Protein AF-A0A0V0XS69-F1 (afdb_monomer_lite)

Organism: Trichinella pseudospiralis (NCBI:txid6337)

Foldseek 3Di:
DDDDDDDDDDDDDDDDDDDDPDDPPPDQDKDFQLPADQQAAVQVVVCVVPVDGPADPVLVVVVVVVCCQQADDPVCPPDDDDPPSNNDNHLVSLLVVLVVVLVVLVVQLVVLVVVCPDDPDDPRSVRSNRNSLSSNLVSLQSNLVSCVVVVVLVSSLVSLVVSCVVPVPPPNQSSVLSNLLSCLVVVVDDQDDDPDALSNLVSVLLSLCLVPQVPDDPVCCVVPNDDPSLVVSLVSLVVSCVQAVQQLCLLVVVDDQDRQRSMDRTSDNSSSSSNCVSCSVSQVVRHRSNVSSVVSSVVVVVCPPDDPPPVCPVVNVVVVVVVVVVVVLVVCCVVPVPVNVVVVCVVVCVVVVVVVVVVVVVVVVVVVVVVVVCVDPVVVVVD

Structure (mmCIF, N/CA/C/O backbone):
data_AF-A0A0V0XS69-F1
#
_entry.id   AF-A0A0V0XS69-F1
#
loop_
_atom_site.group_PDB
_atom_site.id
_atom_site.type_symbol
_atom_site.label_atom_id
_atom_site.label_alt_id
_atom_site.label_comp_id
_atom_site.label_asym_id
_atom_site.label_entity_id
_atom_site.label_seq_id
_atom_site.pdbx_PDB_ins_code
_atom_site.Cartn_x
_atom_site.Cartn_y
_atom_site.Cartn_z
_atom_site.occupancy
_atom_site.B_iso_or_equiv
_atom_site.auth_seq_id
_atom_site.auth_comp_id
_atom_site.auth_asym_id
_atom_site.auth_atom_id
_atom_site.pdbx_PDB_model_num
ATOM 1 N N . LEU A 1 1 ? -1.047 13.853 -40.092 1.00 32.06 1 LEU A N 1
ATOM 2 C CA . LEU A 1 1 ? -1.719 14.727 -39.101 1.00 32.06 1 LEU A CA 1
ATOM 3 C C . LEU A 1 1 ? -0.670 15.357 -38.188 1.00 32.06 1 LEU A C 1
ATOM 5 O O . LEU A 1 1 ? -0.587 15.074 -37.004 1.00 32.06 1 LEU A O 1
ATOM 9 N N . SER A 1 2 ? 0.173 16.184 -38.798 1.00 31.75 2 SER A N 1
ATOM 10 C CA . SER A 1 2 ? 1.084 17.133 -38.167 1.00 31.75 2 SER A CA 1
ATOM 11 C C . SER A 1 2 ? 0.312 18.423 -37.881 1.00 31.75 2 SER A C 1
ATOM 13 O O . SER A 1 2 ? -0.208 18.959 -38.855 1.00 31.75 2 SER A O 1
ATOM 15 N N . SER A 1 3 ? 0.245 18.899 -36.624 1.00 29.45 3 SER A N 1
ATOM 16 C CA . SER A 1 3 ? 0.084 20.333 -36.254 1.00 29.45 3 SER A CA 1
ATOM 17 C C . SER A 1 3 ? -0.417 20.578 -34.810 1.00 29.45 3 SER A C 1
ATOM 19 O O . SER A 1 3 ? -1.447 21.217 -34.671 1.00 29.45 3 SER A O 1
ATOM 21 N N . TRP A 1 4 ? 0.241 20.139 -33.725 1.00 26.08 4 TRP A N 1
ATOM 22 C CA . TRP A 1 4 ? -0.142 20.605 -32.362 1.00 26.08 4 TRP A CA 1
ATOM 23 C C . TRP A 1 4 ? 1.038 20.785 -31.383 1.00 26.08 4 TRP A C 1
ATOM 25 O O . TRP A 1 4 ? 0.892 20.602 -30.181 1.00 26.08 4 TRP A O 1
ATOM 35 N N . PHE A 1 5 ? 2.205 21.208 -31.877 1.00 29.33 5 PHE A N 1
ATOM 36 C CA . PHE A 1 5 ? 3.264 21.747 -31.016 1.00 29.33 5 PHE A CA 1
ATOM 37 C C . PHE A 1 5 ? 3.497 23.222 -31.354 1.00 29.33 5 PHE A C 1
ATOM 39 O O . PHE A 1 5 ? 4.036 23.513 -32.423 1.00 29.33 5 PHE A O 1
ATOM 46 N N . PRO A 1 6 ? 3.142 24.171 -30.473 1.00 30.77 6 PRO A N 1
ATOM 47 C CA . PRO A 1 6 ? 3.843 25.437 -30.413 1.00 30.77 6 PRO A CA 1
ATOM 48 C C . PRO A 1 6 ? 5.150 25.225 -29.642 1.00 30.77 6 PRO A C 1
ATOM 50 O O . PRO A 1 6 ? 5.152 24.728 -28.517 1.00 30.77 6 PRO A O 1
ATOM 53 N N . ASN A 1 7 ? 6.256 25.616 -30.275 1.00 31.38 7 ASN A N 1
ATOM 54 C CA . ASN A 1 7 ? 7.565 25.810 -29.659 1.00 31.38 7 ASN A CA 1
ATOM 55 C C . ASN A 1 7 ? 7.443 26.490 -28.285 1.00 31.38 7 ASN A C 1
ATOM 57 O O . ASN A 1 7 ? 7.072 27.661 -28.215 1.00 31.38 7 ASN A O 1
ATOM 61 N N . GLN A 1 8 ? 7.858 25.807 -27.219 1.00 26.59 8 GLN A N 1
ATOM 62 C CA . GLN A 1 8 ? 8.393 26.483 -26.041 1.00 26.59 8 GLN A CA 1
ATOM 63 C C . GLN A 1 8 ? 9.905 26.307 -26.047 1.00 26.59 8 GLN A C 1
ATOM 65 O O . GLN A 1 8 ? 10.458 25.247 -25.766 1.00 26.59 8 GLN A O 1
ATOM 70 N N . THR A 1 9 ? 10.562 27.388 -26.450 1.00 26.69 9 THR A N 1
ATOM 71 C CA . THR A 1 9 ? 11.970 27.661 -26.203 1.00 26.69 9 THR A CA 1
ATOM 72 C C . THR A 1 9 ? 12.297 27.422 -24.734 1.00 26.69 9 THR A C 1
ATOM 74 O O . THR A 1 9 ? 11.685 28.008 -23.845 1.00 26.69 9 THR A O 1
ATOM 77 N N . ARG A 1 10 ? 13.289 26.559 -24.523 1.00 27.31 10 ARG A N 1
ATOM 78 C CA . ARG A 1 10 ? 13.986 26.304 -23.265 1.00 27.31 10 ARG A CA 1
ATOM 79 C C . ARG A 1 10 ? 14.460 27.638 -22.672 1.00 27.31 10 ARG A C 1
ATOM 81 O O . ARG A 1 10 ? 15.305 28.300 -23.269 1.00 27.31 10 ARG A O 1
ATOM 88 N N . THR A 1 11 ? 13.919 28.035 -21.527 1.00 24.53 11 THR A N 1
ATOM 89 C CA . THR A 1 11 ? 14.566 29.008 -20.641 1.00 24.53 11 THR A CA 1
ATOM 90 C C . THR A 1 11 ? 15.222 28.227 -19.520 1.00 24.53 11 THR A C 1
ATOM 92 O O . THR A 1 11 ? 14.541 27.696 -18.644 1.00 24.53 11 THR A O 1
ATOM 95 N N . ASP A 1 12 ? 16.545 28.131 -19.586 1.00 27.58 12 ASP A N 1
ATOM 96 C CA . ASP A 1 12 ? 17.371 27.659 -18.488 1.00 27.58 12 ASP A CA 1
ATOM 97 C C . ASP A 1 12 ? 17.290 28.690 -17.354 1.00 27.58 12 ASP A C 1
ATOM 99 O O . ASP A 1 12 ? 17.839 29.786 -17.457 1.00 27.58 12 ASP A O 1
ATOM 103 N N . SER A 1 13 ? 16.584 28.361 -16.273 1.00 25.39 13 SER A N 1
ATOM 104 C CA . SER A 1 13 ? 16.724 29.060 -14.997 1.00 25.39 13 SER A CA 1
ATOM 105 C C . SER A 1 13 ? 17.516 28.168 -14.050 1.00 25.39 13 SER A C 1
ATOM 107 O O . SER A 1 13 ? 16.984 27.247 -13.428 1.00 25.39 13 SER A O 1
ATOM 109 N N . SER A 1 14 ? 18.813 28.444 -13.978 1.00 30.62 14 SER A N 1
ATOM 110 C CA . SER A 1 14 ? 19.694 28.059 -12.884 1.00 30.62 14 SER A CA 1
ATOM 111 C C . SER A 1 14 ? 19.105 28.550 -11.561 1.00 30.62 14 SER A C 1
ATOM 113 O O . SER A 1 14 ? 19.014 29.759 -11.361 1.00 30.62 14 SER A O 1
ATOM 115 N N . ASN A 1 15 ? 18.732 27.636 -10.664 1.00 27.30 15 ASN A N 1
ATOM 116 C CA . ASN A 1 15 ? 18.480 27.988 -9.271 1.00 27.30 15 ASN A CA 1
ATOM 117 C C . ASN A 1 15 ? 19.480 27.244 -8.387 1.00 27.30 15 ASN A C 1
ATOM 119 O O . ASN A 1 15 ? 19.410 26.028 -8.198 1.00 27.30 15 ASN A O 1
ATOM 123 N N . GLU A 1 16 ? 20.455 28.016 -7.915 1.00 29.09 16 GLU A N 1
ATOM 124 C CA . GLU A 1 16 ? 21.373 27.663 -6.845 1.00 29.09 16 GLU A CA 1
ATOM 125 C C . GLU A 1 16 ? 20.566 27.388 -5.575 1.00 29.09 16 GLU A C 1
ATOM 127 O O . GLU A 1 16 ? 19.725 28.183 -5.160 1.00 29.09 16 GLU A O 1
ATOM 132 N N . ASN A 1 17 ? 20.808 26.232 -4.967 1.00 28.09 17 ASN A N 1
ATOM 133 C CA . ASN A 1 17 ? 20.100 25.793 -3.778 1.00 28.09 17 ASN A CA 1
ATOM 134 C C . ASN A 1 17 ? 20.860 26.286 -2.535 1.00 28.09 17 ASN A C 1
ATOM 136 O O . ASN A 1 17 ? 21.782 25.623 -2.059 1.00 28.09 17 ASN A O 1
ATOM 140 N N . THR A 1 18 ? 20.488 27.456 -2.017 1.00 28.08 18 THR A N 1
ATOM 141 C CA . THR A 1 18 ? 20.753 27.851 -0.627 1.00 28.08 18 THR A CA 1
ATOM 142 C C . THR A 1 18 ? 19.458 27.715 0.166 1.00 28.08 18 THR A C 1
ATOM 144 O O . THR A 1 18 ? 18.386 28.129 -0.266 1.00 28.08 18 THR A O 1
ATOM 147 N N . GLY A 1 19 ? 19.546 27.024 1.302 1.00 28.97 19 GLY A N 1
ATOM 148 C CA . GLY A 1 19 ? 18.380 26.578 2.050 1.00 28.97 19 GLY A CA 1
ATOM 149 C C . GLY A 1 19 ? 17.507 27.712 2.578 1.00 28.97 19 GLY A C 1
ATOM 150 O O . GLY A 1 19 ? 17.996 28.722 3.072 1.00 28.97 19 GLY A O 1
ATOM 151 N N . SER A 1 20 ? 16.201 27.479 2.554 1.00 26.52 20 SER A N 1
ATOM 152 C CA . SER A 1 20 ? 15.280 27.875 3.617 1.00 26.52 20 SER A CA 1
ATOM 153 C C . SER A 1 20 ? 13.972 27.102 3.452 1.00 26.52 20 SER A C 1
ATOM 155 O O . SER A 1 20 ? 13.393 27.016 2.372 1.00 26.52 20 SER A O 1
ATOM 157 N N . GLU A 1 21 ? 13.550 26.469 4.543 1.00 37.94 21 GLU A N 1
ATOM 158 C CA . GLU A 1 21 ? 12.182 26.008 4.731 1.00 37.94 21 GLU A CA 1
ATOM 159 C C . GLU A 1 21 ? 11.256 27.228 4.666 1.00 37.94 21 GLU A C 1
ATOM 161 O O . GLU A 1 21 ? 11.421 28.138 5.474 1.00 37.94 21 GLU A O 1
ATOM 166 N N . ALA A 1 22 ? 10.320 27.215 3.713 1.00 38.59 22 ALA A N 1
ATOM 167 C CA . ALA A 1 22 ? 9.050 27.954 3.649 1.00 38.59 22 ALA A CA 1
ATOM 168 C C . ALA A 1 22 ? 8.817 28.526 2.245 1.00 38.59 22 ALA A C 1
ATOM 170 O O . ALA A 1 22 ? 9.037 29.703 2.007 1.00 38.59 22 ALA A O 1
ATOM 171 N N . GLU A 1 23 ? 8.302 27.692 1.342 1.00 30.95 23 GLU A N 1
ATOM 172 C CA . GLU A 1 23 ? 7.366 28.134 0.302 1.00 30.95 23 GLU A CA 1
ATOM 173 C C . GLU A 1 23 ? 6.548 26.913 -0.140 1.00 30.95 23 GLU A C 1
ATOM 175 O O . GLU A 1 23 ? 6.816 26.215 -1.115 1.00 30.95 23 GLU A O 1
ATOM 180 N N . GLU A 1 24 ? 5.570 26.590 0.706 1.00 38.22 24 GLU A N 1
ATOM 181 C CA . GLU A 1 24 ? 4.532 25.598 0.462 1.00 38.22 24 GLU A CA 1
ATOM 182 C C . GLU A 1 24 ? 3.529 26.211 -0.529 1.00 38.22 24 GLU A C 1
ATOM 184 O O . GLU A 1 24 ? 2.520 26.808 -0.150 1.00 38.22 24 GLU A O 1
ATOM 189 N N . SER A 1 25 ? 3.833 26.116 -1.828 1.00 30.78 25 SER A N 1
ATOM 190 C CA . SER A 1 25 ? 2.818 26.295 -2.859 1.00 30.78 25 SER A CA 1
ATOM 191 C C . SER A 1 25 ? 1.858 25.104 -2.779 1.00 30.78 25 SER A C 1
ATOM 193 O O . SER A 1 25 ? 2.229 23.939 -2.915 1.00 30.78 25 SER A O 1
ATOM 195 N N . ASN A 1 26 ? 0.604 25.421 -2.470 1.00 34.97 26 ASN A N 1
ATOM 196 C CA . ASN A 1 26 ? -0.504 24.506 -2.200 1.00 34.97 26 ASN A CA 1
ATOM 197 C C . ASN A 1 26 ? -1.017 23.802 -3.477 1.00 34.97 26 ASN A C 1
ATOM 199 O O . ASN A 1 26 ? -2.212 23.785 -3.768 1.00 34.97 26 ASN A O 1
ATOM 203 N N . GLU A 1 27 ? -0.119 23.223 -4.269 1.00 40.78 27 GLU A N 1
ATOM 204 C CA . GLU A 1 27 ? -0.489 22.295 -5.330 1.00 40.78 27 GLU A CA 1
ATOM 205 C C . GLU A 1 27 ? -0.634 20.909 -4.687 1.00 40.78 27 GLU A C 1
ATOM 207 O O . GLU A 1 27 ? 0.298 20.400 -4.063 1.00 40.78 27 GLU A O 1
ATOM 212 N N . CYS A 1 28 ? -1.836 20.323 -4.742 1.00 55.09 28 CYS A N 1
ATOM 213 C CA . CYS A 1 28 ? -2.126 19.015 -4.151 1.00 55.09 28 CYS A CA 1
ATOM 214 C C . CYS A 1 28 ? -1.113 17.978 -4.652 1.00 55.09 28 CYS A C 1
ATOM 216 O O . CYS A 1 28 ? -1.242 17.460 -5.756 1.00 55.09 28 CYS A O 1
ATOM 218 N N . LYS A 1 29 ? -0.094 17.672 -3.842 1.00 76.81 29 LYS A N 1
ATOM 219 C CA . LYS A 1 29 ? 0.977 16.757 -4.234 1.00 76.81 29 LYS A CA 1
ATOM 220 C C . LYS A 1 29 ? 0.418 15.345 -4.377 1.00 76.81 29 LYS A C 1
ATOM 222 O O . LYS A 1 29 ? 0.104 14.685 -3.381 1.00 76.81 29 LYS A O 1
ATOM 227 N N . VAL A 1 30 ? 0.305 14.898 -5.621 1.00 84.81 30 VAL A N 1
ATOM 228 C CA . VAL A 1 30 ? -0.154 13.562 -5.995 1.00 84.81 30 VAL A CA 1
ATOM 229 C C . VAL A 1 30 ? 1.016 12.573 -5.936 1.00 84.81 30 VAL A C 1
ATOM 231 O O . VAL A 1 30 ? 2.154 12.913 -6.254 1.00 84.81 30 VAL A O 1
ATOM 234 N N . TRP A 1 31 ? 0.754 11.345 -5.488 1.00 85.94 31 TRP A N 1
ATOM 235 C CA . TRP A 1 31 ? 1.757 10.289 -5.329 1.00 85.94 31 TRP A CA 1
ATOM 236 C C . TRP A 1 31 ? 1.335 9.043 -6.091 1.00 85.94 31 TRP A C 1
ATOM 238 O O . TRP A 1 31 ? 0.160 8.686 -6.082 1.00 85.94 31 TRP A O 1
ATOM 248 N N . ARG A 1 32 ? 2.287 8.324 -6.689 1.00 86.88 32 ARG A N 1
ATOM 249 C CA . ARG A 1 32 ? 1.987 7.025 -7.298 1.00 86.88 32 ARG A CA 1
ATOM 250 C C . ARG A 1 32 ? 1.523 6.033 -6.233 1.00 86.88 32 ARG A C 1
ATOM 252 O O . ARG A 1 32 ? 2.198 5.848 -5.219 1.00 86.88 32 ARG A O 1
ATOM 259 N N . ASN A 1 33 ? 0.398 5.376 -6.484 1.00 89.56 33 ASN A N 1
ATOM 260 C CA . ASN A 1 33 ? -0.133 4.318 -5.641 1.00 89.56 33 ASN A CA 1
ATOM 261 C C . ASN A 1 33 ? 0.868 3.156 -5.591 1.00 89.56 33 ASN A C 1
ATOM 263 O O . ASN A 1 33 ? 1.214 2.553 -6.613 1.00 89.56 33 ASN A O 1
ATOM 267 N N . SER A 1 34 ? 1.347 2.834 -4.390 1.00 87.56 34 SER A N 1
ATOM 268 C CA . SER A 1 34 ? 2.296 1.742 -4.163 1.00 87.56 34 SER A CA 1
ATOM 269 C C . SER A 1 34 ? 1.728 0.389 -4.595 1.00 87.56 34 SER A C 1
ATOM 271 O O . SER A 1 34 ? 2.478 -0.473 -5.051 1.00 87.56 34 SER A O 1
ATOM 273 N N . MET A 1 35 ? 0.408 0.238 -4.512 1.00 86.75 35 MET A N 1
ATOM 274 C CA . MET A 1 35 ? -0.360 -0.956 -4.840 1.00 86.75 35 MET A CA 1
ATOM 275 C C . MET A 1 35 ? -1.144 -0.781 -6.151 1.00 86.75 35 MET A C 1
ATOM 277 O O . MET A 1 35 ? -2.223 -1.352 -6.308 1.00 86.75 35 MET A O 1
ATOM 281 N N . CYS A 1 36 ? -0.649 0.041 -7.084 1.00 87.25 36 CYS A N 1
ATOM 282 C CA . CYS A 1 36 ? -1.266 0.179 -8.403 1.00 87.25 36 CYS A CA 1
ATOM 283 C C . CYS A 1 36 ? -1.382 -1.179 -9.115 1.00 87.25 36 CYS A C 1
ATOM 285 O O . CYS A 1 36 ? -0.570 -2.093 -8.936 1.00 87.25 36 CYS A O 1
ATOM 287 N N . LEU A 1 37 ? -2.435 -1.310 -9.917 1.00 85.94 37 LEU A N 1
ATOM 288 C CA . LEU A 1 37 ? -2.702 -2.515 -10.690 1.00 85.94 37 LEU A CA 1
ATOM 289 C C . LEU A 1 37 ? -1.696 -2.688 -11.844 1.00 85.94 37 LEU A C 1
ATOM 291 O O . LEU A 1 37 ? -0.902 -1.801 -12.163 1.00 85.94 37 LEU A O 1
ATOM 295 N N . PHE A 1 38 ? -1.706 -3.867 -12.470 1.00 87.56 38 PHE A N 1
ATOM 296 C CA . PHE A 1 38 ? -0.940 -4.107 -13.695 1.00 87.56 38 PHE A CA 1
ATOM 297 C C . PHE A 1 38 ? -1.625 -3.431 -14.875 1.00 87.56 38 PHE A C 1
ATOM 299 O O . PHE A 1 38 ? -2.754 -3.794 -15.209 1.00 87.56 38 PHE A O 1
ATOM 306 N N . ARG A 1 39 ? -0.936 -2.448 -15.473 1.00 82.75 39 ARG A N 1
ATOM 307 C CA . ARG A 1 39 ? -1.530 -1.498 -16.418 1.00 82.75 39 ARG A CA 1
ATOM 308 C C . ARG A 1 39 ? -2.124 -2.174 -17.650 1.00 82.75 39 ARG A C 1
ATOM 310 O O . ARG A 1 39 ? -3.212 -1.805 -18.048 1.00 82.75 39 ARG A O 1
ATOM 317 N N . GLY A 1 40 ? -1.479 -3.190 -18.217 1.00 85.31 40 GLY A N 1
ATOM 318 C CA . GLY A 1 40 ? -2.118 -4.011 -19.248 1.00 85.31 40 GLY A CA 1
ATOM 319 C C . GLY A 1 40 ? -3.153 -4.958 -18.638 1.00 85.31 40 GLY A C 1
ATOM 320 O O . GLY A 1 40 ? -4.359 -4.784 -18.788 1.00 85.31 40 GLY A O 1
ATOM 321 N N . ALA A 1 41 ? -2.680 -5.932 -17.861 1.00 87.44 41 ALA A N 1
ATOM 322 C CA . ALA A 1 41 ? -3.467 -7.117 -17.533 1.00 87.44 41 ALA A CA 1
ATOM 323 C C . ALA A 1 41 ? -4.741 -6.848 -16.718 1.00 87.44 41 ALA A C 1
ATOM 325 O O . ALA A 1 41 ? -5.768 -7.499 -16.908 1.00 87.44 41 ALA A O 1
ATOM 326 N N . GLU A 1 42 ? -4.685 -5.924 -15.761 1.00 88.38 42 GLU A N 1
ATOM 327 C CA . GLU A 1 42 ? -5.815 -5.657 -14.871 1.00 88.38 42 GLU A CA 1
ATOM 328 C C . GLU A 1 42 ? -6.730 -4.565 -15.438 1.00 88.38 42 GLU A C 1
ATOM 330 O O . GLU A 1 42 ? -7.945 -4.652 -15.248 1.00 88.38 42 GLU A O 1
ATOM 335 N N . TYR A 1 43 ? -6.186 -3.576 -16.160 1.00 88.06 43 TYR A N 1
ATOM 336 C CA . TYR A 1 43 ? -7.012 -2.556 -16.811 1.00 88.06 43 TYR A CA 1
ATOM 337 C C . TYR A 1 43 ? -7.716 -3.100 -18.049 1.00 88.06 43 TYR A C 1
ATOM 339 O O . TYR A 1 43 ? -8.904 -2.842 -18.197 1.00 88.06 43 TYR A O 1
ATOM 347 N N . GLU A 1 44 ? -7.067 -3.925 -18.878 1.00 85.81 44 GLU A N 1
ATOM 348 C CA . GLU A 1 44 ? -7.740 -4.605 -19.994 1.00 85.81 44 GLU A CA 1
ATOM 349 C C . GLU A 1 44 ? -8.886 -5.477 -19.467 1.00 85.81 44 GLU A C 1
ATOM 351 O O . GLU A 1 44 ? -9.995 -5.434 -19.997 1.00 85.81 44 GLU A O 1
ATOM 356 N N . ARG A 1 45 ? -8.673 -6.202 -18.358 1.00 88.12 45 ARG A N 1
ATOM 357 C CA . ARG A 1 45 ? -9.746 -6.971 -17.711 1.00 88.12 45 ARG A CA 1
ATOM 358 C C . AR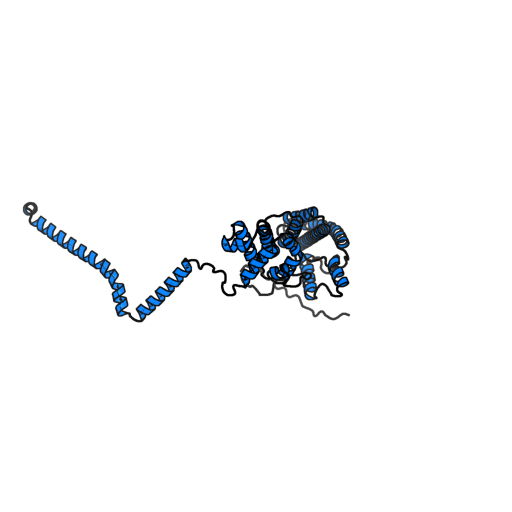G A 1 45 ? -10.911 -6.077 -17.281 1.00 88.12 45 ARG A C 1
ATOM 360 O O . ARG A 1 45 ? -12.062 -6.452 -17.495 1.00 88.12 45 ARG A O 1
ATOM 367 N N . TYR A 1 46 ? -10.632 -4.918 -16.687 1.00 88.94 46 TYR A N 1
ATOM 368 C CA . TYR A 1 46 ? -11.666 -3.959 -16.296 1.00 88.94 46 TYR A CA 1
ATOM 369 C C . TYR A 1 46 ? -12.437 -3.416 -17.505 1.00 88.94 46 TYR A C 1
ATOM 371 O O . TYR A 1 46 ? -13.671 -3.437 -17.504 1.00 88.94 46 TYR A O 1
ATOM 379 N N . THR A 1 47 ? -11.727 -2.988 -18.548 1.00 89.56 47 THR A N 1
ATOM 380 C CA . THR A 1 47 ? -12.323 -2.468 -19.782 1.00 89.56 47 THR A CA 1
ATOM 381 C C . THR A 1 47 ? -13.186 -3.528 -20.458 1.00 89.56 47 THR A C 1
ATOM 383 O O . THR A 1 47 ? -14.325 -3.246 -20.820 1.00 89.56 47 THR A O 1
ATOM 386 N N . ASN A 1 48 ? -12.713 -4.774 -20.534 1.00 90.69 48 ASN A N 1
ATOM 387 C CA . ASN A 1 48 ? -13.466 -5.887 -21.113 1.00 90.69 48 ASN A CA 1
ATOM 388 C C . ASN A 1 48 ? -14.751 -6.210 -20.333 1.00 90.69 48 ASN A C 1
ATOM 390 O O . ASN A 1 48 ? -15.739 -6.625 -20.931 1.00 90.69 48 ASN A O 1
ATOM 394 N N . MET A 1 49 ? -14.754 -6.030 -19.008 1.00 91.19 49 MET A N 1
ATOM 395 C CA . MET A 1 49 ? -15.929 -6.297 -18.167 1.00 91.19 49 MET A CA 1
ATOM 396 C C . MET A 1 49 ? -16.942 -5.149 -18.157 1.00 91.19 49 MET A C 1
ATOM 398 O O . MET A 1 49 ? -18.139 -5.395 -18.031 1.00 91.19 49 MET A O 1
ATOM 402 N N . THR A 1 50 ? -16.480 -3.900 -18.233 1.00 90.88 50 THR A N 1
ATOM 403 C CA . THR A 1 50 ? -17.325 -2.718 -17.982 1.00 90.88 50 THR A CA 1
ATOM 404 C C . THR A 1 50 ? -17.601 -1.876 -19.223 1.00 90.88 50 THR A C 1
ATOM 406 O O . THR A 1 50 ? -18.509 -1.045 -19.200 1.00 90.88 50 THR A O 1
ATOM 409 N N . GLY A 1 51 ? -16.816 -2.051 -20.289 1.00 91.38 51 GLY A N 1
ATOM 410 C CA . GLY A 1 51 ? -16.820 -1.182 -21.465 1.00 91.38 51 GLY A CA 1
ATOM 411 C C . GLY A 1 51 ? -16.304 0.235 -21.189 1.00 91.38 51 GLY A C 1
ATOM 412 O O . GLY A 1 51 ? -16.532 1.125 -22.003 1.00 91.38 51 GLY A O 1
ATOM 413 N N . ARG A 1 52 ? -15.662 0.472 -20.037 1.00 87.75 52 ARG A N 1
ATOM 414 C CA . ARG A 1 52 ? -15.141 1.781 -19.621 1.00 87.75 52 ARG A CA 1
ATOM 415 C C . ARG A 1 52 ? -13.627 1.740 -19.506 1.00 87.75 52 ARG A C 1
ATOM 417 O O . ARG A 1 52 ? -13.066 0.726 -19.103 1.00 87.75 52 ARG A O 1
ATOM 424 N N . GLU A 1 53 ? -12.979 2.857 -19.807 1.00 84.69 53 GLU A N 1
ATOM 425 C CA . GLU A 1 53 ? -11.543 3.006 -19.580 1.00 84.69 53 GLU A CA 1
ATOM 426 C C . GLU A 1 53 ? -11.227 2.970 -18.079 1.00 84.69 53 GLU A C 1
ATOM 428 O O . GLU A 1 53 ? -11.955 3.535 -17.260 1.00 84.69 53 GLU A O 1
ATOM 433 N N . ALA A 1 54 ? -10.146 2.276 -17.716 1.00 83.56 54 ALA A N 1
ATOM 434 C CA . ALA A 1 54 ? -9.737 2.110 -16.321 1.00 83.56 54 ALA A CA 1
ATOM 435 C C . ALA A 1 54 ? -9.019 3.340 -15.741 1.00 83.56 54 ALA A C 1
ATOM 437 O O . ALA A 1 54 ? -8.965 3.490 -14.521 1.00 83.56 54 ALA A O 1
ATOM 438 N N . LEU A 1 55 ? -8.450 4.189 -16.602 1.00 83.25 55 LEU A N 1
ATOM 439 C CA . LEU A 1 55 ? -7.695 5.383 -16.232 1.00 83.25 55 LEU A CA 1
ATOM 440 C C . LEU A 1 55 ? -8.323 6.620 -16.860 1.00 83.25 55 LEU A C 1
ATOM 442 O O . LEU A 1 55 ? -8.805 6.572 -17.989 1.00 83.25 55 LEU A O 1
ATOM 446 N N . SER A 1 56 ? -8.275 7.742 -16.145 1.00 85.00 56 SER A N 1
ATOM 447 C CA . SER A 1 56 ? -8.612 9.034 -16.733 1.00 85.00 56 SER A CA 1
ATOM 448 C C . SER A 1 56 ? -7.443 9.589 -17.556 1.00 85.00 56 SER A C 1
ATOM 450 O O . SER A 1 56 ? -6.285 9.220 -17.351 1.00 85.00 56 SER A O 1
ATOM 452 N N . TYR A 1 57 ? -7.722 10.562 -18.431 1.00 82.12 57 TYR A N 1
ATOM 453 C CA . TYR A 1 57 ? -6.675 11.322 -19.132 1.00 82.12 57 TYR A CA 1
ATOM 454 C C . TYR A 1 57 ? -5.675 11.971 -18.160 1.00 82.12 57 TYR A C 1
ATOM 456 O O . TYR A 1 57 ? -4.484 12.069 -18.447 1.00 82.12 57 TYR A O 1
ATOM 464 N N . TYR A 1 58 ? -6.153 12.399 -16.989 1.00 85.06 58 TYR A N 1
ATOM 465 C CA . TYR A 1 58 ? -5.303 12.964 -15.948 1.00 85.06 58 TYR A CA 1
ATOM 466 C C . TYR A 1 58 ? -4.326 11.923 -15.381 1.00 85.06 58 TYR A C 1
ATOM 468 O O . TYR A 1 58 ? -3.130 12.201 -15.314 1.00 85.06 58 TYR A O 1
ATOM 476 N N . ASP A 1 59 ? -4.803 10.713 -15.066 1.00 83.81 59 ASP A N 1
ATOM 477 C CA . ASP A 1 59 ? -3.945 9.616 -14.592 1.00 83.81 59 ASP A CA 1
ATOM 478 C C . ASP A 1 59 ? -2.914 9.218 -15.655 1.00 83.81 59 ASP A C 1
ATOM 480 O O . ASP A 1 59 ? -1.734 9.078 -15.350 1.00 83.81 59 ASP A O 1
ATOM 484 N N . MET A 1 60 ? -3.325 9.121 -16.926 1.00 83.19 60 MET A N 1
ATOM 485 C CA . MET A 1 60 ? -2.407 8.817 -18.030 1.00 83.19 60 MET A CA 1
ATOM 486 C C . MET A 1 60 ? -1.269 9.838 -18.144 1.00 83.19 60 MET A C 1
ATOM 488 O O . MET A 1 60 ? -0.117 9.455 -18.352 1.00 83.19 60 MET A O 1
ATOM 492 N N . ASN A 1 61 ? -1.572 11.130 -17.986 1.00 85.50 61 ASN A N 1
ATOM 493 C CA . ASN A 1 61 ? -0.554 12.179 -18.025 1.00 85.50 61 ASN A CA 1
ATOM 494 C C . ASN A 1 61 ? 0.410 12.089 -16.840 1.00 85.50 61 ASN A C 1
ATOM 496 O O . ASN A 1 61 ? 1.613 12.262 -17.026 1.00 85.50 61 ASN A O 1
ATOM 500 N N . LEU A 1 62 ? -0.094 11.799 -15.637 1.00 86.75 62 LEU A N 1
ATOM 501 C CA . LEU A 1 62 ? 0.755 11.584 -14.465 1.00 86.75 62 LEU A CA 1
ATOM 502 C C . LEU A 1 62 ? 1.653 10.355 -14.640 1.00 86.75 62 LEU A C 1
ATOM 504 O O . LEU A 1 62 ? 2.841 10.425 -14.332 1.00 86.75 62 LEU A O 1
ATOM 508 N N . SER A 1 63 ? 1.128 9.259 -15.193 1.00 82.81 63 SER A N 1
ATOM 509 C CA . SER A 1 63 ? 1.915 8.063 -15.510 1.00 82.81 63 SER A CA 1
ATOM 510 C C . SER A 1 63 ? 3.009 8.360 -16.535 1.00 82.81 63 SER A C 1
ATOM 512 O O . SER A 1 63 ? 4.149 7.941 -16.341 1.00 82.81 63 SER A O 1
ATOM 514 N N . ALA A 1 64 ? 2.713 9.152 -17.569 1.00 82.12 64 ALA A N 1
ATOM 515 C CA . ALA A 1 64 ? 3.709 9.583 -18.549 1.00 82.12 64 ALA A CA 1
ATOM 516 C C . ALA A 1 64 ? 4.811 10.459 -17.920 1.00 82.12 64 ALA A C 1
ATOM 518 O O . ALA A 1 64 ? 5.989 10.292 -18.235 1.00 82.12 64 ALA A O 1
ATOM 519 N N . GLN A 1 65 ? 4.457 11.356 -16.995 1.00 83.44 65 GLN A N 1
ATOM 520 C CA . GLN A 1 65 ? 5.435 12.159 -16.250 1.00 83.44 65 GLN A CA 1
ATOM 521 C C . GLN A 1 65 ? 6.300 11.291 -15.329 1.00 83.44 65 GLN A C 1
ATOM 523 O O . GLN A 1 65 ? 7.522 11.431 -15.312 1.00 83.44 65 GLN A O 1
ATOM 528 N N . ASP A 1 66 ? 5.692 10.360 -14.591 1.00 82.31 66 ASP A N 1
ATOM 529 C CA . ASP A 1 66 ? 6.411 9.380 -13.773 1.00 82.31 66 ASP A CA 1
ATOM 530 C C . ASP A 1 66 ? 7.380 8.554 -14.625 1.00 82.31 66 ASP A C 1
ATOM 532 O O . ASP A 1 66 ? 8.526 8.346 -14.231 1.00 82.31 66 ASP A O 1
ATOM 536 N N . HIS A 1 67 ? 6.951 8.114 -15.809 1.00 80.12 67 HIS A N 1
ATOM 537 C CA . HIS A 1 67 ? 7.798 7.383 -16.743 1.00 80.12 67 HIS A CA 1
ATOM 538 C C . HIS A 1 67 ? 9.036 8.205 -17.108 1.00 80.12 67 HIS A C 1
ATOM 540 O O . HIS A 1 67 ? 10.161 7.726 -16.952 1.00 80.12 67 HIS A O 1
ATOM 546 N N . GLN A 1 68 ? 8.841 9.456 -17.531 1.00 82.44 68 GLN A N 1
ATOM 547 C CA . GLN A 1 68 ? 9.940 10.359 -17.874 1.00 82.44 68 GLN A CA 1
ATOM 548 C C . GLN A 1 68 ? 10.893 10.568 -16.693 1.00 82.44 68 GLN A C 1
ATOM 550 O O . GLN A 1 68 ? 12.108 10.528 -16.864 1.00 82.44 68 GLN A O 1
ATOM 555 N N . ASN A 1 69 ? 10.351 10.721 -15.486 1.00 81.81 69 ASN A N 1
ATOM 556 C CA . ASN A 1 69 ? 11.139 10.962 -14.281 1.00 81.81 69 ASN A CA 1
ATOM 557 C C . ASN A 1 69 ? 11.910 9.726 -13.793 1.00 81.81 69 ASN A C 1
ATOM 559 O O . ASN A 1 69 ? 12.971 9.864 -13.178 1.00 81.81 69 ASN A O 1
ATOM 563 N N . TYR A 1 70 ? 11.371 8.522 -13.999 1.00 77.81 70 TYR A N 1
ATOM 564 C CA . TYR A 1 70 ? 11.949 7.290 -13.465 1.00 77.81 70 TYR A CA 1
ATOM 565 C C . TYR A 1 70 ? 12.859 6.578 -14.452 1.00 77.81 70 TYR A C 1
ATOM 567 O O . TYR A 1 70 ? 13.897 6.064 -14.035 1.00 77.81 70 TYR A O 1
ATOM 575 N N . PHE A 1 71 ? 12.486 6.542 -15.728 1.00 81.62 71 PHE A N 1
ATOM 576 C CA . PHE A 1 71 ? 13.105 5.652 -16.707 1.00 81.62 71 PHE A CA 1
ATOM 577 C C . PHE A 1 71 ? 13.937 6.371 -17.761 1.00 81.62 71 PHE A C 1
ATOM 579 O O . PHE A 1 71 ? 14.679 5.705 -18.477 1.00 81.62 71 PHE A O 1
ATOM 586 N N . LEU A 1 72 ? 13.881 7.703 -17.826 1.00 84.75 72 LEU A N 1
ATOM 587 C CA . LEU A 1 72 ? 14.634 8.476 -18.809 1.00 84.75 72 LEU A CA 1
ATOM 588 C C . LEU A 1 72 ? 15.693 9.361 -18.146 1.00 84.75 72 LEU A C 1
ATOM 590 O O . LEU A 1 72 ? 15.551 9.833 -17.018 1.00 84.75 72 LEU A O 1
ATOM 594 N N . CYS A 1 73 ? 16.771 9.608 -18.882 1.00 84.38 73 CYS A N 1
ATOM 595 C CA . CYS A 1 73 ? 17.718 10.682 -18.605 1.00 84.38 73 CYS A CA 1
ATOM 596 C C . CYS A 1 73 ? 18.153 11.351 -19.920 1.00 84.38 73 CYS A C 1
ATOM 598 O O . CYS A 1 73 ? 17.688 10.985 -21.000 1.00 84.38 73 CYS A O 1
ATOM 600 N N . SER A 1 74 ? 19.056 12.334 -19.855 1.00 80.81 74 SER A N 1
ATOM 601 C CA . SER A 1 74 ? 19.533 13.072 -21.039 1.00 80.81 74 SER A CA 1
ATOM 602 C C . SER A 1 74 ? 20.090 12.166 -22.145 1.00 80.81 74 SER A C 1
ATOM 604 O O . SER A 1 74 ? 19.979 12.498 -23.323 1.00 80.81 74 SER A O 1
ATOM 606 N N . THR A 1 75 ? 20.634 11.000 -21.783 1.00 79.44 75 THR A N 1
ATOM 607 C CA . THR A 1 75 ? 21.200 10.024 -22.731 1.00 79.44 75 THR A CA 1
ATOM 608 C C . THR A 1 75 ? 20.156 9.199 -23.495 1.00 79.44 75 THR A C 1
ATOM 610 O O . THR A 1 75 ? 20.504 8.488 -24.438 1.00 79.44 75 THR A O 1
ATOM 613 N N . ASP A 1 76 ? 18.879 9.295 -23.118 1.00 81.00 76 ASP A N 1
ATOM 614 C CA . ASP A 1 76 ? 17.773 8.561 -23.744 1.00 81.00 76 ASP A CA 1
ATOM 615 C C . ASP A 1 76 ? 16.977 9.420 -24.745 1.00 81.00 76 ASP A C 1
ATOM 617 O O . ASP A 1 76 ? 15.971 8.977 -25.299 1.00 81.00 76 ASP A O 1
ATOM 621 N N . ALA A 1 77 ? 17.452 10.638 -25.035 1.00 70.69 77 ALA A N 1
ATOM 622 C CA . ALA A 1 77 ? 16.839 11.536 -26.006 1.00 70.69 77 ALA A CA 1
ATOM 623 C C . ALA A 1 77 ? 16.668 10.868 -27.386 1.00 70.69 77 ALA A C 1
ATOM 625 O O . ALA A 1 77 ? 17.614 10.330 -27.962 1.00 70.69 77 ALA A O 1
ATOM 626 N N . GLY A 1 78 ? 15.449 10.928 -27.929 1.00 63.72 78 GLY A N 1
ATOM 627 C CA . GLY A 1 78 ? 15.120 10.375 -29.247 1.00 63.72 78 GLY A CA 1
ATOM 628 C C . GLY A 1 78 ? 14.839 8.869 -29.272 1.00 63.72 78 GLY A C 1
ATOM 629 O O . GLY A 1 78 ? 14.499 8.347 -30.332 1.00 63.72 78 GLY A O 1
ATOM 630 N N . LYS A 1 79 ? 14.925 8.168 -28.134 1.00 61.06 79 LYS A N 1
ATOM 631 C CA . LYS A 1 79 ? 14.380 6.813 -28.005 1.00 61.06 79 LYS A CA 1
ATOM 632 C C . LYS A 1 79 ? 12.898 6.914 -27.651 1.00 61.06 79 LYS A C 1
ATOM 634 O O . LYS A 1 79 ? 12.536 7.528 -26.652 1.00 61.06 79 LYS A O 1
ATOM 639 N N . PHE A 1 80 ? 12.042 6.332 -28.484 1.00 51.31 80 PHE A N 1
ATOM 640 C CA . PHE A 1 80 ? 10.640 6.120 -28.138 1.00 51.31 80 PHE A CA 1
ATOM 641 C C . PHE A 1 80 ? 10.537 4.790 -27.408 1.00 51.31 80 PHE A C 1
ATOM 643 O O . PHE A 1 80 ? 10.933 3.770 -27.969 1.00 51.31 80 PHE A O 1
ATOM 650 N N . GLU A 1 81 ? 9.981 4.778 -26.202 1.00 56.06 81 GLU A N 1
ATOM 651 C CA . GLU A 1 81 ? 9.634 3.524 -25.541 1.00 56.06 81 GLU A CA 1
ATOM 652 C C . GLU A 1 81 ? 8.169 3.550 -25.120 1.00 56.06 81 GLU A C 1
ATOM 654 O O . GLU A 1 81 ? 7.724 4.373 -24.322 1.00 56.06 81 GLU A O 1
ATOM 659 N N . TYR A 1 82 ? 7.418 2.636 -25.732 1.00 49.94 82 TYR A N 1
ATOM 660 C CA . TYR A 1 82 ? 6.090 2.251 -25.294 1.00 49.94 82 TYR A CA 1
ATOM 661 C C . TYR A 1 82 ? 6.221 1.458 -23.998 1.00 49.94 82 TYR A C 1
ATOM 663 O O . TYR A 1 82 ? 7.132 0.642 -23.836 1.00 49.94 82 TYR A O 1
ATOM 671 N N . GLU A 1 83 ? 5.299 1.678 -23.068 1.00 63.75 83 GLU A N 1
ATOM 672 C CA . GLU A 1 83 ? 5.226 0.908 -21.836 1.00 63.75 83 GLU A CA 1
ATOM 673 C C . GLU A 1 83 ? 4.886 -0.547 -22.170 1.00 63.75 83 GLU A C 1
ATOM 675 O O . GLU A 1 83 ? 3.727 -0.929 -22.241 1.00 63.75 83 GLU A O 1
ATOM 680 N N . THR A 1 84 ? 5.900 -1.395 -22.358 1.00 69.31 84 THR A N 1
ATOM 681 C CA . THR A 1 84 ? 5.736 -2.833 -22.666 1.00 69.31 84 THR A CA 1
ATOM 682 C C . THR A 1 84 ? 4.785 -3.572 -21.707 1.00 69.31 84 THR A C 1
ATOM 684 O O . THR A 1 84 ? 4.262 -4.641 -22.037 1.00 69.31 84 THR A O 1
ATOM 687 N N . GLU A 1 85 ? 4.581 -3.022 -20.506 1.00 76.75 85 GLU A N 1
ATOM 688 C CA . GLU A 1 85 ? 3.609 -3.479 -19.516 1.00 76.75 85 GLU A CA 1
ATOM 689 C C . GLU A 1 85 ? 2.143 -3.277 -19.958 1.00 76.75 85 GLU A C 1
ATOM 691 O O . GLU A 1 85 ? 1.312 -4.130 -19.652 1.00 76.75 85 GLU A O 1
ATOM 696 N N . GLU A 1 86 ? 1.823 -2.205 -20.691 1.00 76.94 86 GLU A N 1
ATOM 697 C CA . GLU A 1 86 ? 0.479 -1.904 -21.219 1.00 76.94 86 GLU A CA 1
ATOM 698 C C . GLU A 1 86 ? -0.020 -2.975 -22.189 1.00 76.94 86 GLU A C 1
ATOM 700 O O . GLU A 1 86 ? -1.205 -3.281 -22.232 1.00 76.94 86 GLU A O 1
ATOM 705 N N . GLU A 1 87 ? 0.892 -3.586 -22.940 1.00 82.50 87 GLU A N 1
ATOM 706 C CA . GLU A 1 87 ? 0.562 -4.626 -23.917 1.00 82.50 87 GLU A CA 1
ATOM 707 C C . GLU A 1 87 ? 0.338 -6.009 -23.284 1.00 82.50 87 GLU A C 1
ATOM 709 O O . GLU A 1 87 ? -0.030 -6.953 -23.982 1.00 82.50 87 GLU A O 1
ATOM 714 N N . CYS A 1 88 ? 0.650 -6.184 -21.996 1.00 88.06 88 CYS A N 1
ATOM 715 C CA . CYS A 1 88 ? 0.509 -7.479 -21.331 1.00 88.06 88 CYS A CA 1
ATOM 716 C C . CYS A 1 88 ? -0.954 -7.729 -20.976 1.00 88.06 88 CYS A C 1
ATOM 718 O O . CYS A 1 88 ? -1.512 -6.991 -20.172 1.00 88.06 88 CYS A O 1
ATOM 720 N N . LYS A 1 89 ? -1.544 -8.822 -21.456 1.00 89.00 89 LYS A N 1
ATOM 721 C CA . LYS A 1 89 ? -2.949 -9.162 -21.174 1.00 89.00 89 LYS A CA 1
ATOM 722 C C . LYS A 1 89 ? -3.140 -9.906 -19.865 1.00 89.00 89 LYS A C 1
ATOM 724 O O . LYS A 1 89 ? -4.225 -9.948 -19.289 1.00 89.00 89 LYS A O 1
ATOM 729 N N . THR A 1 90 ? -2.074 -10.537 -19.382 1.00 91.50 90 THR A N 1
ATOM 730 C CA . THR A 1 90 ? -2.094 -11.335 -18.156 1.00 91.50 90 THR A CA 1
ATOM 731 C C . THR A 1 90 ? -0.938 -10.970 -17.234 1.00 91.50 90 THR A C 1
ATOM 733 O O . THR A 1 90 ? 0.130 -10.540 -17.671 1.00 91.50 90 THR A O 1
ATOM 736 N N . VAL A 1 91 ? -1.125 -11.190 -15.927 1.00 92.62 91 VAL A N 1
ATOM 737 C CA . VAL A 1 91 ? -0.047 -11.031 -14.931 1.00 92.62 91 VAL A CA 1
ATOM 738 C C . VAL A 1 91 ? 1.127 -11.972 -15.241 1.00 92.62 91 VAL A C 1
ATOM 740 O O . VAL A 1 91 ? 2.275 -11.649 -14.945 1.00 92.62 91 VAL A O 1
ATOM 743 N N . PHE A 1 92 ? 0.855 -13.113 -15.885 1.00 93.69 92 PHE A N 1
ATOM 744 C CA . PHE A 1 92 ? 1.880 -14.052 -16.338 1.00 93.69 92 PHE A CA 1
ATOM 745 C C . PHE A 1 92 ? 2.747 -13.456 -17.451 1.00 93.69 92 PHE A C 1
ATOM 747 O O . PHE A 1 92 ? 3.970 -13.474 -17.339 1.00 93.69 92 PHE A O 1
ATOM 754 N N . GLU A 1 93 ? 2.136 -12.886 -18.492 1.00 93.00 93 GLU A N 1
ATOM 755 C CA . GLU A 1 93 ? 2.866 -12.200 -19.567 1.00 93.00 93 GLU A CA 1
ATOM 756 C C . GLU A 1 93 ? 3.706 -11.044 -19.024 1.00 93.00 93 GLU A C 1
ATOM 758 O O . GLU A 1 93 ? 4.886 -10.934 -19.360 1.00 93.00 93 GLU A O 1
ATOM 763 N N . ALA A 1 94 ? 3.130 -10.241 -18.121 1.00 92.12 94 ALA A N 1
ATOM 764 C CA . ALA A 1 94 ? 3.852 -9.169 -17.446 1.00 92.12 94 ALA A CA 1
ATOM 765 C C . ALA A 1 94 ? 5.078 -9.709 -16.694 1.00 92.12 94 ALA A C 1
ATOM 767 O O . ALA A 1 94 ? 6.180 -9.186 -16.850 1.00 92.12 94 ALA A O 1
ATOM 768 N N . GLU A 1 95 ? 4.928 -10.802 -15.939 1.00 94.56 95 GLU A N 1
ATOM 769 C CA . GLU A 1 95 ? 6.048 -11.441 -15.246 1.00 94.56 95 GLU A CA 1
ATOM 770 C C . GLU A 1 95 ? 7.158 -11.893 -16.211 1.00 94.56 95 GLU A C 1
ATOM 772 O O . GLU A 1 95 ? 8.336 -11.667 -15.928 1.00 94.56 95 GLU A O 1
ATOM 777 N N . GLN A 1 96 ? 6.815 -12.503 -17.352 1.00 93.88 96 GLN A N 1
ATOM 778 C CA . GLN A 1 96 ? 7.810 -12.934 -18.342 1.00 93.88 96 GLN A CA 1
ATOM 779 C C . GLN A 1 96 ? 8.566 -11.744 -18.940 1.00 93.88 96 GLN A C 1
ATOM 781 O O . GLN A 1 96 ? 9.798 -11.782 -19.019 1.00 93.88 96 GLN A O 1
ATOM 786 N N . LYS A 1 97 ? 7.859 -10.661 -19.294 1.00 91.69 97 LYS A N 1
ATOM 787 C CA . LYS A 1 97 ? 8.499 -9.433 -19.787 1.00 91.69 97 LYS A CA 1
ATOM 788 C C . LYS A 1 97 ? 9.418 -8.821 -18.727 1.00 91.69 97 LYS A C 1
ATOM 790 O O . LYS A 1 97 ? 10.556 -8.478 -19.040 1.00 91.69 97 LYS A O 1
ATOM 795 N N . PHE A 1 98 ? 8.986 -8.758 -17.465 1.00 93.19 98 PHE A N 1
ATOM 796 C CA . PHE A 1 98 ? 9.829 -8.256 -16.378 1.00 93.19 98 PHE A CA 1
ATOM 797 C C . PHE A 1 98 ? 11.065 -9.125 -16.132 1.00 93.19 98 PHE A C 1
ATOM 799 O O . PHE A 1 98 ? 12.141 -8.580 -15.906 1.00 93.19 98 PHE A O 1
ATOM 806 N N . LYS A 1 99 ? 10.961 -10.458 -16.215 1.00 94.56 99 LYS A N 1
ATOM 807 C CA . LYS A 1 99 ? 12.124 -11.356 -16.101 1.00 94.56 99 LYS A CA 1
ATOM 808 C C . LYS A 1 99 ? 13.132 -11.137 -17.225 1.00 94.56 99 LYS A C 1
ATOM 810 O O . LYS A 1 99 ? 14.333 -11.112 -16.965 1.00 94.56 99 LYS A O 1
ATOM 815 N N . LEU A 1 100 ? 12.652 -10.958 -18.456 1.00 92.06 100 LEU A N 1
ATOM 816 C CA . LEU A 1 100 ? 13.507 -10.656 -19.603 1.00 92.06 100 LEU A CA 1
ATOM 817 C C . LEU A 1 100 ? 14.214 -9.304 -19.427 1.00 92.06 100 LEU A C 1
ATOM 819 O O . LEU A 1 100 ? 15.428 -9.212 -19.612 1.00 92.06 100 LEU A O 1
ATOM 823 N N . ALA A 1 101 ? 13.465 -8.277 -19.019 1.00 91.56 101 ALA A N 1
ATOM 824 C CA . ALA A 1 101 ? 13.981 -6.929 -18.805 1.00 91.56 101 ALA A CA 1
ATOM 825 C C . ALA A 1 101 ? 14.959 -6.845 -17.621 1.00 91.56 101 ALA A C 1
ATOM 827 O O . ALA A 1 101 ? 15.929 -6.090 -17.685 1.00 91.56 101 ALA A O 1
ATOM 828 N N . LEU A 1 102 ? 14.749 -7.642 -16.564 1.00 94.31 102 LEU A N 1
ATOM 829 C CA . LEU A 1 102 ? 15.572 -7.616 -15.353 1.00 94.31 102 LEU A CA 1
ATOM 830 C C . LEU A 1 102 ? 17.051 -7.852 -15.660 1.00 94.31 102 LEU A C 1
ATOM 832 O O . LEU A 1 102 ? 17.894 -7.125 -15.149 1.00 94.31 102 LEU A O 1
ATOM 836 N N . LYS A 1 103 ? 17.367 -8.809 -16.541 1.00 92.06 103 LYS A N 1
ATOM 837 C CA . LYS A 1 103 ? 18.758 -9.109 -16.905 1.00 92.06 103 LYS A CA 1
ATOM 838 C C . LYS A 1 103 ? 19.464 -7.888 -17.504 1.00 92.06 103 LYS A C 1
ATOM 840 O O . LYS A 1 103 ? 20.572 -7.553 -17.096 1.00 92.06 103 LYS A O 1
ATOM 845 N N . ALA A 1 104 ? 18.808 -7.204 -18.442 1.00 91.44 104 ALA A N 1
ATOM 846 C CA . ALA A 1 104 ? 19.351 -5.996 -19.059 1.00 91.44 104 ALA A CA 1
ATOM 847 C C . ALA A 1 104 ? 19.460 -4.839 -18.050 1.00 91.44 104 ALA A C 1
ATOM 849 O O . ALA A 1 104 ? 20.458 -4.119 -18.044 1.00 91.44 104 ALA A O 1
ATOM 850 N N . ALA A 1 105 ? 18.466 -4.685 -17.170 1.00 92.62 105 ALA A N 1
ATOM 851 C CA . ALA A 1 105 ? 18.468 -3.662 -16.128 1.00 92.62 105 ALA A CA 1
ATOM 852 C C . ALA A 1 105 ? 19.600 -3.866 -15.108 1.00 92.62 105 ALA A C 1
ATOM 854 O O . ALA A 1 105 ? 20.296 -2.912 -14.773 1.00 92.62 105 ALA A O 1
ATOM 855 N N . GLU A 1 106 ? 19.835 -5.100 -14.656 1.00 94.31 106 GLU A N 1
ATOM 856 C CA . GLU A 1 106 ? 20.935 -5.441 -13.746 1.00 94.31 106 GLU A CA 1
ATOM 857 C C . GLU A 1 106 ? 22.307 -5.246 -14.404 1.00 94.31 106 GLU A C 1
ATOM 859 O O . GLU A 1 106 ? 23.238 -4.750 -13.767 1.00 94.31 106 GLU A O 1
ATOM 864 N N . ASP A 1 107 ? 22.452 -5.593 -15.687 1.00 94.00 107 ASP A N 1
ATOM 865 C CA . ASP A 1 107 ? 23.682 -5.340 -16.444 1.00 94.00 107 ASP A CA 1
ATOM 866 C C . ASP A 1 107 ? 23.981 -3.841 -16.559 1.00 94.00 107 ASP A C 1
ATOM 868 O O . ASP A 1 107 ? 25.127 -3.426 -16.369 1.00 94.00 107 ASP A O 1
ATOM 872 N N . ASN A 1 108 ? 22.964 -3.024 -16.841 1.00 92.06 108 ASN A N 1
ATOM 873 C CA . ASN A 1 108 ? 23.106 -1.572 -16.929 1.00 92.06 108 ASN A CA 1
ATOM 874 C C . ASN A 1 108 ? 23.408 -0.952 -15.563 1.00 92.06 108 ASN A C 1
ATOM 876 O O . ASN A 1 108 ? 24.386 -0.218 -15.444 1.00 92.06 108 ASN A O 1
ATOM 880 N N . PHE A 1 109 ? 22.669 -1.339 -14.519 1.00 92.19 109 PHE A N 1
ATOM 881 C CA . PHE A 1 109 ? 22.918 -0.904 -13.146 1.00 92.19 109 PHE A CA 1
ATOM 882 C C . PHE A 1 109 ? 24.345 -1.224 -12.691 1.00 92.19 109 PHE A C 1
ATOM 884 O O . PHE A 1 109 ? 25.031 -0.346 -12.177 1.00 92.19 109 PHE A O 1
ATOM 891 N N . ARG A 1 110 ? 24.849 -2.443 -12.930 1.00 92.69 110 ARG A N 1
ATOM 892 C CA . ARG A 1 110 ? 26.233 -2.802 -12.571 1.00 92.69 110 ARG A CA 1
ATOM 893 C C . ARG A 1 110 ? 27.260 -1.932 -13.294 1.00 92.69 110 ARG A C 1
ATOM 895 O O . ARG A 1 110 ? 28.225 -1.483 -12.674 1.00 92.69 110 ARG A O 1
ATOM 902 N N . LYS A 1 111 ? 27.048 -1.668 -14.587 1.00 91.12 111 LYS A N 1
ATOM 903 C CA . LYS A 1 111 ? 27.924 -0.795 -15.379 1.00 91.12 111 LYS A CA 1
ATOM 904 C C . LYS A 1 111 ? 27.896 0.637 -14.846 1.00 91.12 111 LYS A C 1
ATOM 906 O O . LYS A 1 111 ? 28.958 1.168 -14.527 1.00 91.12 111 LYS A O 1
ATOM 911 N N . SER A 1 112 ? 26.721 1.247 -14.694 1.00 89.44 112 SER A N 1
ATOM 912 C CA . SER A 1 112 ? 26.604 2.632 -14.220 1.00 89.44 112 SER A CA 1
ATOM 913 C C . SER A 1 112 ? 27.065 2.806 -12.775 1.00 89.44 112 SER A C 1
ATOM 915 O O . SER A 1 112 ? 27.736 3.789 -12.474 1.00 89.44 112 SER A O 1
ATOM 917 N N . HIS A 1 113 ? 26.821 1.822 -11.907 1.00 87.12 113 HIS A N 1
ATOM 918 C CA . HIS A 1 113 ? 27.322 1.820 -10.534 1.00 87.12 113 HIS A CA 1
ATOM 919 C C . HIS A 1 113 ? 28.854 1.808 -10.491 1.00 87.12 113 HIS A C 1
ATOM 921 O O . HIS A 1 113 ? 29.454 2.623 -9.796 1.00 87.12 113 HIS A O 1
ATOM 927 N N . SER A 1 114 ? 29.510 0.964 -11.298 1.00 84.50 114 SER A N 1
ATOM 928 C CA . SER A 1 114 ? 30.980 0.947 -11.380 1.00 84.50 114 SER A CA 1
ATOM 929 C C . SER A 1 114 ? 31.570 2.272 -11.887 1.00 84.50 114 SER A C 1
ATOM 931 O O . SER A 1 114 ? 32.622 2.706 -11.423 1.00 84.50 114 SER A O 1
ATOM 933 N N . LEU A 1 115 ? 30.861 2.949 -12.796 1.00 79.00 115 LEU A N 1
ATOM 934 C CA . LEU A 1 115 ? 31.249 4.242 -13.364 1.00 79.00 115 LEU A CA 1
ATOM 935 C C . LEU A 1 115 ? 31.016 5.418 -12.397 1.00 79.00 115 LEU A C 1
ATOM 937 O O . LEU A 1 115 ? 31.588 6.490 -12.605 1.00 79.00 115 LEU A O 1
ATOM 941 N N . SER A 1 116 ? 30.202 5.226 -11.351 1.00 72.31 116 SER A N 1
ATOM 942 C CA . SER A 1 116 ? 29.828 6.261 -10.378 1.00 72.31 116 SER A CA 1
ATOM 943 C C . SER A 1 116 ? 30.893 6.526 -9.304 1.00 72.31 116 SER A C 1
ATOM 945 O O . SER A 1 116 ? 30.823 7.561 -8.651 1.00 72.31 116 SER A O 1
ATOM 947 N N . TYR A 1 117 ? 31.877 5.639 -9.105 1.00 63.72 117 TYR A N 1
ATOM 948 C CA . TYR A 1 117 ? 32.901 5.767 -8.047 1.00 63.72 117 TYR A CA 1
ATOM 949 C C . TYR A 1 117 ? 34.211 6.451 -8.492 1.00 63.72 117 TYR A C 1
ATOM 951 O O . TYR A 1 117 ? 35.179 6.493 -7.733 1.00 63.72 117 TYR A O 1
ATOM 959 N N . GLY A 1 118 ? 34.279 6.980 -9.718 1.00 60.47 118 GLY A N 1
ATOM 960 C CA . GLY A 1 118 ? 35.463 7.684 -10.227 1.00 60.47 118 GLY A CA 1
ATOM 961 C C . GLY A 1 118 ? 35.546 9.149 -9.774 1.00 60.47 118 GLY A C 1
ATOM 962 O O . GLY A 1 118 ? 34.533 9.841 -9.709 1.00 60.47 118 GLY A O 1
ATOM 963 N N . LEU A 1 119 ? 36.762 9.648 -9.514 1.00 50.91 119 LEU A N 1
ATOM 964 C CA . LEU A 1 119 ? 37.034 11.078 -9.300 1.00 50.91 119 LEU A CA 1
ATOM 965 C C . LEU A 1 119 ? 36.571 11.894 -10.524 1.00 50.91 119 LEU A C 1
ATOM 967 O O . LEU A 1 119 ? 37.100 11.717 -11.619 1.00 50.91 119 LEU A O 1
ATOM 971 N N . GLY A 1 120 ? 35.591 12.784 -10.323 1.00 60.19 120 GLY A N 1
ATOM 972 C CA . GLY A 1 120 ? 35.019 13.652 -11.362 1.00 60.19 120 GLY A CA 1
ATOM 973 C C . GLY A 1 120 ? 33.706 13.132 -11.956 1.00 60.19 120 GLY A C 1
ATOM 974 O O . GLY A 1 120 ? 33.636 12.829 -13.147 1.00 60.19 120 GLY A O 1
ATOM 975 N N . ILE A 1 121 ? 32.652 13.028 -11.137 1.00 62.53 121 ILE A N 1
ATOM 976 C CA . ILE A 1 121 ? 31.306 12.679 -11.614 1.00 62.53 121 ILE A CA 1
ATOM 977 C C . ILE A 1 121 ? 30.775 13.825 -12.483 1.00 62.53 121 ILE A C 1
ATOM 979 O O . ILE A 1 121 ? 30.514 14.924 -12.001 1.00 62.53 121 ILE A O 1
ATOM 983 N N . SER A 1 122 ? 30.595 13.566 -13.776 1.00 75.38 122 SER A N 1
ATOM 984 C CA . SER A 1 122 ? 29.793 14.428 -14.642 1.00 75.38 122 SER A CA 1
ATOM 985 C C . SER A 1 122 ? 28.310 14.263 -14.292 1.00 75.38 122 SER A C 1
ATOM 987 O O . SER A 1 122 ? 27.860 13.136 -14.078 1.00 75.38 122 SER A O 1
ATOM 989 N N . SER A 1 123 ? 27.532 15.350 -14.317 1.00 80.88 123 SER A N 1
ATOM 990 C CA . SER A 1 123 ? 26.075 15.339 -14.060 1.00 80.88 123 SER A CA 1
ATOM 991 C C . SER A 1 123 ? 25.315 14.273 -14.879 1.00 80.88 123 SER A C 1
ATOM 993 O O . SER A 1 123 ? 24.373 13.650 -14.393 1.00 80.88 123 SER A O 1
ATOM 995 N N . GLU A 1 124 ? 25.782 13.966 -16.094 1.00 82.25 124 GLU A N 1
ATOM 996 C CA . GLU A 1 124 ? 25.228 12.895 -16.937 1.00 82.25 124 GLU A CA 1
ATOM 997 C C . GLU A 1 124 ? 25.400 11.478 -16.371 1.00 82.25 124 GLU A C 1
ATOM 999 O O . GLU A 1 124 ? 24.543 10.623 -16.574 1.00 82.25 124 GLU A O 1
ATOM 1004 N N . ARG A 1 125 ? 26.496 11.193 -15.657 1.00 83.50 125 ARG A N 1
ATOM 1005 C CA . ARG A 1 125 ? 26.736 9.854 -15.091 1.00 83.50 125 ARG A CA 1
ATOM 1006 C C . ARG A 1 125 ? 25.876 9.615 -13.860 1.00 83.50 125 ARG A C 1
ATOM 1008 O O . ARG A 1 125 ? 25.388 8.506 -13.667 1.00 83.50 125 ARG A O 1
ATOM 1015 N N . GLU A 1 126 ? 25.664 10.656 -13.062 1.00 85.56 126 GLU A N 1
ATOM 1016 C CA . GLU A 1 126 ? 24.763 10.605 -11.912 1.00 85.56 126 GLU A CA 1
ATOM 1017 C C . GLU A 1 126 ? 23.312 10.396 -12.358 1.00 85.56 126 GLU A C 1
ATOM 1019 O O . GLU A 1 126 ? 22.621 9.522 -11.831 1.00 85.56 126 GLU A O 1
ATOM 1024 N N . SER A 1 127 ? 22.861 11.133 -13.380 1.00 86.06 127 SER A N 1
ATOM 1025 C CA . SER A 1 127 ? 21.507 10.970 -13.917 1.00 86.06 127 SER A CA 1
ATOM 1026 C C . SER A 1 127 ? 21.297 9.590 -14.550 1.00 86.06 127 SER A C 1
ATOM 1028 O O . SER A 1 127 ? 20.251 8.977 -14.333 1.00 86.06 127 SER A O 1
ATOM 1030 N N . LEU A 1 128 ? 22.305 9.052 -15.247 1.00 88.31 128 LEU A N 1
ATOM 1031 C CA . LEU A 1 128 ? 22.285 7.686 -15.773 1.00 88.31 128 LEU A CA 1
ATOM 1032 C C . LEU A 1 128 ? 22.211 6.637 -14.654 1.00 88.31 128 LEU A C 1
ATOM 1034 O O . LEU A 1 128 ? 21.365 5.747 -14.708 1.00 88.31 128 LEU A O 1
ATO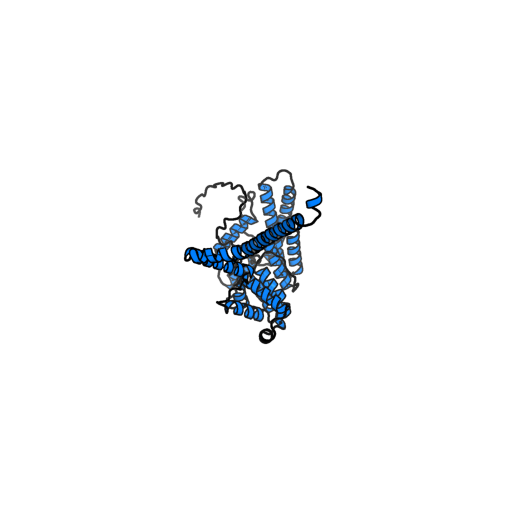M 1038 N N . HIS A 1 129 ? 23.048 6.750 -13.618 1.00 89.25 129 HIS A N 1
ATOM 1039 C CA . HIS A 1 129 ? 23.033 5.805 -12.501 1.00 89.25 129 HIS A CA 1
ATOM 1040 C C . HIS A 1 129 ? 21.706 5.844 -11.731 1.00 89.25 129 HIS A C 1
ATOM 1042 O O . HIS A 1 129 ? 21.157 4.794 -11.384 1.00 89.25 129 HIS A O 1
ATOM 1048 N N . LYS A 1 130 ? 21.145 7.040 -11.515 1.00 88.25 130 LYS A N 1
ATOM 1049 C CA . LYS A 1 130 ? 19.818 7.215 -10.913 1.00 88.25 130 LYS A CA 1
ATOM 1050 C C . LYS A 1 130 ? 18.732 6.546 -11.756 1.00 88.25 130 LYS A C 1
ATOM 1052 O O . LYS A 1 130 ? 17.916 5.809 -11.206 1.00 88.25 130 LYS A O 1
ATOM 1057 N N . ARG A 1 131 ? 18.747 6.753 -13.077 1.00 89.12 131 ARG A N 1
ATOM 1058 C CA . ARG A 1 131 ? 17.813 6.106 -14.008 1.00 89.12 131 ARG A CA 1
ATOM 1059 C C . ARG A 1 131 ? 17.922 4.583 -13.945 1.00 89.12 131 ARG A C 1
ATOM 1061 O O . ARG A 1 131 ? 16.913 3.914 -13.754 1.00 89.12 131 ARG A O 1
ATOM 1068 N N . ASP A 1 132 ? 19.127 4.023 -14.033 1.00 90.75 132 ASP A N 1
ATOM 1069 C CA . ASP A 1 132 ? 19.334 2.568 -13.966 1.00 90.75 132 ASP A CA 1
ATOM 1070 C C . ASP A 1 132 ? 18.881 1.971 -12.630 1.00 90.75 132 ASP A C 1
ATOM 1072 O O . ASP A 1 132 ? 18.257 0.908 -12.594 1.00 90.75 132 ASP A O 1
ATOM 1076 N N . THR A 1 133 ? 19.145 2.684 -11.533 1.00 90.94 133 THR A N 1
ATOM 1077 C CA . THR A 1 133 ? 18.685 2.312 -10.190 1.00 90.94 133 THR A CA 1
ATOM 1078 C C . THR A 1 133 ? 17.155 2.291 -10.119 1.00 90.94 133 THR A C 1
ATOM 1080 O O . THR A 1 133 ? 16.565 1.331 -9.623 1.00 90.94 133 THR A O 1
ATOM 1083 N N . ASN A 1 134 ? 16.484 3.309 -10.661 1.00 89.19 134 ASN A N 1
ATOM 1084 C CA . ASN A 1 134 ? 15.023 3.363 -10.705 1.00 89.19 134 ASN A CA 1
ATOM 1085 C C . ASN A 1 134 ? 14.429 2.208 -11.523 1.00 89.19 134 ASN A C 1
ATOM 1087 O O . ASN A 1 134 ? 13.477 1.569 -11.071 1.00 89.19 134 ASN A O 1
ATOM 1091 N N . VAL A 1 135 ? 15.004 1.913 -12.695 1.00 89.62 135 VAL A N 1
ATOM 1092 C CA . VAL A 1 135 ? 14.567 0.815 -13.572 1.00 89.62 135 VAL A CA 1
ATOM 1093 C C . VAL A 1 135 ? 14.660 -0.527 -12.842 1.00 89.62 135 VAL A C 1
ATOM 1095 O O . VAL A 1 135 ? 13.672 -1.265 -12.785 1.00 89.62 135 VAL A O 1
ATOM 1098 N N . VAL A 1 136 ? 15.812 -0.850 -12.239 1.00 91.69 136 VAL A N 1
ATOM 1099 C CA . VAL A 1 136 ? 16.002 -2.150 -11.572 1.00 91.69 136 VAL A CA 1
ATOM 1100 C C . VAL A 1 136 ? 15.100 -2.300 -10.342 1.00 91.69 136 VAL A C 1
ATOM 1102 O O . VAL A 1 136 ? 14.486 -3.355 -10.155 1.00 91.69 136 VAL A O 1
ATOM 1105 N N . VAL A 1 137 ? 14.937 -1.238 -9.541 1.00 91.50 137 VAL A N 1
ATOM 1106 C CA . VAL A 1 137 ? 14.031 -1.231 -8.380 1.00 91.50 137 VAL A CA 1
ATOM 1107 C C . VAL A 1 137 ? 12.582 -1.410 -8.825 1.00 91.50 137 VAL A C 1
ATOM 1109 O O . VAL A 1 137 ? 11.857 -2.217 -8.236 1.00 91.50 137 VAL A O 1
ATOM 1112 N N . TYR A 1 138 ? 12.157 -0.711 -9.884 1.00 89.88 138 TYR A N 1
ATOM 1113 C CA . TYR A 1 138 ? 10.810 -0.843 -10.433 1.00 89.88 138 TYR A CA 1
ATOM 1114 C C . TYR A 1 138 ? 10.531 -2.279 -10.879 1.00 89.88 138 TYR A C 1
ATOM 1116 O O . TYR A 1 138 ? 9.572 -2.882 -10.396 1.00 89.88 138 TYR A O 1
ATOM 1124 N N . ILE A 1 139 ? 11.387 -2.856 -11.731 1.00 91.81 139 ILE A N 1
ATOM 1125 C CA . ILE A 1 139 ? 11.202 -4.210 -12.275 1.00 91.81 139 ILE A CA 1
ATOM 1126 C C . ILE A 1 139 ? 11.147 -5.247 -11.148 1.00 91.81 139 ILE A C 1
ATOM 1128 O O . ILE A 1 139 ? 10.219 -6.057 -11.101 1.00 91.81 139 ILE A O 1
ATOM 1132 N N . ARG A 1 140 ? 12.086 -5.203 -10.192 1.00 94.88 140 ARG A N 1
ATOM 1133 C CA . ARG A 1 140 ? 12.096 -6.130 -9.046 1.00 94.88 140 ARG A CA 1
ATOM 1134 C C . ARG A 1 140 ? 10.844 -5.980 -8.182 1.00 94.88 140 ARG A C 1
ATOM 1136 O O . ARG A 1 140 ? 10.264 -6.986 -7.778 1.00 94.88 140 ARG A O 1
ATOM 1143 N N . ARG A 1 141 ? 10.371 -4.751 -7.942 1.00 93.44 141 ARG A N 1
ATOM 1144 C CA . ARG A 1 141 ? 9.120 -4.509 -7.207 1.00 93.44 141 ARG A CA 1
ATOM 1145 C C . ARG A 1 141 ? 7.913 -5.087 -7.953 1.00 93.44 141 ARG A C 1
ATOM 1147 O O . ARG A 1 141 ? 7.093 -5.757 -7.330 1.00 93.44 141 ARG A O 1
ATOM 1154 N N . ARG A 1 142 ? 7.812 -4.893 -9.276 1.00 92.94 142 ARG A N 1
ATOM 1155 C CA . ARG A 1 142 ? 6.730 -5.480 -10.091 1.00 92.94 142 ARG A CA 1
ATOM 1156 C C . ARG A 1 142 ? 6.780 -7.010 -10.089 1.00 92.94 142 ARG A C 1
ATOM 1158 O O . ARG A 1 142 ? 5.735 -7.633 -9.929 1.00 92.94 142 ARG A O 1
ATOM 1165 N N . LEU A 1 143 ? 7.968 -7.617 -10.161 1.00 95.38 143 LEU A N 1
ATOM 1166 C CA . LEU A 1 143 ? 8.141 -9.070 -10.018 1.00 95.38 143 LEU A CA 1
ATOM 1167 C C . LEU A 1 143 ? 7.674 -9.580 -8.651 1.00 95.38 143 LEU A C 1
ATOM 1169 O O . LEU A 1 143 ? 7.010 -10.612 -8.587 1.00 95.38 143 LEU A O 1
ATOM 1173 N N . ALA A 1 144 ? 7.953 -8.847 -7.569 1.00 96.19 144 ALA A N 1
ATOM 1174 C CA . ALA A 1 144 ? 7.445 -9.190 -6.242 1.00 96.19 144 ALA A CA 1
ATOM 1175 C C . ALA A 1 144 ? 5.908 -9.148 -6.189 1.00 96.19 144 ALA A C 1
ATOM 1177 O O . ALA A 1 144 ? 5.285 -10.041 -5.614 1.00 96.19 144 ALA A O 1
ATOM 1178 N N . LEU A 1 145 ? 5.284 -8.155 -6.834 1.00 94.50 145 LEU A N 1
ATOM 1179 C CA . LEU A 1 145 ? 3.827 -8.084 -6.963 1.00 94.50 145 LEU A CA 1
ATOM 1180 C C . LEU A 1 145 ? 3.270 -9.242 -7.806 1.00 94.50 145 LEU A C 1
ATOM 1182 O O . LEU A 1 145 ? 2.272 -9.837 -7.400 1.00 94.50 145 LEU A O 1
ATOM 1186 N N . CYS A 1 146 ? 3.917 -9.626 -8.914 1.00 95.25 146 CYS A N 1
ATOM 1187 C CA . CYS A 1 146 ? 3.534 -10.815 -9.687 1.00 95.25 146 CYS A CA 1
ATOM 1188 C C . CYS A 1 146 ? 3.620 -12.082 -8.824 1.00 95.25 146 CYS A C 1
ATOM 1190 O O . CYS A 1 146 ? 2.663 -12.850 -8.757 1.00 95.25 146 CYS A O 1
ATOM 1192 N N . ALA A 1 147 ? 4.735 -12.282 -8.113 1.00 97.00 147 ALA A N 1
ATOM 1193 C CA . ALA A 1 147 ? 4.923 -13.422 -7.218 1.00 97.00 147 ALA A CA 1
ATOM 1194 C C . ALA A 1 147 ? 3.822 -13.487 -6.148 1.00 97.00 147 ALA A C 1
ATOM 1196 O O . ALA A 1 147 ? 3.242 -14.554 -5.938 1.00 97.00 147 ALA A O 1
ATOM 1197 N N . ARG A 1 148 ? 3.466 -12.345 -5.541 1.00 95.50 148 ARG A N 1
ATOM 1198 C CA . ARG A 1 148 ? 2.344 -12.243 -4.596 1.00 95.50 148 ARG A CA 1
ATOM 1199 C C . ARG A 1 148 ? 1.021 -12.651 -5.240 1.00 95.50 148 ARG A C 1
ATOM 1201 O O . ARG A 1 148 ? 0.325 -13.495 -4.690 1.00 95.50 148 ARG A O 1
ATOM 1208 N N . ARG A 1 149 ? 0.701 -12.127 -6.431 1.00 92.31 149 ARG A N 1
ATOM 1209 C CA . ARG A 1 149 ? -0.535 -12.469 -7.166 1.00 92.31 149 ARG A CA 1
ATOM 1210 C C . ARG A 1 149 ? -0.639 -13.956 -7.518 1.00 92.31 149 ARG A C 1
ATOM 1212 O O . ARG A 1 149 ? -1.750 -14.460 -7.628 1.00 92.31 149 ARG A O 1
ATOM 1219 N N . PHE A 1 150 ? 0.487 -14.653 -7.655 1.00 95.38 150 PHE A N 1
ATOM 1220 C CA . PHE A 1 150 ? 0.541 -16.106 -7.848 1.00 95.38 150 PHE A CA 1
ATOM 1221 C C . PHE A 1 150 ? 0.613 -16.915 -6.539 1.00 95.38 150 PHE A C 1
ATOM 1223 O O . PHE A 1 150 ? 0.847 -18.120 -6.583 1.00 95.38 150 PHE A O 1
ATOM 1230 N N . GLY A 1 151 ? 0.470 -16.285 -5.369 1.00 95.56 151 GLY A N 1
ATOM 1231 C CA . GLY A 1 151 ? 0.548 -16.958 -4.068 1.00 95.56 151 GLY A CA 1
ATOM 1232 C C . GLY A 1 151 ? 1.965 -17.361 -3.640 1.00 95.56 151 GLY A C 1
ATOM 1233 O O . GLY A 1 151 ? 2.145 -18.019 -2.614 1.00 95.56 151 GLY A O 1
ATOM 1234 N N . ARG A 1 152 ? 3.011 -16.942 -4.367 1.00 97.56 152 ARG A N 1
ATOM 1235 C CA . ARG A 1 152 ? 4.425 -17.166 -4.009 1.00 97.56 152 ARG A CA 1
ATOM 1236 C C . ARG A 1 152 ? 4.886 -16.135 -2.973 1.00 97.56 152 ARG A C 1
ATOM 1238 O O . ARG A 1 152 ? 5.843 -15.391 -3.177 1.00 97.56 152 ARG A O 1
ATOM 1245 N N . LEU A 1 153 ? 4.200 -16.096 -1.829 1.00 97.06 153 LEU A N 1
ATOM 1246 C CA . LEU A 1 153 ? 4.348 -15.037 -0.821 1.00 97.06 153 LEU A CA 1
ATOM 1247 C C . LEU A 1 153 ? 5.772 -14.953 -0.243 1.00 97.06 153 LEU A C 1
ATOM 1249 O O . LEU A 1 153 ? 6.320 -13.864 -0.094 1.00 97.06 153 LEU A O 1
ATOM 1253 N N . LYS A 1 154 ? 6.422 -16.097 0.014 1.00 97.00 154 LYS A N 1
ATOM 1254 C CA . LYS A 1 154 ? 7.809 -16.136 0.521 1.00 97.00 154 LYS A CA 1
ATOM 1255 C C . LYS A 1 154 ? 8.810 -15.513 -0.457 1.00 97.00 154 LYS A C 1
ATOM 1257 O O . LYS A 1 154 ? 9.748 -14.845 -0.028 1.00 97.00 154 LYS A O 1
ATOM 1262 N N . GLU A 1 155 ? 8.610 -15.732 -1.755 1.00 97.56 155 GLU A N 1
ATOM 1263 C CA . GLU A 1 155 ? 9.434 -15.138 -2.810 1.00 97.56 155 GLU A CA 1
ATOM 1264 C C . GLU A 1 155 ? 9.217 -13.624 -2.867 1.00 97.56 155 GLU A C 1
ATOM 1266 O O . GLU A 1 155 ? 10.188 -12.872 -2.831 1.00 97.56 155 GLU A O 1
ATOM 1271 N N . ALA A 1 156 ? 7.959 -13.174 -2.847 1.00 97.56 156 ALA A N 1
ATOM 1272 C CA . ALA A 1 156 ? 7.616 -11.754 -2.817 1.00 97.56 156 ALA A CA 1
ATOM 1273 C C . ALA A 1 156 ? 8.256 -11.026 -1.618 1.00 97.56 156 ALA A C 1
ATOM 1275 O O . ALA A 1 156 ? 8.921 -10.005 -1.800 1.00 97.56 156 ALA A O 1
ATOM 1276 N N . VAL A 1 157 ? 8.144 -11.590 -0.406 1.00 96.19 157 VAL A N 1
ATOM 1277 C CA . VAL A 1 157 ? 8.777 -11.041 0.808 1.00 96.19 157 VAL A CA 1
ATOM 1278 C C . VAL A 1 157 ? 10.293 -10.968 0.665 1.00 96.19 157 VAL A C 1
ATOM 1280 O O . VAL A 1 157 ? 10.889 -9.962 1.053 1.00 96.19 157 VAL A O 1
ATOM 1283 N N . LYS A 1 158 ? 10.926 -12.015 0.120 1.00 96.75 158 LYS A N 1
ATOM 1284 C CA . LYS A 1 158 ? 12.375 -12.031 -0.098 1.00 96.75 158 LYS A CA 1
ATOM 1285 C C . LYS A 1 158 ? 12.794 -10.884 -1.017 1.00 96.75 158 LYS A C 1
ATOM 1287 O O . LYS A 1 158 ? 13.641 -10.091 -0.625 1.00 96.75 158 LYS A O 1
ATOM 1292 N N . ILE A 1 159 ? 12.146 -10.746 -2.176 1.00 96.31 159 ILE A N 1
ATOM 1293 C CA . ILE A 1 159 ? 12.466 -9.691 -3.148 1.00 96.31 159 ILE A CA 1
ATOM 1294 C C . ILE A 1 159 ? 12.314 -8.299 -2.517 1.00 96.31 159 ILE A C 1
ATOM 1296 O O . ILE A 1 159 ? 13.198 -7.460 -2.672 1.00 96.31 159 ILE A O 1
ATOM 1300 N N . MET A 1 160 ? 11.230 -8.051 -1.774 1.00 94.56 160 MET A N 1
ATOM 1301 C CA . MET A 1 160 ? 10.994 -6.752 -1.128 1.00 94.56 160 MET A CA 1
ATOM 1302 C C . MET A 1 160 ? 12.016 -6.447 -0.025 1.00 94.56 160 MET A C 1
ATOM 1304 O O . MET A 1 160 ? 12.509 -5.324 0.052 1.00 94.56 160 MET A O 1
ATOM 1308 N N . LYS A 1 161 ? 12.377 -7.432 0.809 1.00 92.94 161 LYS A N 1
ATOM 1309 C CA . LYS A 1 161 ? 13.420 -7.264 1.837 1.00 92.94 161 LYS A CA 1
ATOM 1310 C C . LYS A 1 161 ? 14.797 -7.018 1.223 1.00 92.94 161 LYS A C 1
ATOM 1312 O O . LYS A 1 161 ? 15.530 -6.170 1.728 1.00 92.94 161 LYS A O 1
ATOM 1317 N N . ASP A 1 162 ? 15.125 -7.719 0.139 1.00 94.25 162 ASP A N 1
ATOM 1318 C CA . ASP A 1 162 ? 16.374 -7.511 -0.594 1.00 94.25 162 ASP A CA 1
ATOM 1319 C C . ASP A 1 162 ? 16.423 -6.087 -1.171 1.00 94.25 162 ASP A C 1
ATOM 1321 O O . ASP A 1 162 ? 17.423 -5.399 -0.996 1.00 94.25 162 ASP A O 1
ATOM 1325 N N . LEU A 1 163 ? 15.318 -5.595 -1.750 1.00 93.38 163 LEU A N 1
ATOM 1326 C CA . LEU A 1 163 ? 15.210 -4.210 -2.226 1.00 93.38 163 LEU A CA 1
ATOM 1327 C C . LEU A 1 163 ? 15.411 -3.177 -1.112 1.00 93.38 163 LEU A C 1
ATOM 1329 O O . LEU A 1 163 ? 16.153 -2.221 -1.301 1.00 93.38 163 LEU A O 1
ATOM 1333 N N . ILE A 1 164 ? 14.782 -3.370 0.050 1.00 90.69 164 ILE A N 1
ATOM 1334 C CA . ILE A 1 164 ? 14.928 -2.466 1.203 1.00 90.69 164 ILE A CA 1
ATOM 1335 C C . ILE A 1 164 ? 16.382 -2.423 1.690 1.00 90.69 164 ILE A C 1
ATOM 1337 O O . ILE A 1 164 ? 16.882 -1.360 2.054 1.00 90.69 164 ILE A O 1
ATOM 1341 N N . LYS A 1 165 ? 17.058 -3.577 1.708 1.00 91.19 165 LYS A N 1
ATOM 1342 C CA . LYS A 1 165 ? 18.451 -3.693 2.148 1.00 91.19 165 LYS A CA 1
ATOM 1343 C C . LYS A 1 165 ? 19.424 -3.054 1.155 1.00 91.19 165 LYS A C 1
ATOM 1345 O O . LYS A 1 165 ? 20.392 -2.431 1.574 1.00 91.19 165 LYS A O 1
ATOM 1350 N N . GLU A 1 166 ? 19.190 -3.256 -0.136 1.00 90.75 166 GLU A N 1
ATOM 1351 C CA . GLU A 1 166 ? 20.086 -2.830 -1.213 1.00 90.75 166 GLU A CA 1
ATOM 1352 C C . GLU A 1 166 ? 19.881 -1.355 -1.598 1.00 90.75 166 GLU A C 1
ATOM 1354 O O . GLU A 1 166 ? 20.847 -0.670 -1.922 1.00 90.75 166 GLU A O 1
ATOM 1359 N N . PHE A 1 167 ? 18.652 -0.836 -1.483 1.00 88.69 167 PHE A N 1
ATOM 1360 C CA . PHE A 1 167 ? 18.275 0.522 -1.895 1.00 88.69 167 PHE A CA 1
ATOM 1361 C C . PHE A 1 167 ? 17.543 1.300 -0.778 1.00 88.69 167 PHE A C 1
ATOM 1363 O O . PHE A 1 167 ? 16.384 1.691 -0.943 1.00 88.69 167 PHE A O 1
ATOM 1370 N N . PRO A 1 168 ? 18.196 1.582 0.366 1.00 80.19 168 PRO A N 1
ATOM 1371 C CA . PRO A 1 168 ? 17.547 2.150 1.554 1.00 80.19 168 PRO A CA 1
ATOM 1372 C C . PRO A 1 168 ? 17.095 3.614 1.415 1.00 80.19 168 PRO A C 1
ATOM 1374 O O . PRO A 1 168 ? 16.490 4.147 2.342 1.00 80.19 168 PRO A O 1
ATOM 1377 N N . THR A 1 169 ? 17.387 4.287 0.299 1.00 74.62 169 THR A N 1
ATOM 1378 C CA . THR A 1 169 ? 17.035 5.697 0.046 1.00 74.62 169 THR A CA 1
ATOM 1379 C C . THR A 1 169 ? 15.962 5.882 -1.035 1.00 74.62 169 THR A C 1
ATOM 1381 O O . THR A 1 169 ? 15.366 6.955 -1.111 1.00 74.62 169 THR A O 1
ATOM 1384 N N . MET A 1 170 ? 15.656 4.857 -1.842 1.00 66.12 170 MET A N 1
ATOM 1385 C CA . MET A 1 170 ? 14.795 4.970 -3.032 1.00 66.12 170 MET A CA 1
ATOM 1386 C C . MET A 1 170 ? 13.470 4.209 -2.887 1.00 66.12 170 MET A C 1
ATOM 1388 O O . MET A 1 170 ? 13.465 3.005 -2.659 1.00 66.12 170 MET A O 1
ATOM 1392 N N . TYR A 1 171 ? 12.326 4.896 -3.046 1.00 64.38 171 TYR A N 1
ATOM 1393 C CA . TYR A 1 171 ? 10.954 4.321 -3.027 1.00 64.38 171 TYR A CA 1
ATOM 1394 C C . TYR A 1 171 ? 10.615 3.414 -1.842 1.00 64.38 171 TYR A C 1
ATOM 1396 O O . TYR A 1 171 ? 9.667 2.629 -1.888 1.00 64.38 171 TYR A O 1
ATOM 1404 N N . VAL A 1 172 ? 11.367 3.568 -0.764 1.00 65.44 172 VAL A N 1
ATOM 1405 C CA . VAL A 1 172 ? 11.334 2.736 0.429 1.00 65.44 172 VAL A CA 1
ATOM 1406 C C . VAL A 1 172 ? 9.915 2.619 0.977 1.00 65.44 172 VAL A C 1
ATOM 1408 O O . VAL A 1 172 ? 9.446 1.515 1.231 1.00 65.44 172 VAL A O 1
ATOM 1411 N N . ALA A 1 173 ? 9.183 3.736 1.043 1.00 73.94 173 ALA A N 1
ATOM 1412 C CA . ALA A 1 173 ? 7.792 3.751 1.489 1.00 73.94 173 ALA A CA 1
ATOM 1413 C C . ALA A 1 173 ? 6.892 2.813 0.662 1.00 73.94 173 ALA A C 1
ATOM 1415 O O . ALA A 1 173 ? 6.157 2.017 1.235 1.00 73.94 173 ALA A O 1
ATOM 1416 N N . ASN A 1 174 ? 7.002 2.833 -0.669 1.00 86.38 174 ASN A N 1
ATOM 1417 C CA . ASN A 1 174 ? 6.159 2.004 -1.530 1.00 86.38 174 ASN A CA 1
ATOM 1418 C C . ASN A 1 174 ? 6.505 0.514 -1.405 1.00 86.38 174 ASN A C 1
ATOM 1420 O O . ASN A 1 174 ? 5.608 -0.324 -1.384 1.00 86.38 174 ASN A O 1
ATOM 1424 N N . VAL A 1 175 ? 7.799 0.182 -1.319 1.00 89.69 175 VAL A N 1
ATOM 1425 C CA . VAL A 1 175 ? 8.246 -1.209 -1.132 1.00 89.69 175 VAL A CA 1
ATOM 1426 C C . VAL A 1 175 ? 7.787 -1.736 0.225 1.00 89.69 175 VAL A C 1
ATOM 1428 O O . VAL A 1 175 ? 7.328 -2.873 0.320 1.00 89.69 175 VAL A O 1
ATOM 1431 N N . TYR A 1 176 ? 7.846 -0.905 1.266 1.00 89.19 176 TYR A N 1
ATOM 1432 C CA . TYR A 1 176 ? 7.334 -1.272 2.576 1.00 89.19 176 TYR A CA 1
ATOM 1433 C C . TYR A 1 176 ? 5.820 -1.478 2.593 1.00 89.19 176 TYR A C 1
ATOM 1435 O O . TYR A 1 176 ? 5.365 -2.436 3.206 1.00 89.19 176 TYR A O 1
ATOM 1443 N N . GLU A 1 177 ? 5.035 -0.642 1.913 1.00 90.75 177 GLU A N 1
ATOM 1444 C CA . GLU A 1 177 ? 3.585 -0.850 1.812 1.00 90.75 177 GLU A CA 1
ATOM 1445 C C . GLU A 1 177 ? 3.245 -2.162 1.089 1.00 90.75 177 GLU A C 1
ATOM 1447 O O . GLU A 1 177 ? 2.401 -2.922 1.564 1.00 90.75 177 GLU A O 1
ATOM 1452 N N . ASN A 1 178 ? 3.965 -2.499 0.010 1.00 93.00 178 ASN A N 1
ATOM 1453 C CA . ASN A 1 178 ? 3.826 -3.804 -0.646 1.00 93.00 178 ASN A CA 1
ATOM 1454 C C . ASN A 1 178 ? 4.198 -4.968 0.293 1.00 93.00 178 ASN A C 1
ATOM 1456 O O . ASN A 1 178 ? 3.557 -6.026 0.272 1.00 93.00 178 ASN A O 1
ATOM 1460 N N . LEU A 1 179 ? 5.234 -4.780 1.116 1.00 93.06 179 LEU A N 1
ATOM 1461 C CA . LEU A 1 179 ? 5.696 -5.781 2.075 1.00 93.06 179 LEU A CA 1
ATOM 1462 C C . LEU A 1 179 ? 4.675 -5.995 3.189 1.00 93.06 179 LEU A C 1
ATOM 1464 O O . LEU A 1 179 ? 4.399 -7.143 3.526 1.00 93.06 179 LEU A O 1
ATOM 1468 N N . ILE A 1 180 ? 4.099 -4.920 3.729 1.00 92.31 180 ILE A N 1
ATOM 1469 C CA . ILE A 1 180 ? 3.049 -4.984 4.751 1.00 92.31 180 ILE A CA 1
ATOM 1470 C C . ILE A 1 180 ? 1.886 -5.824 4.249 1.00 92.31 180 ILE A C 1
ATOM 1472 O O . ILE A 1 180 ? 1.514 -6.786 4.915 1.00 92.31 180 ILE A O 1
ATOM 1476 N N . GLU A 1 181 ? 1.376 -5.519 3.057 1.00 92.25 181 GLU A N 1
ATOM 1477 C CA . GLU A 1 181 ? 0.258 -6.267 2.489 1.00 92.25 181 GLU A CA 1
ATOM 1478 C C . GLU A 1 181 ? 0.592 -7.760 2.348 1.00 92.25 181 GLU A C 1
ATOM 1480 O O . GLU A 1 181 ? -0.174 -8.625 2.770 1.00 92.25 181 GLU A O 1
ATOM 1485 N N . THR A 1 182 ? 1.784 -8.076 1.830 1.00 94.19 182 THR A N 1
ATOM 1486 C CA . THR A 1 182 ? 2.236 -9.468 1.673 1.00 94.19 182 THR A CA 1
ATOM 1487 C C . THR A 1 182 ? 2.350 -10.187 3.024 1.00 94.19 182 THR A C 1
ATOM 1489 O O . THR A 1 182 ? 2.006 -11.362 3.143 1.00 94.19 182 THR A O 1
ATOM 1492 N N . LEU A 1 183 ? 2.820 -9.496 4.066 1.00 93.50 183 LEU A N 1
ATOM 1493 C CA . LEU A 1 183 ? 2.945 -10.048 5.417 1.00 93.50 183 LEU A CA 1
ATOM 1494 C C . LEU A 1 183 ? 1.584 -10.262 6.090 1.00 93.50 183 LEU A C 1
ATOM 1496 O O . LEU A 1 183 ? 1.407 -11.270 6.777 1.00 93.50 183 LEU A O 1
ATOM 1500 N N . LEU A 1 184 ? 0.621 -9.361 5.874 1.00 92.69 184 LEU A N 1
ATOM 1501 C CA . LEU A 1 184 ? -0.760 -9.526 6.336 1.00 92.69 184 LEU A CA 1
ATOM 1502 C C . LEU A 1 184 ? -1.440 -10.721 5.658 1.00 92.69 184 LEU A C 1
ATOM 1504 O O . LEU A 1 184 ? -2.125 -11.505 6.318 1.00 92.69 184 LEU A O 1
ATOM 1508 N N . GLU A 1 185 ? -1.199 -10.912 4.361 1.00 92.50 185 GLU A N 1
ATOM 1509 C CA . GLU A 1 185 ? -1.668 -12.076 3.605 1.00 92.50 185 GLU A CA 1
ATOM 1510 C C . GLU A 1 185 ? -1.074 -13.386 4.158 1.00 92.50 185 GLU A C 1
ATOM 1512 O O . GLU A 1 185 ? -1.787 -14.374 4.322 1.00 92.50 185 GLU A O 1
ATOM 1517 N N . MET A 1 186 ? 0.200 -13.368 4.566 1.00 92.19 186 MET A N 1
ATOM 1518 C CA . MET A 1 186 ? 0.868 -14.489 5.246 1.00 92.19 186 MET A CA 1
ATOM 1519 C C . MET A 1 186 ? 0.470 -14.682 6.719 1.00 92.19 186 MET A C 1
ATOM 1521 O O . MET A 1 186 ? 0.934 -15.638 7.337 1.00 92.19 186 MET A O 1
ATOM 1525 N N . GLN A 1 187 ? -0.314 -13.773 7.308 1.00 88.25 187 GLN A N 1
ATOM 1526 C CA . GLN A 1 187 ? -0.565 -13.702 8.757 1.00 88.25 187 GLN A CA 1
ATOM 1527 C C . GLN A 1 187 ? 0.720 -13.591 9.605 1.00 88.25 187 GLN A C 1
ATOM 1529 O O . GLN A 1 187 ? 0.754 -13.944 10.784 1.00 88.25 187 GLN A O 1
ATOM 1534 N N . SER A 1 188 ? 1.797 -13.084 9.004 1.00 85.94 188 SER A N 1
ATOM 1535 C CA . SER A 1 188 ? 3.085 -12.860 9.656 1.00 85.94 188 SER A CA 1
ATOM 1536 C C . SER A 1 188 ? 3.132 -11.438 10.192 1.00 85.94 188 SER A C 1
ATOM 1538 O O . SER A 1 188 ? 3.650 -10.518 9.560 1.00 85.94 188 SER A O 1
ATOM 1540 N N . TYR A 1 189 ? 2.564 -11.257 11.370 1.00 79.44 189 TYR A N 1
ATOM 1541 C CA . TYR A 1 189 ? 2.295 -9.948 11.933 1.00 79.44 189 TYR A CA 1
ATOM 1542 C C . TYR A 1 189 ? 3.490 -9.363 12.695 1.00 79.44 189 TYR A C 1
ATOM 1544 O O . TYR A 1 189 ? 4.032 -10.014 13.584 1.00 79.44 189 TYR A O 1
ATOM 1552 N N . GLY A 1 190 ? 3.868 -8.121 12.387 1.00 72.75 190 GLY A N 1
ATOM 1553 C CA . GLY A 1 190 ? 4.932 -7.388 13.079 1.00 72.75 190 GLY A CA 1
ATOM 1554 C C . GLY A 1 190 ? 4.636 -5.892 13.151 1.00 72.75 190 GLY A C 1
ATOM 1555 O O . GLY A 1 190 ? 3.784 -5.398 12.417 1.00 72.75 190 GLY A O 1
ATOM 1556 N N . GLU A 1 191 ? 5.312 -5.180 14.052 1.00 69.12 191 GLU A N 1
ATOM 1557 C CA . GLU A 1 191 ? 5.233 -3.718 14.121 1.00 69.12 191 GLU A CA 1
ATOM 1558 C C . GLU A 1 191 ? 6.119 -3.073 13.050 1.00 69.12 191 GLU A C 1
ATOM 1560 O O . GLU A 1 191 ? 7.186 -3.588 12.707 1.00 69.12 191 GLU A O 1
ATOM 1565 N N . PHE A 1 192 ? 5.677 -1.930 12.523 1.00 72.25 192 PHE A N 1
ATOM 1566 C CA . PHE A 1 192 ? 6.343 -1.246 11.422 1.00 72.25 192 PHE A CA 1
ATOM 1567 C C . PHE A 1 192 ? 6.681 0.201 11.805 1.00 72.25 192 PHE A C 1
ATOM 1569 O O . PHE A 1 192 ? 5.786 1.012 12.026 1.00 72.25 192 PHE A O 1
ATOM 1576 N N . ASN A 1 193 ? 7.972 0.545 11.835 1.00 68.31 193 ASN A N 1
ATOM 1577 C CA . ASN A 1 193 ? 8.447 1.917 12.053 1.00 68.31 193 ASN A CA 1
ATOM 1578 C C . ASN A 1 193 ? 8.761 2.573 10.707 1.00 68.31 193 ASN A C 1
ATOM 1580 O O . ASN A 1 193 ? 9.877 2.471 10.202 1.00 68.31 193 ASN A O 1
ATOM 1584 N N . LEU A 1 194 ? 7.747 3.187 10.096 1.00 74.69 194 LEU A N 1
ATOM 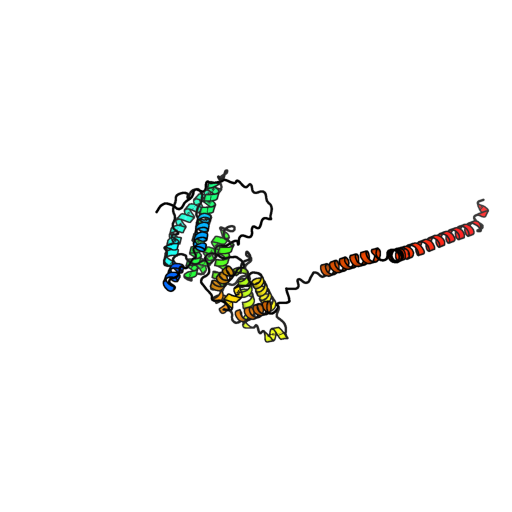1585 C CA . LEU A 1 194 ? 7.770 3.615 8.698 1.00 74.69 194 LEU A CA 1
ATOM 1586 C C . LEU A 1 194 ? 7.214 5.028 8.491 1.00 74.69 194 LEU A C 1
ATOM 1588 O O . LEU A 1 194 ? 6.551 5.564 9.383 1.00 74.69 194 LEU A O 1
ATOM 1592 N N . PRO A 1 195 ? 7.462 5.646 7.316 1.00 73.81 195 PRO A N 1
ATOM 1593 C CA . PRO A 1 195 ? 6.854 6.920 6.958 1.00 73.81 195 PRO A CA 1
ATOM 1594 C C . PRO A 1 195 ? 5.329 6.885 7.091 1.00 73.81 195 PRO A C 1
ATOM 1596 O O . PRO A 1 195 ? 4.682 5.886 6.792 1.00 73.81 195 PRO A O 1
ATOM 1599 N N . LYS A 1 196 ? 4.750 8.006 7.518 1.00 83.25 196 LYS A N 1
ATOM 1600 C CA . LYS A 1 196 ? 3.315 8.147 7.786 1.00 83.25 196 LYS A CA 1
ATOM 1601 C C . LYS A 1 196 ? 2.470 7.947 6.512 1.00 83.25 196 LYS A C 1
ATOM 1603 O O . LYS A 1 196 ? 2.527 8.793 5.618 1.00 83.25 196 LYS A O 1
ATOM 1608 N N . SER A 1 197 ? 1.657 6.890 6.470 1.00 88.62 197 SER A N 1
ATOM 1609 C CA . SER A 1 197 ? 0.625 6.634 5.447 1.00 88.62 197 SER A CA 1
ATOM 1610 C C . SER A 1 197 ? -0.591 5.923 6.042 1.00 88.62 197 SER A C 1
ATOM 1612 O O . SER A 1 197 ? -0.508 5.371 7.146 1.00 88.62 197 SER A O 1
ATOM 1614 N N . ALA A 1 198 ? -1.716 5.908 5.317 1.00 91.75 198 ALA A N 1
ATOM 1615 C CA . ALA A 1 198 ? -2.922 5.217 5.778 1.00 91.75 198 ALA A CA 1
ATOM 1616 C C . ALA A 1 198 ? -2.636 3.727 6.016 1.00 91.75 198 ALA A C 1
ATOM 1618 O O . ALA A 1 198 ? -3.048 3.180 7.039 1.00 91.75 198 ALA A O 1
ATOM 1619 N N . THR A 1 199 ? -1.836 3.111 5.140 1.00 92.19 199 THR A N 1
ATOM 1620 C CA . THR A 1 199 ? -1.373 1.727 5.274 1.00 92.19 199 THR A CA 1
ATOM 1621 C C . THR A 1 199 ? -0.695 1.478 6.614 1.00 92.19 199 THR A C 1
ATOM 1623 O O . THR A 1 199 ? -1.038 0.507 7.282 1.00 92.19 199 THR A O 1
ATOM 1626 N N . ILE A 1 200 ? 0.203 2.360 7.064 1.00 90.81 200 ILE A N 1
ATOM 1627 C CA . ILE A 1 200 ? 0.892 2.184 8.351 1.00 90.81 200 ILE A CA 1
ATOM 1628 C C . ILE A 1 200 ? -0.071 2.327 9.526 1.00 90.81 200 ILE A C 1
ATOM 1630 O O . ILE A 1 200 ? -0.124 1.450 10.392 1.00 90.81 200 ILE A O 1
ATOM 1634 N N . TYR A 1 201 ? -0.834 3.420 9.571 1.00 93.44 201 TYR A N 1
ATOM 1635 C CA . TYR A 1 201 ? -1.686 3.723 10.719 1.00 93.44 201 TYR A CA 1
ATOM 1636 C C . TYR A 1 201 ? -2.820 2.711 10.882 1.00 93.44 201 TYR A C 1
ATOM 1638 O O . TYR A 1 201 ? -2.997 2.162 11.970 1.00 93.44 201 TYR A O 1
ATOM 1646 N N . TYR A 1 202 ? -3.549 2.411 9.806 1.00 96.00 202 TYR A N 1
ATOM 1647 C CA . TYR A 1 202 ? -4.663 1.470 9.875 1.00 96.00 202 TYR A CA 1
ATOM 1648 C C . TYR A 1 202 ? -4.199 0.024 10.028 1.00 96.00 202 TYR A C 1
ATOM 1650 O O . TYR A 1 202 ? -4.849 -0.737 10.739 1.00 96.00 202 TYR A O 1
ATOM 1658 N N . THR A 1 203 ? -3.053 -0.364 9.457 1.00 94.75 203 THR A N 1
ATOM 1659 C CA . THR A 1 203 ? -2.487 -1.689 9.754 1.00 94.75 203 THR A CA 1
ATOM 1660 C C . THR A 1 203 ? -2.089 -1.785 11.220 1.00 94.75 203 THR A C 1
ATOM 1662 O O . THR A 1 203 ? -2.459 -2.746 11.881 1.00 94.75 203 THR A O 1
ATOM 1665 N N . THR A 1 204 ? -1.413 -0.777 11.775 1.00 93.81 204 THR A N 1
ATOM 1666 C CA . THR A 1 204 ? -1.055 -0.760 13.204 1.00 93.81 204 THR A CA 1
ATOM 1667 C C . THR A 1 204 ? -2.296 -0.874 14.093 1.00 93.81 204 THR A C 1
ATOM 1669 O O . THR A 1 204 ? -2.294 -1.650 15.051 1.00 93.81 204 THR A O 1
ATOM 1672 N N . ALA A 1 205 ? -3.371 -0.158 13.749 1.00 95.62 205 ALA A N 1
ATOM 1673 C CA . ALA A 1 205 ? -4.659 -0.284 14.421 1.00 95.62 205 ALA A CA 1
ATOM 1674 C C . ALA A 1 205 ? -5.202 -1.717 14.326 1.00 95.62 205 ALA A C 1
ATOM 1676 O O . ALA A 1 205 ? -5.461 -2.328 15.359 1.00 95.62 205 ALA A O 1
ATOM 1677 N N . LEU A 1 206 ? -5.274 -2.300 13.125 1.00 96.19 206 LEU A N 1
ATOM 1678 C CA . LEU A 1 206 ? -5.737 -3.674 12.909 1.00 96.19 206 LEU A CA 1
ATOM 1679 C C . LEU A 1 206 ? -4.940 -4.701 13.731 1.00 96.19 206 LEU A C 1
ATOM 1681 O O . LEU A 1 206 ? -5.523 -5.592 14.349 1.00 96.19 206 LEU A O 1
ATOM 1685 N N . LEU A 1 207 ? -3.610 -4.569 13.782 1.00 94.88 207 LEU A N 1
ATOM 1686 C CA . LEU A 1 207 ? -2.743 -5.484 14.530 1.00 94.88 207 LEU A CA 1
ATOM 1687 C C . LEU A 1 207 ? -3.013 -5.452 16.042 1.00 94.88 207 LEU A C 1
ATOM 1689 O O . LEU A 1 207 ? -2.878 -6.492 16.690 1.00 94.88 207 LEU A O 1
ATOM 1693 N N . LYS A 1 208 ? -3.390 -4.289 16.591 1.00 95.00 208 LYS A N 1
ATOM 1694 C CA . LYS A 1 208 ? -3.782 -4.120 18.000 1.00 95.00 208 LYS A CA 1
ATOM 1695 C C . LYS A 1 208 ? -5.218 -4.574 18.247 1.00 95.00 208 LYS A C 1
ATOM 1697 O O . LYS A 1 208 ? -5.454 -5.326 19.186 1.00 95.00 208 LYS A O 1
ATOM 1702 N N . VAL A 1 209 ? -6.148 -4.183 17.375 1.00 95.94 209 VAL A N 1
ATOM 1703 C CA . VAL A 1 209 ? -7.565 -4.580 17.412 1.00 95.94 209 VAL A CA 1
ATOM 1704 C C . VAL A 1 209 ? -7.695 -6.098 17.430 1.00 95.94 209 VAL A C 1
ATOM 1706 O O . VAL A 1 209 ? -8.400 -6.635 18.274 1.00 95.94 209 VAL A O 1
ATOM 1709 N N . ARG A 1 210 ? -6.927 -6.812 16.600 1.00 94.81 210 ARG A N 1
ATOM 1710 C CA . ARG A 1 210 ? -6.848 -8.281 16.613 1.00 94.81 210 ARG A CA 1
ATOM 1711 C C . ARG A 1 210 ? -6.682 -8.895 18.000 1.00 94.81 210 ARG A C 1
ATOM 1713 O O . ARG A 1 210 ? -7.208 -9.973 18.239 1.00 94.81 210 ARG A O 1
ATOM 1720 N N . LEU A 1 211 ? -5.896 -8.273 18.877 1.00 94.12 211 LEU A N 1
ATOM 1721 C CA . LEU A 1 211 ? -5.566 -8.858 20.178 1.00 94.12 211 LEU A CA 1
ATOM 1722 C C . LEU A 1 211 ? -6.747 -8.819 21.156 1.00 94.12 211 LEU A C 1
ATOM 1724 O O . LEU A 1 211 ? -6.714 -9.516 22.168 1.00 94.12 211 LEU A O 1
ATOM 1728 N N . VAL A 1 212 ? -7.764 -8.001 20.871 1.00 95.31 212 VAL A N 1
ATOM 1729 C CA . VAL A 1 212 ? -8.864 -7.706 21.798 1.00 95.31 212 VAL A CA 1
ATOM 1730 C C . VAL A 1 212 ? -10.255 -7.896 21.189 1.00 95.31 212 VAL A C 1
ATOM 1732 O O . VAL A 1 212 ? -11.186 -8.210 21.924 1.00 95.31 212 VAL A O 1
ATOM 1735 N N . ALA A 1 213 ? -10.405 -7.764 19.868 1.00 93.38 213 ALA A N 1
ATOM 1736 C CA . ALA A 1 213 ? -11.693 -7.654 19.180 1.00 93.38 213 ALA A CA 1
ATOM 1737 C C . ALA A 1 213 ? -12.638 -8.839 19.417 1.00 93.38 213 ALA A C 1
ATOM 1739 O O . ALA A 1 213 ? -13.823 -8.629 19.646 1.00 93.38 213 ALA A O 1
ATOM 1740 N N . GLU A 1 214 ? -12.120 -10.069 19.443 1.00 91.00 214 GLU A N 1
ATOM 1741 C CA . GLU A 1 214 ? -12.938 -11.276 19.635 1.00 91.00 214 GLU A CA 1
ATOM 1742 C C . GLU A 1 214 ? -13.641 -11.303 21.005 1.00 91.00 214 GLU A C 1
ATOM 1744 O O . GLU A 1 214 ? -14.716 -11.878 21.158 1.00 91.00 214 GLU A O 1
ATOM 1749 N N . ARG A 1 215 ? -13.040 -10.665 22.016 1.00 88.50 215 ARG A N 1
ATOM 1750 C CA . ARG A 1 215 ? -13.553 -10.618 23.396 1.00 88.50 215 ARG A CA 1
ATOM 1751 C C . ARG A 1 215 ? -14.179 -9.273 23.746 1.00 88.50 215 ARG A C 1
ATOM 1753 O O . ARG A 1 215 ? -14.716 -9.123 24.844 1.00 88.50 215 ARG A O 1
ATOM 1760 N N . PHE A 1 216 ? -14.081 -8.303 22.844 1.00 87.88 216 PHE A N 1
ATOM 1761 C CA . PHE A 1 216 ? -14.538 -6.950 23.087 1.00 87.88 216 PHE A CA 1
ATOM 1762 C C . PHE A 1 216 ? -16.064 -6.920 23.180 1.00 87.88 216 PHE A C 1
ATOM 1764 O O . PHE A 1 216 ? -16.776 -7.429 22.316 1.00 87.88 216 PHE A O 1
ATOM 1771 N N . SER A 1 217 ? -16.577 -6.295 24.238 1.00 84.25 217 SER A N 1
ATOM 1772 C CA . SER A 1 217 ? -18.010 -6.094 24.426 1.00 84.25 217 SER A CA 1
ATOM 1773 C C . SER A 1 217 ? -18.284 -4.642 24.814 1.00 84.25 217 SER A C 1
ATOM 1775 O O . SER A 1 217 ? -17.903 -4.229 25.915 1.00 84.25 217 SER A O 1
ATOM 1777 N N . PRO A 1 218 ? -18.993 -3.866 23.969 1.00 80.94 218 PRO A N 1
ATOM 1778 C CA . PRO A 1 218 ? -19.297 -2.464 24.257 1.00 80.94 218 PRO A CA 1
ATOM 1779 C C . PRO A 1 218 ? -20.034 -2.263 25.589 1.00 80.94 218 PRO A C 1
ATOM 1781 O O . PRO A 1 218 ? -19.764 -1.317 26.325 1.00 80.94 218 PRO A O 1
ATOM 1784 N N . SER A 1 219 ? -20.939 -3.182 25.942 1.00 81.06 219 SER A N 1
ATOM 1785 C CA . SER A 1 219 ? -21.727 -3.100 27.179 1.00 81.06 219 SER A CA 1
ATOM 1786 C C . SER A 1 219 ? -20.889 -3.343 28.438 1.00 81.06 219 SER A C 1
ATOM 1788 O O . SER A 1 219 ? -21.175 -2.773 29.494 1.00 81.06 219 SER A O 1
ATOM 1790 N N . VAL A 1 220 ? -19.843 -4.168 28.336 1.00 81.50 220 VAL A N 1
ATOM 1791 C CA . VAL A 1 220 ? -18.887 -4.408 29.423 1.00 81.50 220 VAL A CA 1
ATOM 1792 C C . VAL A 1 220 ? -17.936 -3.224 29.554 1.00 81.50 220 VAL A C 1
ATOM 1794 O O . VAL A 1 220 ? -17.742 -2.741 30.670 1.00 81.50 220 VAL A O 1
ATOM 1797 N N . ALA A 1 221 ? -17.422 -2.714 28.432 1.00 82.69 221 ALA A N 1
ATOM 1798 C CA . ALA A 1 221 ? -16.548 -1.545 28.394 1.00 82.69 221 ALA A CA 1
ATOM 1799 C C . ALA A 1 221 ? -17.220 -0.300 28.999 1.00 82.69 221 ALA A C 1
ATOM 1801 O O . ALA A 1 221 ? -16.595 0.419 29.772 1.00 82.69 221 ALA A O 1
ATOM 1802 N N . LEU A 1 222 ? -18.517 -0.086 28.746 1.00 81.75 222 LEU A N 1
ATOM 1803 C CA . LEU A 1 222 ? -19.267 1.030 29.333 1.00 81.75 222 LEU A CA 1
ATOM 1804 C C . LEU A 1 222 ? -19.388 0.934 30.865 1.00 81.75 222 LEU A C 1
ATOM 1806 O O . LEU A 1 222 ? -19.400 1.950 31.553 1.00 81.75 222 LEU A O 1
ATOM 1810 N N . LYS A 1 223 ? -19.489 -0.284 31.415 1.00 84.31 223 LYS A N 1
ATOM 1811 C CA . LYS A 1 223 ? -19.668 -0.508 32.861 1.00 84.31 223 LYS A CA 1
ATOM 1812 C C . LYS A 1 223 ? -18.355 -0.547 33.635 1.00 84.31 223 LYS A C 1
ATOM 1814 O O . LYS A 1 223 ? -18.319 -0.117 34.783 1.00 84.31 223 LYS A O 1
ATOM 1819 N N . LYS A 1 224 ? -17.314 -1.145 33.052 1.00 86.50 224 LYS A N 1
ATOM 1820 C CA . LYS A 1 224 ? -16.037 -1.433 33.728 1.00 86.50 224 LYS A CA 1
ATOM 1821 C C . LYS A 1 224 ? -14.866 -0.592 33.215 1.00 86.50 224 LYS A C 1
ATOM 1823 O O . LYS A 1 224 ? -13.789 -0.669 33.799 1.00 86.50 224 LYS A O 1
ATOM 1828 N N . GLY A 1 225 ? -15.070 0.202 32.167 1.00 85.94 225 GLY A N 1
ATOM 1829 C CA . GLY A 1 225 ? -13.992 0.848 31.427 1.00 85.94 225 GLY A CA 1
ATOM 1830 C C . GLY A 1 225 ? -13.276 -0.118 30.479 1.00 85.94 225 GLY A C 1
ATOM 1831 O O . GLY A 1 225 ? -13.522 -1.326 30.484 1.00 85.94 225 GLY A O 1
ATOM 1832 N N . LEU A 1 226 ? -12.388 0.436 29.652 1.00 89.12 226 LEU A N 1
ATOM 1833 C CA . LEU A 1 226 ? -11.536 -0.321 28.734 1.00 89.12 226 LEU A CA 1
ATOM 1834 C C . LEU A 1 226 ? -10.320 -0.885 29.478 1.00 89.12 226 LEU A C 1
ATOM 1836 O O . LEU A 1 226 ? -9.695 -0.202 30.290 1.00 89.12 226 LEU A O 1
ATOM 1840 N N . THR A 1 227 ? -9.940 -2.119 29.161 1.00 92.75 227 THR A N 1
ATOM 1841 C CA . THR A 1 227 ? -8.652 -2.687 29.576 1.00 92.75 227 THR A CA 1
ATOM 1842 C C . THR A 1 227 ? -7.489 -1.924 28.920 1.00 92.75 227 THR A C 1
ATOM 1844 O O . THR A 1 227 ? -7.676 -1.299 27.875 1.00 92.75 227 THR A O 1
ATOM 1847 N N . PRO A 1 228 ? -6.251 -2.007 29.448 1.00 93.69 228 PRO A N 1
ATOM 1848 C CA . PRO A 1 228 ? -5.097 -1.352 28.822 1.00 93.69 228 PRO A CA 1
ATOM 1849 C C . PRO A 1 228 ? -4.863 -1.769 27.359 1.00 93.69 228 PRO A C 1
ATOM 1851 O O . PRO A 1 228 ? -4.461 -0.953 26.531 1.00 93.69 228 PRO A O 1
ATOM 1854 N N . ALA A 1 229 ? -5.143 -3.032 27.022 1.00 93.50 229 ALA A N 1
ATOM 1855 C CA . ALA A 1 229 ? -5.022 -3.534 25.656 1.00 93.50 229 ALA A CA 1
ATOM 1856 C C . ALA A 1 229 ? -6.122 -2.973 24.738 1.00 93.50 229 ALA A C 1
ATOM 1858 O O . ALA A 1 229 ? -5.824 -2.547 23.622 1.00 93.50 229 ALA A O 1
ATOM 1859 N N . GLU A 1 230 ? -7.371 -2.925 25.215 1.00 93.88 230 GLU A N 1
ATOM 1860 C CA . GLU A 1 230 ? -8.486 -2.320 24.475 1.00 93.88 230 GLU A CA 1
ATOM 1861 C C . GLU A 1 230 ? -8.268 -0.817 24.285 1.00 93.88 230 GLU A C 1
ATOM 1863 O O . GLU A 1 230 ? -8.443 -0.321 23.176 1.00 93.88 230 GLU A O 1
ATOM 1868 N N . MET A 1 231 ? -7.799 -0.112 25.319 1.00 92.69 231 MET A N 1
ATOM 1869 C CA . MET A 1 231 ? -7.433 1.303 25.234 1.00 92.69 231 MET A CA 1
ATOM 1870 C C . MET A 1 231 ? -6.357 1.527 24.167 1.00 92.69 231 MET A C 1
ATOM 1872 O O . MET A 1 231 ? -6.518 2.381 23.303 1.00 92.69 231 MET A O 1
ATOM 1876 N N . SER A 1 232 ? -5.301 0.702 24.146 1.00 94.44 232 SER A N 1
ATOM 1877 C CA . SER A 1 232 ? -4.248 0.807 23.127 1.00 94.44 232 SER A CA 1
ATOM 1878 C C . SER A 1 232 ? -4.769 0.577 21.702 1.00 94.44 232 SER A C 1
ATOM 1880 O O . SER A 1 232 ? -4.295 1.221 20.764 1.00 94.44 232 SER A O 1
ATOM 1882 N N . ALA A 1 233 ? -5.735 -0.329 21.517 1.00 95.19 233 ALA A N 1
ATOM 1883 C CA . ALA A 1 233 ? -6.379 -0.555 20.226 1.00 95.19 233 ALA A CA 1
ATOM 1884 C C . ALA A 1 233 ? -7.262 0.634 19.807 1.00 95.19 233 ALA A C 1
ATOM 1886 O O . ALA A 1 233 ? -7.148 1.096 18.671 1.00 95.19 233 ALA A O 1
ATOM 1887 N N . VAL A 1 234 ? -8.071 1.174 20.725 1.00 93.56 234 VAL A N 1
ATOM 1888 C CA . VAL A 1 234 ? -8.906 2.366 20.492 1.00 93.56 234 VAL A CA 1
ATOM 1889 C C . VAL A 1 234 ? -8.044 3.584 20.147 1.00 93.56 234 VAL A C 1
ATOM 1891 O O . VAL A 1 234 ? -8.293 4.245 19.141 1.00 93.56 234 VAL A O 1
ATOM 1894 N N . GLU A 1 235 ? -6.969 3.844 20.895 1.00 93.69 235 GLU A N 1
ATOM 1895 C CA . GLU A 1 235 ? -6.017 4.925 20.599 1.00 93.69 235 GLU A CA 1
ATOM 1896 C C . GLU A 1 235 ? -5.366 4.776 19.218 1.00 93.69 235 GLU A C 1
ATOM 1898 O O . GLU A 1 235 ? -5.139 5.764 18.516 1.00 93.69 235 GLU A O 1
ATOM 1903 N N . ALA A 1 236 ? -5.041 3.546 18.814 1.00 94.88 236 ALA A N 1
ATOM 1904 C CA . ALA A 1 236 ? -4.467 3.290 17.499 1.00 94.88 236 ALA A CA 1
ATOM 1905 C C . ALA A 1 236 ? -5.477 3.544 16.373 1.00 94.88 236 ALA A C 1
ATOM 1907 O O . ALA A 1 236 ? -5.095 4.113 15.349 1.00 94.88 236 ALA A O 1
ATOM 1908 N N . ILE A 1 237 ? -6.754 3.193 16.576 1.00 96.19 237 ILE A N 1
ATOM 1909 C CA . ILE A 1 237 ? -7.834 3.565 15.655 1.00 96.19 237 ILE A CA 1
ATOM 1910 C C . ILE A 1 237 ? -7.938 5.092 15.573 1.00 96.19 237 ILE A C 1
ATOM 1912 O O . ILE A 1 237 ? -7.880 5.621 14.468 1.00 96.19 237 ILE A O 1
ATOM 1916 N N . HIS A 1 238 ? -8.003 5.817 16.695 1.00 94.56 238 HIS A N 1
ATOM 1917 C CA . HIS A 1 238 ? -8.085 7.286 16.676 1.00 94.56 238 HIS A CA 1
ATOM 1918 C C . HIS A 1 238 ? -6.923 7.935 15.918 1.00 94.56 238 HIS A C 1
ATOM 1920 O O . HIS A 1 238 ? -7.159 8.778 15.057 1.00 94.56 238 HIS A O 1
ATOM 1926 N N . LYS A 1 239 ? -5.679 7.489 16.137 1.00 93.50 239 LYS A N 1
ATOM 1927 C CA . LYS A 1 239 ? -4.515 7.977 15.372 1.00 93.50 239 LYS A CA 1
ATOM 1928 C C . LYS A 1 239 ? -4.653 7.725 13.866 1.00 93.50 239 LYS A C 1
ATOM 1930 O O . LYS A 1 239 ? -4.195 8.534 13.063 1.00 93.50 239 LYS A O 1
ATOM 1935 N N . ALA A 1 240 ? -5.273 6.613 13.472 1.00 95.44 240 ALA A N 1
ATOM 1936 C CA . ALA A 1 240 ? -5.549 6.312 12.070 1.00 95.44 240 ALA A CA 1
ATOM 1937 C C . ALA A 1 240 ? -6.665 7.196 11.488 1.00 95.44 240 ALA A C 1
ATOM 1939 O O . ALA A 1 240 ? -6.526 7.683 10.363 1.00 95.44 240 ALA A O 1
ATOM 1940 N N . LEU A 1 241 ? -7.715 7.466 12.270 1.00 94.81 241 LEU A N 1
ATOM 1941 C CA . LEU A 1 241 ? -8.793 8.394 11.915 1.00 94.81 241 LEU A CA 1
ATOM 1942 C C . LEU A 1 241 ? -8.271 9.822 11.727 1.00 94.81 241 LEU A C 1
ATOM 1944 O O . LEU A 1 241 ? -8.594 10.458 10.727 1.00 94.81 241 LEU A O 1
ATOM 1948 N N . GLU A 1 242 ? -7.434 10.300 12.651 1.00 91.88 242 GLU A N 1
ATOM 1949 C CA . GLU A 1 242 ? -6.775 11.609 12.565 1.00 91.88 242 GLU A CA 1
ATOM 1950 C C . GLU A 1 242 ? -5.896 11.723 11.317 1.00 91.88 242 GLU A C 1
ATOM 1952 O O . GLU A 1 242 ? -5.819 12.786 10.701 1.00 91.88 242 GLU A O 1
ATOM 1957 N N . PHE A 1 243 ? -5.225 10.633 10.931 1.00 92.50 243 PHE A N 1
ATOM 1958 C CA . PHE A 1 243 ? -4.394 10.626 9.735 1.00 92.50 243 PHE A CA 1
ATOM 1959 C C . PHE A 1 243 ? -5.229 10.675 8.451 1.00 92.50 243 PHE A C 1
ATOM 1961 O O . PHE A 1 243 ? -4.934 11.480 7.567 1.00 92.50 243 PHE A O 1
ATOM 1968 N N . ASN A 1 244 ? -6.234 9.803 8.323 1.00 94.25 244 ASN A N 1
ATOM 1969 C CA . ASN A 1 244 ? -7.129 9.782 7.170 1.00 94.25 244 ASN A CA 1
ATOM 1970 C C . ASN A 1 244 ? -8.547 9.327 7.582 1.00 94.25 244 ASN A C 1
ATOM 1972 O O . ASN A 1 244 ? -8.784 8.121 7.710 1.00 94.25 244 ASN A O 1
ATOM 1976 N N . PRO A 1 245 ? -9.514 10.251 7.728 1.00 94.56 245 PRO A N 1
ATOM 1977 C CA . PRO A 1 245 ? -10.866 9.945 8.206 1.00 94.56 245 PRO A CA 1
ATOM 1978 C C . PRO A 1 245 ? -11.776 9.283 7.159 1.00 94.56 245 PRO A C 1
ATOM 1980 O O . PRO A 1 245 ? -12.920 8.936 7.460 1.00 94.56 245 PRO A O 1
ATOM 1983 N N . HIS A 1 246 ? -11.319 9.141 5.913 1.00 95.69 246 HIS A N 1
ATOM 1984 C CA . HIS A 1 246 ? -12.127 8.595 4.822 1.00 95.69 246 HIS A CA 1
ATOM 1985 C C . HIS A 1 246 ? -12.111 7.064 4.778 1.00 95.69 246 HIS A C 1
ATOM 1987 O O . HIS A 1 246 ? -13.084 6.464 4.327 1.00 95.69 246 HIS A O 1
ATOM 1993 N N . VAL A 1 247 ? -11.045 6.426 5.274 1.00 97.25 247 VAL A N 1
ATOM 1994 C CA . VAL A 1 247 ? -10.862 4.962 5.247 1.00 97.25 247 VAL A CA 1
ATOM 1995 C C . VAL A 1 247 ? -12.041 4.187 5.856 1.00 97.25 247 VAL A C 1
ATOM 1997 O O . VAL A 1 247 ? -12.539 3.276 5.192 1.00 97.25 247 VAL A O 1
ATOM 2000 N N . PRO A 1 248 ? -12.570 4.531 7.049 1.00 96.94 248 PRO A N 1
ATOM 2001 C CA . PRO A 1 248 ? -13.647 3.759 7.661 1.00 96.94 248 PRO A CA 1
ATOM 2002 C C . PRO A 1 248 ? -14.920 3.770 6.822 1.00 96.94 248 PRO A C 1
ATOM 2004 O O . PRO A 1 248 ? -15.653 2.791 6.831 1.00 96.94 248 PRO A O 1
ATOM 2007 N N . LYS A 1 249 ? -15.168 4.829 6.039 1.00 95.69 249 LYS A N 1
ATOM 2008 C CA . LYS A 1 249 ? -16.342 4.895 5.156 1.00 95.69 249 LYS A CA 1
ATOM 2009 C C . LYS A 1 249 ? -16.328 3.775 4.113 1.00 95.69 249 LYS A C 1
ATOM 2011 O O . LYS A 1 249 ? -17.388 3.295 3.734 1.00 95.69 249 LYS A O 1
ATOM 2016 N N . TYR A 1 250 ? -15.146 3.351 3.672 1.00 97.56 250 TYR A N 1
ATOM 2017 C CA . TYR A 1 250 ? -14.987 2.237 2.740 1.00 97.56 250 TYR A CA 1
ATOM 2018 C C . TYR A 1 250 ? -14.935 0.886 3.464 1.00 97.56 250 TYR A C 1
ATOM 2020 O O . TYR A 1 250 ? -15.617 -0.042 3.045 1.00 97.56 250 TYR A O 1
ATOM 2028 N N . LEU A 1 251 ? -14.193 0.775 4.574 1.00 97.38 251 LEU A N 1
ATOM 2029 C CA . LEU A 1 251 ? -14.120 -0.472 5.356 1.00 97.38 251 LEU A CA 1
ATOM 2030 C C . LEU A 1 251 ? -15.468 -0.895 5.961 1.00 97.38 251 LEU A C 1
ATOM 2032 O O . LEU A 1 251 ? -15.730 -2.084 6.094 1.00 97.38 251 LEU A O 1
ATOM 2036 N N . LEU A 1 252 ? -16.302 0.075 6.345 1.00 95.88 252 LEU A N 1
ATOM 2037 C CA . LEU A 1 252 ? -17.634 -0.136 6.925 1.00 95.88 252 LEU A CA 1
ATOM 2038 C C . LEU A 1 252 ? -18.748 -0.134 5.869 1.00 95.88 252 LEU A C 1
ATOM 2040 O O . LEU A 1 252 ? -19.920 -0.042 6.237 1.00 95.88 252 LEU A O 1
ATOM 2044 N N . GLU A 1 253 ? -18.380 -0.182 4.583 1.00 94.25 253 GLU A N 1
ATOM 2045 C CA . GLU A 1 253 ? -19.296 -0.269 3.437 1.00 94.25 253 GLU A CA 1
ATOM 2046 C C . GLU A 1 253 ? -20.309 0.892 3.348 1.00 94.25 253 GLU A C 1
ATOM 2048 O O . GLU A 1 253 ? -21.368 0.784 2.738 1.00 94.25 253 GLU A O 1
ATOM 2053 N N . MET A 1 254 ? -19.970 2.053 3.919 1.00 94.06 254 MET A N 1
ATOM 2054 C CA . MET A 1 254 ? -20.767 3.283 3.803 1.00 94.06 254 MET A CA 1
ATOM 2055 C C . MET A 1 254 ? -20.595 3.960 2.434 1.00 94.06 254 MET A C 1
ATOM 2057 O O . MET A 1 254 ? -21.402 4.801 2.041 1.00 94.06 254 MET A O 1
ATOM 2061 N N . LYS A 1 255 ? -19.518 3.626 1.718 1.00 94.69 255 LYS A N 1
ATOM 2062 C CA . LYS A 1 255 ? -19.230 4.048 0.347 1.00 94.69 255 LYS A CA 1
ATOM 2063 C C . LYS A 1 255 ? -18.905 2.832 -0.525 1.00 94.69 255 LYS A C 1
ATOM 2065 O O . LYS A 1 255 ? -18.300 1.882 -0.026 1.00 94.69 255 LYS A O 1
ATOM 2070 N N . PRO A 1 256 ? -19.233 2.875 -1.829 1.00 92.44 256 PRO A N 1
ATOM 2071 C CA . PRO A 1 256 ? -18.888 1.799 -2.746 1.00 92.44 256 PRO A CA 1
ATOM 2072 C C . PRO A 1 256 ? -17.371 1.697 -2.909 1.00 92.44 256 PRO A C 1
ATOM 2074 O O . PRO A 1 256 ? -16.680 2.698 -3.107 1.00 92.44 256 PRO A O 1
ATOM 2077 N N . LEU A 1 257 ? -16.863 0.471 -2.859 1.00 91.44 257 LEU A N 1
ATOM 2078 C CA . LEU A 1 257 ? -15.460 0.177 -3.102 1.00 91.44 257 LEU A CA 1
ATOM 2079 C C . LEU A 1 257 ? -15.230 0.008 -4.610 1.00 91.44 257 LEU A C 1
ATOM 2081 O O . LEU A 1 257 ? -15.770 -0.908 -5.228 1.00 91.44 257 LEU A O 1
ATOM 2085 N N . ILE A 1 258 ? -14.449 0.908 -5.203 1.00 87.94 258 ILE A N 1
ATOM 2086 C CA . ILE A 1 258 ? -14.090 0.892 -6.630 1.00 87.94 258 ILE A CA 1
ATOM 2087 C C . ILE A 1 258 ? -12.609 0.554 -6.815 1.00 87.94 258 ILE A C 1
ATOM 2089 O O . ILE A 1 258 ? -11.859 0.492 -5.839 1.00 87.94 258 ILE A O 1
ATOM 2093 N N . LEU A 1 259 ? -12.177 0.354 -8.067 1.00 87.38 259 LEU A N 1
ATOM 2094 C CA . LEU A 1 259 ? -10.754 0.206 -8.363 1.00 87.38 259 LEU A CA 1
ATOM 2095 C C . LEU A 1 259 ? -9.976 1.434 -7.868 1.00 87.38 259 LEU A C 1
ATOM 2097 O O . LEU A 1 259 ? -10.412 2.566 -8.096 1.00 87.38 259 LEU A O 1
ATOM 2101 N N . PRO A 1 260 ? -8.831 1.229 -7.202 1.00 90.38 260 PRO A N 1
ATOM 2102 C CA . PRO A 1 260 ? -8.032 2.338 -6.732 1.00 90.38 260 PRO A CA 1
ATOM 2103 C C . PRO A 1 260 ? -7.314 3.005 -7.912 1.00 90.38 260 PRO A C 1
ATOM 2105 O O . PRO A 1 260 ? -6.855 2.302 -8.820 1.00 90.38 260 PRO A O 1
ATOM 2108 N N . PRO A 1 261 ? -7.175 4.340 -7.899 1.00 87.50 261 PRO A N 1
ATOM 2109 C CA . PRO A 1 261 ? -6.473 5.054 -8.958 1.00 87.50 261 PRO A CA 1
ATOM 2110 C C . PRO A 1 261 ? -4.979 4.699 -8.975 1.00 87.50 261 PRO A C 1
ATOM 2112 O O . PRO A 1 261 ? -4.413 4.231 -7.975 1.00 87.50 261 PRO A O 1
ATOM 2115 N N . GLU A 1 262 ? -4.326 4.931 -10.117 1.00 86.81 262 GLU A N 1
ATOM 2116 C CA . GLU A 1 262 ? -2.871 4.760 -10.247 1.00 86.81 262 GLU A CA 1
ATOM 2117 C C . GLU A 1 262 ? -2.108 5.775 -9.387 1.00 86.81 262 GLU A C 1
ATOM 2119 O O . GLU A 1 262 ? -1.020 5.480 -8.882 1.00 86.81 262 GLU A O 1
ATOM 2124 N N . HIS A 1 263 ? -2.736 6.919 -9.120 1.00 89.94 263 HIS A N 1
ATOM 2125 C CA . HIS A 1 263 ? -2.196 7.990 -8.306 1.00 89.94 263 HIS A CA 1
ATOM 2126 C C . HIS A 1 263 ? -3.163 8.411 -7.202 1.00 89.94 263 HIS A C 1
ATOM 2128 O O . HIS A 1 263 ? -4.376 8.459 -7.379 1.00 89.94 263 HIS A O 1
ATOM 2134 N N . ILE A 1 264 ? -2.621 8.719 -6.027 1.00 91.00 264 ILE A N 1
ATOM 2135 C CA . ILE A 1 264 ? -3.387 9.032 -4.822 1.00 91.00 264 ILE A CA 1
ATOM 2136 C C . ILE A 1 264 ? -2.953 10.361 -4.211 1.00 91.00 264 ILE A C 1
ATOM 2138 O O . ILE A 1 264 ? -1.784 10.752 -4.238 1.00 91.00 264 ILE A O 1
ATOM 2142 N N . LEU A 1 265 ? -3.915 11.029 -3.583 1.00 90.06 265 LEU A N 1
ATOM 2143 C CA . LEU A 1 265 ? -3.681 12.153 -2.695 1.00 90.06 265 LEU A CA 1
ATOM 2144 C C . LEU A 1 265 ? -3.530 11.607 -1.274 1.00 90.06 265 LEU A C 1
ATOM 2146 O O . LEU A 1 265 ? -4.441 10.955 -0.754 1.00 90.06 265 LEU A O 1
ATOM 2150 N N . LYS A 1 266 ? -2.386 11.875 -0.638 1.00 84.88 266 LYS A N 1
ATOM 2151 C CA . LYS A 1 266 ? -2.150 11.461 0.752 1.00 84.88 266 LYS A CA 1
ATOM 2152 C C . LYS A 1 266 ? -3.152 12.134 1.684 1.00 84.88 266 LYS A C 1
ATOM 2154 O O . LYS A 1 266 ? -3.434 13.318 1.538 1.00 84.88 266 LYS A O 1
ATOM 2159 N N . ARG A 1 267 ? -3.645 11.376 2.664 1.00 87.06 267 ARG A N 1
ATOM 2160 C CA . ARG A 1 267 ? -4.688 11.757 3.630 1.00 87.06 267 ARG A CA 1
ATOM 2161 C C . ARG A 1 267 ? -6.040 12.105 3.002 1.00 87.06 267 ARG A C 1
ATOM 2163 O O . ARG A 1 267 ? -6.910 12.641 3.680 1.00 87.06 267 ARG A O 1
ATOM 2170 N N . GLY A 1 268 ? -6.219 11.799 1.718 1.00 89.94 268 GLY A N 1
ATOM 2171 C CA . GLY A 1 268 ? -7.443 12.053 0.974 1.00 89.94 268 GLY A CA 1
ATOM 2172 C C . GLY A 1 268 ? -8.295 10.804 0.769 1.00 89.94 268 GLY A C 1
ATOM 2173 O O . GLY A 1 268 ? -7.948 9.688 1.168 1.00 89.94 268 GLY A O 1
ATOM 2174 N N . ASP A 1 269 ? -9.411 11.002 0.074 1.00 93.50 269 ASP A N 1
ATOM 2175 C CA . ASP A 1 269 ? -10.362 9.943 -0.267 1.00 93.50 269 ASP A CA 1
ATOM 2176 C C . ASP A 1 269 ? -9.739 8.885 -1.205 1.00 93.50 269 ASP A C 1
ATOM 2178 O O . ASP A 1 269 ? -10.032 7.703 -1.068 1.00 93.50 269 ASP A O 1
ATOM 2182 N N . SER A 1 270 ? -8.811 9.270 -2.093 1.00 92.88 270 SER A N 1
ATOM 2183 C CA . SER A 1 270 ? -8.129 8.334 -3.003 1.00 92.88 270 SER A CA 1
ATOM 2184 C C . SER A 1 270 ? -7.135 7.406 -2.296 1.00 92.88 270 SER A C 1
ATOM 2186 O O . SER A 1 270 ? -7.115 6.212 -2.596 1.00 92.88 270 SER A O 1
ATOM 2188 N N . GLU A 1 271 ? -6.370 7.893 -1.309 1.00 93.69 271 GLU A N 1
ATOM 2189 C CA . GLU A 1 271 ? -5.575 7.015 -0.430 1.00 93.69 271 GLU A CA 1
ATOM 2190 C C . GLU A 1 271 ? -6.492 6.095 0.391 1.00 93.69 271 GLU A C 1
ATOM 2192 O O . GLU A 1 271 ? -6.169 4.926 0.595 1.00 93.69 271 GLU A O 1
ATOM 2197 N N . ALA A 1 272 ? -7.658 6.587 0.820 1.00 95.75 272 ALA A N 1
ATOM 2198 C CA . ALA A 1 272 ? -8.606 5.786 1.581 1.00 95.75 272 ALA A CA 1
ATOM 2199 C C . ALA A 1 272 ? -9.223 4.636 0.773 1.00 95.75 272 ALA A C 1
ATOM 2201 O O . ALA A 1 272 ? -9.302 3.515 1.285 1.00 95.75 272 ALA A O 1
ATOM 2202 N N . ILE A 1 273 ? -9.612 4.891 -0.482 1.00 95.19 273 ILE A N 1
ATOM 2203 C CA . ILE A 1 273 ? -10.045 3.850 -1.428 1.00 95.19 273 ILE A CA 1
ATOM 2204 C C . ILE A 1 273 ? -8.910 2.850 -1.637 1.00 95.19 273 ILE A C 1
ATOM 2206 O O . ILE A 1 273 ? -9.134 1.651 -1.502 1.00 95.19 273 ILE A O 1
ATOM 2210 N N . ALA A 1 274 ? -7.692 3.328 -1.918 1.00 94.50 274 ALA A N 1
ATOM 2211 C CA . ALA A 1 274 ? -6.537 2.466 -2.152 1.00 94.50 274 ALA A CA 1
ATOM 2212 C C . ALA A 1 274 ? -6.248 1.550 -0.962 1.00 94.50 274 ALA A C 1
ATOM 2214 O O . ALA A 1 274 ? -6.152 0.338 -1.138 1.00 94.50 274 ALA A O 1
ATOM 2215 N N . TYR A 1 275 ? -6.183 2.097 0.252 1.00 95.56 275 TYR A N 1
ATOM 2216 C CA . TYR A 1 275 ? -5.998 1.292 1.453 1.00 95.56 275 TYR A CA 1
ATOM 2217 C C . TYR A 1 275 ? -7.107 0.245 1.601 1.00 95.56 275 TYR A C 1
ATOM 2219 O O . TYR A 1 275 ? -6.823 -0.949 1.704 1.00 95.56 275 TYR A O 1
ATOM 2227 N N . SER A 1 276 ? -8.367 0.683 1.569 1.00 96.88 276 SER A N 1
ATOM 2228 C CA . SER A 1 276 ? -9.517 -0.181 1.848 1.00 96.88 276 SER A CA 1
ATOM 2229 C C . SER A 1 276 ? -9.667 -1.286 0.806 1.00 96.88 276 SER A C 1
ATOM 2231 O O . SER A 1 276 ? -9.955 -2.422 1.172 1.00 96.88 276 SER A O 1
ATOM 2233 N N . PHE A 1 277 ? -9.391 -0.989 -0.469 1.00 94.94 277 PHE A N 1
ATOM 2234 C CA . PHE A 1 277 ? -9.459 -1.957 -1.565 1.00 94.94 277 PHE A CA 1
ATOM 2235 C C . PHE A 1 277 ? -8.544 -3.156 -1.328 1.00 94.94 277 PHE A C 1
ATOM 2237 O O . PHE A 1 277 ? -8.951 -4.299 -1.520 1.00 94.94 277 PHE A O 1
ATOM 2244 N N . TRP A 1 278 ? -7.321 -2.898 -0.868 1.00 93.06 278 TRP A N 1
ATOM 2245 C CA . TRP A 1 278 ? -6.351 -3.955 -0.601 1.00 93.06 278 TRP A CA 1
ATOM 2246 C C . TRP A 1 278 ? -6.558 -4.615 0.767 1.00 93.06 278 TRP A C 1
ATOM 2248 O O . TRP A 1 278 ? -6.368 -5.821 0.889 1.00 93.06 278 TRP A O 1
ATOM 2258 N N . HIS A 1 279 ? -7.023 -3.871 1.779 1.00 95.44 279 HIS A N 1
ATOM 2259 C CA . HIS A 1 279 ? -6.968 -4.336 3.168 1.00 95.44 279 HIS A CA 1
ATOM 2260 C C . HIS A 1 279 ? -8.298 -4.782 3.783 1.00 95.44 279 HIS A C 1
ATOM 2262 O O . HIS A 1 279 ? -8.278 -5.366 4.869 1.00 95.44 279 HIS A O 1
ATOM 2268 N N . ILE A 1 280 ? -9.448 -4.562 3.132 1.00 95.88 280 ILE A N 1
ATOM 2269 C CA . ILE A 1 280 ? -10.762 -4.916 3.705 1.00 95.88 280 ILE A CA 1
ATOM 2270 C C . ILE A 1 280 ? -10.846 -6.395 4.109 1.00 95.88 280 ILE A C 1
ATOM 2272 O O . ILE A 1 280 ? -11.347 -6.714 5.186 1.00 95.88 280 ILE A O 1
ATOM 2276 N N . SER A 1 281 ? -10.244 -7.292 3.321 1.00 94.75 281 SER A N 1
ATOM 2277 C CA . SER A 1 281 ? -10.215 -8.728 3.626 1.00 94.75 281 SER A CA 1
ATOM 2278 C C . SER A 1 281 ? -9.438 -9.066 4.906 1.00 94.75 281 SER A C 1
ATOM 2280 O O . SER A 1 281 ? -9.741 -10.062 5.565 1.00 94.75 281 SER A O 1
ATOM 2282 N N . HIS A 1 282 ? -8.432 -8.262 5.278 1.00 95.44 282 HIS A N 1
ATOM 2283 C CA . HIS A 1 282 ? -7.679 -8.450 6.524 1.00 95.44 282 HIS A CA 1
ATOM 2284 C C . HIS A 1 282 ? -8.506 -8.005 7.730 1.00 95.44 282 HIS A C 1
ATOM 2286 O O . HIS A 1 282 ? -8.482 -8.677 8.757 1.00 95.44 282 HIS A O 1
ATOM 2292 N N . TRP A 1 283 ? -9.273 -6.918 7.595 1.00 96.44 283 TRP A N 1
ATOM 2293 C CA . TRP A 1 283 ? -10.206 -6.465 8.631 1.00 96.44 283 TRP A CA 1
ATOM 2294 C C . TRP A 1 283 ? -11.348 -7.462 8.842 1.00 96.44 283 TRP A C 1
ATOM 2296 O O . TRP A 1 283 ? -11.633 -7.825 9.978 1.00 96.44 283 TRP A O 1
ATOM 2306 N N . GLN A 1 284 ? -11.951 -7.961 7.760 1.00 95.06 284 GLN A N 1
ATOM 2307 C CA . GLN A 1 284 ? -13.041 -8.945 7.812 1.00 95.06 284 GLN A CA 1
ATOM 2308 C C . GLN A 1 284 ? -12.612 -10.290 8.417 1.00 95.06 284 GLN A C 1
ATOM 2310 O O . GLN A 1 284 ? -13.422 -10.977 9.034 1.00 95.06 284 GLN A O 1
ATOM 2315 N N . ARG A 1 285 ? -11.336 -10.672 8.271 1.00 94.19 285 ARG A N 1
ATOM 2316 C CA . ARG A 1 285 ? -10.783 -11.893 8.880 1.00 94.19 285 ARG A CA 1
ATOM 2317 C C . ARG A 1 285 ? -10.722 -11.847 10.406 1.00 94.19 285 ARG A C 1
ATOM 2319 O O . ARG A 1 285 ? -10.672 -12.903 11.031 1.00 94.19 285 ARG A O 1
ATOM 2326 N N . VAL A 1 286 ? -10.686 -10.659 11.004 1.00 94.25 286 VAL A N 1
ATOM 2327 C CA . VAL A 1 286 ? -10.630 -10.492 12.458 1.00 94.25 286 VAL A CA 1
ATOM 2328 C C . VAL A 1 286 ? -12.044 -10.253 12.979 1.00 94.25 286 VAL A C 1
ATOM 2330 O O . VAL A 1 286 ? -12.616 -9.177 12.804 1.00 94.25 286 VAL A O 1
ATOM 2333 N N . GLN A 1 287 ? -12.610 -11.257 13.647 1.00 94.00 287 GLN A N 1
ATOM 2334 C CA . GLN A 1 287 ? -13.954 -11.164 14.210 1.00 94.00 287 GLN A CA 1
ATOM 2335 C C . GLN A 1 287 ? -14.054 -9.998 15.210 1.00 94.00 287 GLN A C 1
ATOM 2337 O O . GLN A 1 287 ? -13.202 -9.842 16.084 1.00 94.00 287 GLN A O 1
ATOM 2342 N N . GLY A 1 288 ? -15.081 -9.159 15.050 1.00 93.25 288 GLY A N 1
ATOM 2343 C CA . GLY A 1 288 ? -15.312 -7.968 15.876 1.00 93.25 288 GLY A CA 1
ATOM 2344 C C . GLY A 1 288 ? -14.447 -6.748 15.527 1.00 93.25 288 GLY A C 1
ATOM 2345 O O . GLY A 1 288 ? -14.660 -5.677 16.093 1.00 93.25 288 GLY A O 1
ATOM 2346 N N . ALA A 1 289 ? -13.491 -6.846 14.591 1.00 95.94 289 ALA A N 1
ATOM 2347 C CA . ALA A 1 289 ? -12.615 -5.715 14.267 1.00 95.94 289 ALA A CA 1
ATOM 2348 C C . ALA A 1 289 ? -13.362 -4.549 13.611 1.00 95.94 289 ALA A C 1
ATOM 2350 O O . ALA A 1 289 ? -13.133 -3.393 13.968 1.00 95.94 289 ALA A O 1
ATOM 2351 N N . LEU A 1 290 ? -14.266 -4.847 12.672 1.00 95.75 290 LEU A N 1
ATOM 2352 C CA . LEU A 1 290 ? -15.101 -3.832 12.027 1.00 95.75 290 LEU A CA 1
ATOM 2353 C C . LEU A 1 290 ? -16.118 -3.223 13.001 1.00 95.75 290 LEU A C 1
ATOM 2355 O O . LEU A 1 290 ? -16.394 -2.032 12.901 1.00 95.75 290 LEU A O 1
ATOM 2359 N N . ASP A 1 291 ? -16.616 -3.988 13.976 1.00 92.81 291 ASP A N 1
ATOM 2360 C CA . ASP A 1 291 ? -17.529 -3.478 15.008 1.00 92.81 291 ASP A CA 1
ATOM 2361 C C . ASP A 1 291 ? -16.815 -2.518 15.961 1.00 92.81 291 ASP A C 1
ATOM 2363 O O . ASP A 1 291 ? -17.329 -1.445 16.277 1.00 92.81 291 ASP A O 1
ATOM 2367 N N . MET A 1 292 ? -15.593 -2.866 16.376 1.00 93.62 292 MET A N 1
ATOM 2368 C CA . MET A 1 292 ? -14.752 -1.987 17.185 1.00 93.62 292 MET A CA 1
ATOM 2369 C C . MET A 1 292 ? -14.381 -0.712 16.414 1.00 93.62 292 MET A C 1
ATOM 2371 O O . MET A 1 292 ? -14.520 0.385 16.951 1.00 93.62 292 MET A O 1
ATOM 2375 N N . LEU A 1 293 ? -13.991 -0.839 15.137 1.00 95.25 293 LEU A N 1
ATOM 2376 C CA . LEU A 1 293 ? -13.743 0.305 14.255 1.00 95.25 293 LEU A CA 1
ATOM 2377 C C . LEU A 1 293 ? -14.983 1.194 14.132 1.00 95.25 293 LEU A C 1
ATOM 2379 O O . LEU A 1 293 ? -14.863 2.410 14.251 1.00 95.25 293 LEU A O 1
ATOM 2383 N N . ARG A 1 294 ? -16.160 0.599 13.912 1.00 92.62 294 ARG A N 1
ATOM 2384 C CA . ARG A 1 294 ? -17.438 1.311 13.818 1.00 92.62 294 ARG A CA 1
ATOM 2385 C C . ARG A 1 294 ? -17.734 2.080 15.097 1.00 92.62 294 ARG A C 1
ATOM 2387 O O . ARG A 1 294 ? -17.980 3.278 15.016 1.00 92.62 294 ARG A O 1
ATOM 2394 N N . GLY A 1 295 ? -17.650 1.426 16.256 1.00 89.31 295 GLY A N 1
ATOM 2395 C CA . GLY A 1 295 ? -17.918 2.055 17.549 1.00 89.31 295 GLY A CA 1
ATOM 2396 C C . GLY A 1 295 ? -16.998 3.246 17.824 1.00 89.31 295 GLY A C 1
ATOM 2397 O O . GLY A 1 295 ? -17.466 4.308 18.229 1.00 89.31 295 GLY A O 1
ATOM 2398 N N . THR A 1 296 ? -15.699 3.108 17.540 1.00 90.19 296 THR A N 1
ATOM 2399 C CA . THR A 1 296 ? -14.738 4.211 17.687 1.00 90.19 296 THR A CA 1
ATOM 2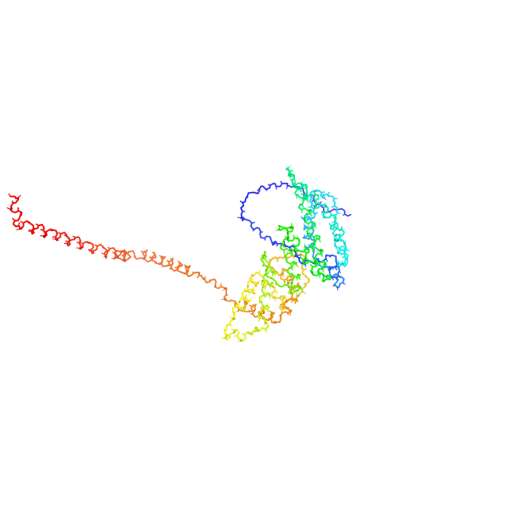400 C C . THR A 1 296 ? -14.960 5.317 16.649 1.00 90.19 296 THR A C 1
ATOM 2402 O O . THR A 1 296 ? -14.880 6.500 16.981 1.00 90.19 296 THR A O 1
ATOM 2405 N N . PHE A 1 297 ? -15.259 4.960 15.397 1.00 90.69 297 PHE A N 1
ATOM 2406 C CA . PHE A 1 297 ? -15.510 5.917 14.321 1.00 90.69 297 PHE A CA 1
ATOM 2407 C C . PHE A 1 297 ? -16.772 6.738 14.587 1.00 90.69 297 PHE A C 1
ATOM 2409 O O . PHE A 1 297 ? -16.687 7.958 14.650 1.00 90.69 297 PHE A O 1
ATOM 2416 N N . GLU A 1 298 ? -17.921 6.100 14.803 1.00 85.81 298 GLU A N 1
ATOM 2417 C CA . GLU A 1 298 ? -19.194 6.781 15.070 1.00 85.81 298 GLU A CA 1
ATOM 2418 C C . GLU A 1 298 ? -19.111 7.641 16.339 1.00 85.81 298 GLU A C 1
ATOM 2420 O O . GLU A 1 298 ? -19.528 8.799 16.314 1.00 85.81 298 GLU A O 1
ATOM 2425 N N . GLY A 1 299 ? -18.462 7.143 17.401 1.00 74.69 299 GLY A N 1
ATOM 2426 C CA . GLY A 1 299 ? -18.188 7.924 18.611 1.00 74.69 299 GLY A CA 1
ATOM 2427 C C . GLY A 1 299 ? -17.351 9.183 18.352 1.00 74.69 299 GLY A C 1
ATOM 2428 O O . GLY A 1 299 ? -17.622 10.224 18.939 1.00 74.69 299 GLY A O 1
ATOM 2429 N N . SER A 1 300 ? -16.405 9.130 17.407 1.00 69.19 300 SER A N 1
ATOM 2430 C CA . SER A 1 300 ? -15.578 10.288 17.029 1.00 69.19 300 SER A CA 1
ATOM 2431 C C . SER A 1 300 ? -16.352 11.377 16.267 1.00 69.19 300 SER A C 1
ATOM 2433 O O . SER A 1 300 ? -15.918 12.524 16.250 1.00 69.19 300 SER A O 1
ATOM 2435 N N . TRP A 1 301 ? -17.478 11.043 15.619 1.00 58.34 301 TRP A N 1
ATOM 2436 C CA . TRP A 1 301 ? -18.286 11.988 14.823 1.00 58.34 301 TRP A CA 1
ATOM 2437 C C . TRP A 1 301 ? -19.614 12.375 15.482 1.00 58.34 301 TRP A C 1
ATOM 2439 O O . TRP A 1 301 ? -20.221 13.371 15.090 1.00 58.34 301 TRP A O 1
ATOM 2449 N N . HIS A 1 302 ? -20.081 11.614 16.474 1.00 52.06 302 HIS A N 1
ATOM 2450 C CA . HIS A 1 302 ? -21.230 11.985 17.306 1.00 52.06 302 HIS A CA 1
ATOM 2451 C C . HIS A 1 302 ? -20.887 13.063 18.350 1.00 52.06 302 HIS A C 1
ATOM 2453 O O . HIS A 1 302 ? -21.793 13.692 18.892 1.00 52.06 302 HIS A O 1
ATOM 2459 N N . GLU A 1 303 ? -19.603 13.385 18.537 1.00 39.00 303 GLU A N 1
ATOM 2460 C CA . GLU A 1 303 ? -19.133 14.565 19.272 1.00 39.00 303 GLU A CA 1
ATOM 2461 C C . GLU A 1 303 ? -18.837 15.756 18.344 1.00 39.00 303 GLU A C 1
ATOM 2463 O O . GLU A 1 303 ? -17.728 16.286 18.301 1.00 39.00 303 GLU A O 1
ATOM 2468 N N . LEU A 1 304 ? -19.853 16.288 17.662 1.00 41.81 304 LEU A N 1
ATOM 2469 C CA . LEU A 1 304 ? -19.791 17.623 17.036 1.00 41.81 304 LEU A CA 1
ATOM 2470 C C . LEU A 1 304 ? -19.609 18.781 18.059 1.00 41.81 304 LEU A C 1
ATOM 2472 O O . LEU A 1 304 ? -19.925 19.930 17.761 1.00 41.81 304 LEU A O 1
ATOM 2476 N N . SER A 1 305 ? -19.086 18.520 19.264 1.00 44.50 305 SER A N 1
ATOM 2477 C CA . SER A 1 305 ? -18.767 19.548 20.260 1.00 44.50 305 SER A CA 1
ATOM 2478 C C . SER A 1 305 ? -17.620 19.237 21.228 1.00 44.50 305 SER A C 1
ATOM 2480 O O . SER A 1 305 ? -17.466 19.982 22.195 1.00 44.50 305 SER A O 1
ATOM 2482 N N . VAL A 1 306 ? -16.762 18.235 20.999 1.00 39.91 306 VAL A N 1
ATOM 2483 C CA . VAL A 1 306 ? -15.529 18.117 21.798 1.00 39.91 306 VAL A CA 1
ATOM 2484 C C . VAL A 1 306 ? -14.363 17.694 20.908 1.00 39.91 306 VAL A C 1
ATOM 2486 O O . VAL A 1 306 ? -13.941 16.547 20.867 1.00 39.91 306 VAL A O 1
ATOM 2489 N N . TYR A 1 307 ? -13.791 18.688 20.214 1.00 31.95 307 TYR A N 1
ATOM 2490 C CA . TYR A 1 307 ? -12.360 18.694 19.877 1.00 31.95 307 TYR A CA 1
ATOM 2491 C C . TYR A 1 307 ? -11.582 18.020 21.013 1.00 31.95 307 TYR A C 1
ATOM 2493 O O . TYR A 1 307 ? -11.904 18.338 22.166 1.00 31.95 307 TYR A O 1
ATOM 2501 N N . PRO A 1 308 ? -10.554 17.181 20.757 1.00 40.75 308 PRO A N 1
ATOM 2502 C CA . PRO A 1 308 ? -9.739 16.678 21.848 1.00 40.75 308 PRO A CA 1
ATOM 2503 C C . PRO A 1 308 ? -9.298 17.911 22.619 1.00 40.75 308 PRO A C 1
ATOM 2505 O O . PRO A 1 308 ? -8.639 18.796 22.057 1.00 40.75 308 PRO A O 1
ATOM 2508 N N . ARG A 1 309 ? -9.737 18.030 23.880 1.00 38.12 309 ARG A N 1
ATOM 2509 C CA . ARG A 1 309 ? -9.110 18.976 24.782 1.00 38.12 309 ARG A CA 1
ATOM 2510 C C . ARG A 1 309 ? -7.679 18.472 24.807 1.00 38.12 309 ARG A C 1
ATOM 2512 O O . ARG A 1 309 ? -7.363 17.541 25.536 1.00 38.12 309 ARG A O 1
ATOM 2519 N N . LYS A 1 310 ? -6.808 19.069 23.983 1.00 46.44 310 LYS A N 1
ATOM 2520 C CA . LYS A 1 310 ? -5.445 19.320 24.417 1.00 46.44 310 LYS A CA 1
ATOM 2521 C C . LYS A 1 310 ? -5.691 19.915 25.780 1.00 46.44 310 LYS A C 1
ATOM 2523 O O . LYS A 1 310 ? -6.243 21.015 25.841 1.00 46.44 310 LYS A O 1
ATOM 2528 N N . GLU A 1 311 ? -5.484 19.124 26.829 1.00 49.22 311 GLU A N 1
ATOM 2529 C CA . GLU A 1 311 ? -5.460 19.650 28.175 1.00 49.22 311 GLU A CA 1
ATOM 2530 C C . GLU A 1 311 ? -4.532 20.837 28.038 1.00 49.22 311 GLU A C 1
ATOM 2532 O O . GLU A 1 311 ? -3.356 20.673 27.699 1.00 49.22 311 GLU A O 1
ATOM 2537 N N . THR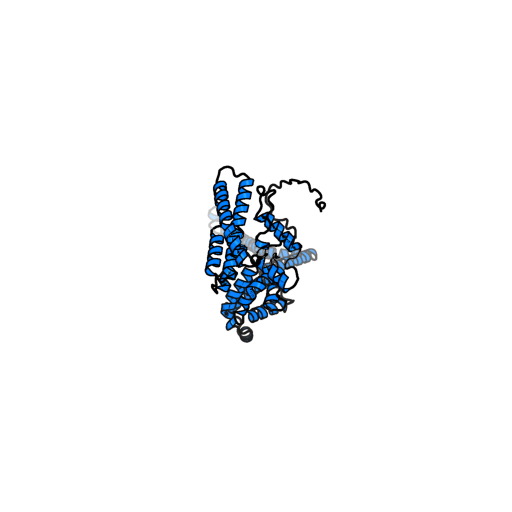 A 1 312 ? -5.103 22.042 28.057 1.00 57.31 312 THR A N 1
ATOM 2538 C CA . THR A 1 312 ? -4.294 23.239 27.983 1.00 57.31 312 THR A CA 1
ATOM 2539 C C . THR A 1 312 ? -3.362 23.045 29.157 1.00 57.31 312 THR A C 1
ATOM 2541 O O . THR A 1 312 ? -3.868 22.849 30.269 1.00 57.31 312 THR A O 1
ATOM 2544 N N . PRO A 1 313 ? -2.039 22.929 28.921 1.00 69.62 313 PRO A N 1
ATOM 2545 C CA . PRO A 1 313 ? -1.137 22.570 29.998 1.00 69.62 313 PRO A CA 1
ATOM 2546 C C . PRO A 1 313 ? -1.451 23.544 31.126 1.00 69.62 313 PRO A C 1
ATOM 2548 O O . PRO A 1 313 ? -1.679 24.722 30.853 1.00 69.62 313 PRO A O 1
ATOM 2551 N N . SER A 1 314 ? -1.617 23.060 32.356 1.00 73.00 314 SER A N 1
ATOM 2552 C CA . SER A 1 314 ? -2.139 23.875 33.467 1.00 73.00 314 SER A CA 1
ATOM 2553 C C . SER A 1 314 ? -1.394 25.214 33.613 1.00 73.00 314 SER A C 1
ATOM 2555 O O . SER A 1 314 ? -1.980 26.222 34.007 1.00 73.00 314 SER A O 1
ATOM 2557 N N . SER A 1 315 ? -0.135 25.253 33.166 1.00 71.12 315 SER A N 1
ATOM 2558 C CA . SER A 1 315 ? 0.694 26.444 32.979 1.00 71.12 315 SER A CA 1
ATOM 2559 C C . SER A 1 315 ? 0.117 27.518 32.044 1.00 71.12 315 SER A C 1
ATOM 2561 O O . SER A 1 315 ? 0.280 28.697 32.333 1.00 71.12 315 SER A O 1
ATOM 2563 N N . LEU A 1 316 ? -0.566 27.167 30.952 1.00 77.31 316 LEU A N 1
ATOM 2564 C CA . LEU A 1 316 ? -1.163 28.106 29.997 1.00 77.31 316 LEU A CA 1
ATOM 2565 C C . LEU A 1 316 ? -2.430 28.765 30.553 1.00 77.31 316 LEU A C 1
ATOM 2567 O O . LEU A 1 316 ? -2.605 29.972 30.400 1.00 77.31 316 LEU A O 1
ATOM 2571 N N . LEU A 1 317 ? -3.288 28.002 31.242 1.00 78.62 317 LEU A N 1
ATOM 2572 C CA . LEU A 1 317 ? -4.438 28.574 31.954 1.00 78.62 317 LEU A CA 1
ATOM 2573 C C . LEU A 1 317 ? -3.960 29.520 33.058 1.00 78.62 317 LEU A C 1
ATOM 2575 O O . LEU A 1 317 ? -4.447 30.644 33.155 1.00 78.62 317 LEU A O 1
ATOM 2579 N N . PHE A 1 318 ? -2.940 29.112 33.814 1.00 78.38 318 PHE A N 1
ATOM 2580 C CA . PHE A 1 318 ? -2.315 29.950 34.831 1.00 78.38 318 PHE A CA 1
ATOM 2581 C C . PHE A 1 318 ? -1.683 31.224 34.243 1.00 78.38 318 PHE A C 1
ATOM 2583 O O . PHE A 1 318 ? -1.937 32.319 34.740 1.00 78.38 318 PHE A O 1
ATOM 2590 N N . ALA A 1 319 ? -0.930 31.112 33.144 1.00 84.06 319 ALA A N 1
ATOM 2591 C CA . ALA A 1 319 ? -0.321 32.254 32.463 1.00 84.06 319 ALA A CA 1
ATOM 2592 C C . ALA A 1 319 ? -1.373 33.222 31.897 1.00 84.06 319 ALA A C 1
ATOM 2594 O O . ALA A 1 319 ? -1.235 34.434 32.050 1.00 84.06 319 ALA A O 1
ATOM 2595 N N . SER A 1 320 ? -2.455 32.703 31.303 1.00 85.38 320 SER A N 1
ATOM 2596 C CA . SER A 1 320 ? -3.566 33.532 30.823 1.00 85.38 320 SER A CA 1
ATOM 2597 C C . SER A 1 320 ? -4.292 34.241 31.972 1.00 85.38 320 SER A C 1
ATOM 2599 O O . SER A 1 320 ? -4.572 35.433 31.870 1.00 85.38 320 SER A O 1
ATOM 2601 N N . GLY A 1 321 ? -4.512 33.555 33.100 1.00 88.94 321 GLY A N 1
ATOM 2602 C CA . GLY A 1 321 ? -5.114 34.141 34.297 1.00 88.94 321 GLY A CA 1
ATOM 2603 C C . GLY A 1 321 ? -4.250 35.245 34.907 1.00 88.94 321 GLY A C 1
ATOM 2604 O O . GLY A 1 321 ? -4.768 36.307 35.248 1.00 88.94 321 GLY A O 1
ATOM 2605 N N . LEU A 1 322 ? -2.930 35.043 34.973 1.00 90.12 322 LEU A N 1
ATOM 2606 C CA . LEU A 1 322 ? -1.986 36.077 35.403 1.00 90.12 322 LEU A CA 1
ATOM 2607 C C . LEU A 1 322 ? -1.998 37.288 34.466 1.00 90.12 322 LEU A C 1
ATOM 2609 O O . LEU A 1 322 ? -2.045 38.420 34.942 1.00 90.12 322 LEU A O 1
ATOM 2613 N N . ALA A 1 323 ? -2.005 37.070 33.149 1.00 88.31 323 ALA A N 1
ATOM 2614 C CA . ALA A 1 323 ? -2.044 38.155 32.174 1.00 88.31 323 ALA A CA 1
ATOM 2615 C C . ALA A 1 323 ? -3.331 38.989 32.297 1.00 88.31 323 ALA A C 1
ATOM 2617 O O . ALA A 1 323 ? -3.263 40.216 32.366 1.00 88.31 323 ALA A O 1
ATOM 2618 N N . PHE A 1 324 ? -4.496 38.339 32.413 1.00 93.50 324 PHE A N 1
ATOM 2619 C CA . PHE A 1 324 ? -5.764 39.032 32.663 1.00 93.50 324 PHE A CA 1
ATOM 2620 C C . PHE A 1 324 ? -5.760 39.782 34.001 1.00 93.50 324 PHE A C 1
ATOM 2622 O O . PHE A 1 324 ? -6.208 40.927 34.059 1.00 93.50 324 PHE A O 1
ATOM 2629 N N . GLY A 1 325 ? -5.204 39.183 35.058 1.00 89.50 325 GLY A N 1
ATOM 2630 C CA . GLY A 1 325 ? -5.059 39.831 36.362 1.00 89.50 325 GLY A CA 1
ATOM 2631 C C . GLY A 1 325 ? -4.206 41.102 36.305 1.00 89.50 325 GLY A C 1
ATOM 2632 O O . GLY A 1 325 ? -4.598 42.125 36.862 1.00 89.50 325 GLY A O 1
ATOM 2633 N N . ILE A 1 326 ? -3.084 41.073 35.578 1.00 88.00 326 ILE A N 1
ATOM 2634 C CA . ILE A 1 326 ? -2.203 42.238 35.391 1.00 88.00 326 ILE A CA 1
ATOM 2635 C C . ILE A 1 326 ? -2.923 43.352 34.625 1.00 88.00 326 ILE A C 1
ATOM 2637 O O . ILE A 1 326 ? -2.829 44.514 35.015 1.00 88.00 326 ILE A O 1
ATOM 2641 N N . VAL A 1 327 ? -3.672 43.018 33.571 1.00 91.19 327 VAL A N 1
ATOM 2642 C CA . VAL A 1 327 ? -4.434 44.011 32.795 1.00 91.19 327 VAL A CA 1
ATOM 2643 C C . VAL A 1 327 ? -5.515 44.667 33.656 1.00 91.19 327 VAL A C 1
ATOM 2645 O O . VAL A 1 327 ? -5.643 45.890 33.645 1.00 91.19 327 VAL A O 1
ATOM 2648 N N . ILE A 1 328 ? -6.251 43.888 34.453 1.00 87.62 328 ILE A N 1
ATOM 2649 C CA . ILE A 1 328 ? -7.252 44.427 35.385 1.00 87.62 328 ILE A CA 1
ATOM 2650 C C . ILE A 1 328 ? -6.585 45.336 36.423 1.00 87.62 328 ILE A C 1
ATOM 2652 O O . ILE A 1 328 ? -7.078 46.434 36.675 1.00 87.62 328 ILE A O 1
ATOM 2656 N N . LEU A 1 329 ? -5.441 44.926 36.981 1.00 81.75 329 LEU A N 1
ATOM 2657 C CA . LEU A 1 329 ? -4.678 45.747 37.920 1.00 81.75 329 LEU A CA 1
ATOM 2658 C C . LEU A 1 329 ? -4.233 47.067 37.270 1.00 81.75 329 LEU A C 1
ATOM 2660 O O . LEU A 1 329 ? -4.404 48.122 37.871 1.00 81.75 329 LEU A O 1
ATOM 2664 N N . MET A 1 330 ? -3.728 47.034 36.033 1.00 83.25 330 MET A N 1
ATOM 2665 C CA . MET A 1 330 ? -3.353 48.241 35.290 1.00 83.25 330 MET A CA 1
ATOM 2666 C C . MET A 1 330 ? -4.542 49.175 35.061 1.00 83.25 330 MET A C 1
ATOM 2668 O O . MET A 1 330 ? -4.411 50.382 35.256 1.00 83.25 330 MET A O 1
ATOM 2672 N N . ILE A 1 331 ? -5.710 48.635 34.702 1.00 84.56 331 ILE A N 1
ATOM 2673 C CA . ILE A 1 331 ? -6.933 49.428 34.536 1.00 84.56 331 ILE A CA 1
ATOM 2674 C C . ILE A 1 331 ? -7.350 50.059 35.870 1.00 84.56 331 ILE A C 1
ATOM 2676 O O . ILE A 1 331 ? -7.691 51.239 35.899 1.00 84.56 331 ILE A O 1
ATOM 2680 N N . LEU A 1 332 ? -7.280 49.320 36.981 1.00 80.56 332 LEU A N 1
ATOM 2681 C CA . LEU A 1 332 ? -7.620 49.837 38.310 1.00 80.56 332 LEU A CA 1
ATOM 2682 C C . LEU A 1 332 ? -6.650 50.927 38.777 1.00 80.56 332 LEU A C 1
ATOM 2684 O O . LEU A 1 332 ? -7.099 51.948 39.292 1.00 80.56 332 LEU A O 1
ATOM 2688 N N . VAL A 1 333 ? -5.344 50.758 38.546 1.00 81.31 333 VAL A N 1
ATOM 2689 C CA . VAL A 1 333 ? -4.330 51.790 38.828 1.00 81.31 333 VAL A CA 1
ATOM 2690 C C . VAL A 1 333 ? -4.571 53.034 37.973 1.00 81.31 333 VAL A C 1
ATOM 2692 O O . VAL A 1 333 ? -4.458 54.153 38.469 1.00 81.31 333 VAL A O 1
ATOM 2695 N N . HIS A 1 334 ? -4.944 52.853 36.705 1.00 81.75 334 HIS A N 1
ATOM 2696 C CA . HIS A 1 334 ? -5.235 53.959 35.799 1.00 81.75 334 HIS A CA 1
ATOM 2697 C C . HIS A 1 334 ? -6.522 54.709 36.180 1.00 81.75 334 HIS A C 1
ATOM 2699 O O . HIS A 1 334 ? -6.562 55.936 36.115 1.00 81.75 334 HIS A O 1
ATOM 2705 N N . GLN A 1 335 ? -7.584 54.001 36.581 1.00 84.31 335 GLN A N 1
ATOM 2706 C CA . GLN A 1 335 ? -8.856 54.628 36.963 1.00 84.31 335 GLN A CA 1
ATOM 2707 C C . GLN A 1 335 ? -8.830 55.233 38.371 1.00 84.31 335 GLN A C 1
ATOM 2709 O O . GLN A 1 335 ? -9.474 56.255 38.610 1.00 84.31 335 GLN A O 1
ATOM 2714 N N . PHE A 1 336 ? -8.068 54.642 39.293 1.00 83.44 336 PHE A N 1
ATOM 2715 C CA . PHE A 1 336 ? -8.001 55.053 40.694 1.00 83.44 336 PHE A CA 1
ATOM 2716 C C . PHE A 1 336 ? -6.544 55.217 41.147 1.00 83.44 336 PHE A C 1
ATOM 2718 O O . PHE A 1 336 ? -6.053 54.433 41.963 1.00 83.44 336 PHE A O 1
ATOM 2725 N N . PRO A 1 337 ? -5.839 56.263 40.675 1.00 75.00 337 PRO A N 1
ATOM 2726 C CA . PRO A 1 337 ? -4.431 56.448 40.999 1.00 75.00 337 PRO A CA 1
ATOM 2727 C C . PRO A 1 337 ? -4.216 56.677 42.498 1.00 75.00 337 PRO A C 1
ATOM 2729 O O . PRO A 1 337 ? -3.314 56.083 43.065 1.00 75.00 337 PRO A O 1
ATOM 2732 N N . LYS A 1 338 ? -5.064 57.463 43.182 1.00 77.00 338 LYS A N 1
ATOM 2733 C CA . LYS A 1 338 ? -4.861 57.790 44.611 1.00 77.00 338 LYS A CA 1
ATOM 2734 C C . LYS A 1 338 ? -4.981 56.570 45.551 1.00 77.00 338 LYS A C 1
ATOM 2736 O O . LYS A 1 338 ? -4.040 56.349 46.310 1.00 77.00 338 LYS A O 1
ATOM 2741 N N . PRO A 1 339 ? -6.054 55.749 45.490 1.00 75.44 339 PRO A N 1
ATOM 2742 C CA . PRO A 1 339 ? -6.154 54.538 46.314 1.00 75.44 339 PRO A CA 1
ATOM 2743 C C . PRO A 1 339 ? -5.082 53.497 45.976 1.00 75.44 339 PRO A C 1
ATOM 2745 O O . PRO A 1 339 ? -4.600 52.795 46.862 1.00 75.44 339 PRO A O 1
ATOM 2748 N N . ALA A 1 340 ? -4.688 53.399 44.701 1.00 70.06 340 ALA A N 1
ATOM 2749 C CA . ALA A 1 340 ? -3.646 52.476 44.274 1.00 70.06 340 ALA A CA 1
ATOM 2750 C C . ALA A 1 340 ? -2.290 52.821 44.905 1.00 70.06 340 ALA A C 1
ATOM 2752 O O . ALA A 1 340 ? -1.626 51.929 45.431 1.00 70.06 340 ALA A O 1
ATOM 2753 N N . THR A 1 341 ? -1.893 54.099 44.923 1.00 68.88 341 THR A N 1
ATOM 2754 C CA . THR A 1 341 ? -0.633 54.515 45.559 1.00 68.88 341 THR A CA 1
ATOM 2755 C C . THR A 1 341 ? -0.630 54.232 47.062 1.00 68.88 341 THR A C 1
ATOM 2757 O O . THR A 1 341 ? 0.393 53.818 47.600 1.00 68.88 341 THR A O 1
ATOM 2760 N N . GLU A 1 342 ? -1.761 54.407 47.750 1.00 73.88 342 GLU A N 1
ATOM 2761 C CA . GLU A 1 342 ? -1.889 54.064 49.176 1.00 73.88 342 GLU A CA 1
ATOM 2762 C C . GLU A 1 342 ? -1.737 52.553 49.420 1.00 73.88 342 GLU A C 1
ATOM 2764 O O . GLU A 1 342 ? -1.001 52.145 50.320 1.00 73.88 342 GLU A O 1
ATOM 2769 N N . LEU A 1 343 ? -2.341 51.718 48.568 1.00 71.19 343 LEU A N 1
ATOM 2770 C CA . LEU A 1 343 ? -2.199 50.258 48.610 1.00 71.19 343 LEU A CA 1
ATOM 2771 C C . LEU A 1 343 ? -0.769 49.779 48.333 1.00 71.19 343 LEU A C 1
ATOM 2773 O O . LEU A 1 343 ? -0.285 48.885 49.024 1.00 71.19 343 LEU A O 1
ATOM 2777 N N . PHE A 1 344 ? -0.067 50.380 47.369 1.00 68.81 344 PHE A N 1
ATOM 2778 C CA . PHE A 1 344 ? 1.335 50.046 47.091 1.00 68.81 344 PHE A CA 1
ATOM 2779 C C . PHE A 1 344 ? 2.292 50.499 48.203 1.00 68.81 344 PHE A C 1
ATOM 2781 O O . PHE A 1 344 ? 3.327 49.866 48.417 1.00 68.81 344 PHE A O 1
ATOM 2788 N N . ASN A 1 345 ? 1.946 51.555 48.941 1.00 68.25 345 ASN A N 1
ATOM 2789 C CA . ASN A 1 345 ? 2.765 52.067 50.040 1.00 68.25 345 ASN A CA 1
ATOM 2790 C C . ASN A 1 345 ? 2.574 51.295 51.359 1.00 68.25 345 ASN A C 1
ATOM 2792 O O . ASN A 1 345 ? 3.456 51.345 52.215 1.00 68.25 345 ASN A O 1
ATOM 2796 N N . LEU A 1 346 ? 1.477 50.548 51.527 1.00 73.75 346 LEU A N 1
ATOM 2797 C CA . LEU A 1 346 ? 1.190 49.758 52.735 1.00 73.75 346 LEU A CA 1
ATOM 2798 C C . LEU A 1 346 ? 2.272 48.701 53.059 1.00 73.75 346 LEU A C 1
ATOM 2800 O O . LEU A 1 346 ? 2.768 48.699 54.189 1.00 73.75 346 LEU A O 1
ATOM 2804 N N . PRO A 1 347 ? 2.719 47.846 52.115 1.00 70.12 347 PRO A N 1
ATOM 2805 C CA . PRO A 1 347 ? 3.806 46.897 52.366 1.00 70.12 347 PRO A CA 1
ATOM 2806 C C . PRO A 1 347 ? 5.133 47.596 52.673 1.00 70.12 347 PRO A C 1
ATOM 2808 O O . PRO A 1 347 ? 5.864 47.176 53.567 1.00 70.12 347 PRO A O 1
ATOM 2811 N N . ALA A 1 348 ? 5.435 48.693 51.968 1.00 68.12 348 ALA A N 1
ATOM 2812 C CA . ALA A 1 348 ? 6.645 49.475 52.211 1.00 68.12 348 ALA A CA 1
ATOM 2813 C C . ALA A 1 348 ? 6.657 50.043 53.639 1.00 68.12 348 ALA A C 1
ATOM 2815 O O . ALA A 1 348 ? 7.668 49.961 54.332 1.00 68.12 348 ALA A O 1
ATOM 2816 N N . GLN A 1 349 ? 5.517 50.536 54.125 1.00 72.38 349 GLN A N 1
ATOM 2817 C CA . GLN A 1 349 ? 5.374 50.998 55.506 1.00 72.38 349 GLN A CA 1
ATOM 2818 C C . GLN A 1 349 ? 5.524 49.859 56.523 1.00 72.38 349 GLN A C 1
ATOM 2820 O O . GLN A 1 349 ? 6.187 50.051 57.541 1.00 72.38 349 GLN A O 1
ATOM 2825 N N . TRP A 1 350 ? 4.992 48.667 56.237 1.00 72.88 350 TRP A N 1
ATOM 2826 C CA . TRP A 1 350 ? 5.156 47.485 57.092 1.00 72.88 350 TRP A CA 1
ATOM 2827 C C . TRP A 1 350 ? 6.610 47.018 57.219 1.00 72.88 350 TRP A C 1
ATOM 2829 O O . TRP A 1 350 ? 6.980 46.506 58.270 1.00 72.88 350 TRP A O 1
ATOM 2839 N N . PHE A 1 351 ? 7.448 47.216 56.197 1.00 72.12 351 PHE A N 1
ATOM 2840 C CA . PHE A 1 351 ? 8.882 46.914 56.279 1.00 72.12 351 PHE A CA 1
ATOM 2841 C C . PHE A 1 351 ? 9.701 48.042 56.916 1.00 72.12 351 PHE A C 1
ATOM 2843 O O . PHE A 1 351 ? 10.617 47.782 57.694 1.00 72.12 351 PHE A O 1
ATOM 2850 N N . ILE A 1 352 ? 9.381 49.300 56.609 1.00 74.75 352 ILE A N 1
ATOM 2851 C CA . ILE A 1 352 ? 10.165 50.456 57.064 1.00 74.75 352 ILE A CA 1
ATOM 2852 C C . ILE A 1 352 ? 9.902 50.763 58.545 1.00 74.75 352 ILE A C 1
ATOM 2854 O O . ILE A 1 352 ? 10.826 51.123 59.276 1.00 74.75 352 ILE A O 1
ATOM 2858 N N . HIS A 1 353 ? 8.662 50.614 59.015 1.00 76.25 353 HIS A N 1
ATOM 2859 C CA . HIS A 1 353 ? 8.279 51.008 60.372 1.00 76.25 353 HIS A CA 1
ATOM 2860 C C . HIS A 1 353 ? 8.963 50.181 61.483 1.00 76.25 353 HIS A C 1
ATOM 2862 O O . HIS A 1 353 ? 9.494 50.793 62.413 1.00 76.25 353 HIS A O 1
ATOM 2868 N N . PRO A 1 354 ? 9.051 48.835 61.402 1.00 79.00 354 PRO A N 1
ATOM 2869 C CA . PRO A 1 354 ? 9.782 48.035 62.386 1.00 79.00 354 PRO A CA 1
ATOM 2870 C C . PRO A 1 354 ? 11.277 48.357 62.387 1.00 79.00 354 PRO A C 1
ATOM 2872 O O . PRO A 1 354 ? 11.866 48.512 63.451 1.00 79.00 354 PRO A O 1
ATOM 2875 N N . LEU A 1 355 ? 11.884 48.529 61.206 1.00 76.81 355 LEU A N 1
ATOM 2876 C CA . LEU A 1 355 ? 13.300 48.884 61.089 1.00 76.81 355 LEU A CA 1
ATOM 2877 C C . LEU A 1 355 ? 13.595 50.222 61.772 1.00 76.81 355 LEU A C 1
ATOM 2879 O O . LEU A 1 355 ? 14.537 50.320 62.558 1.00 76.81 355 LEU A O 1
ATOM 2883 N N . LYS A 1 356 ? 12.740 51.228 61.560 1.00 79.31 356 LYS A N 1
ATOM 2884 C CA . LYS A 1 356 ? 12.868 52.527 62.226 1.00 79.31 356 LYS A CA 1
ATOM 2885 C C . LYS A 1 356 ? 12.731 52.412 63.749 1.00 79.31 356 LYS A C 1
ATOM 2887 O O . LYS A 1 356 ? 13.554 52.967 64.470 1.00 79.31 356 LYS A O 1
ATOM 2892 N N . GLN A 1 357 ? 11.757 51.644 64.240 1.00 81.81 357 GLN A N 1
ATOM 2893 C CA . GLN A 1 357 ? 11.586 51.411 65.679 1.00 81.81 357 GLN A CA 1
ATOM 2894 C C . GLN A 1 357 ? 12.785 50.686 66.301 1.00 81.81 357 GLN A C 1
ATOM 2896 O O . GLN A 1 357 ? 13.215 51.045 67.395 1.00 81.81 357 GLN A O 1
ATOM 2901 N N . THR A 1 358 ? 13.354 49.694 65.608 1.00 79.81 358 THR A N 1
ATOM 2902 C CA . THR A 1 358 ? 14.558 49.001 66.089 1.00 79.81 358 THR A CA 1
ATOM 2903 C C . THR A 1 358 ? 15.770 49.923 66.120 1.00 79.81 358 THR A C 1
ATOM 2905 O O . THR A 1 358 ? 16.500 49.912 67.105 1.00 79.81 358 THR A O 1
ATOM 2908 N N . TYR A 1 359 ? 15.947 50.772 65.104 1.00 81.50 359 TYR A N 1
ATOM 2909 C CA . TYR A 1 359 ? 17.016 51.766 65.074 1.00 81.50 359 TYR A CA 1
ATOM 2910 C C . TYR A 1 359 ? 16.903 52.751 66.247 1.00 81.50 359 TYR A C 1
ATOM 2912 O O . TYR A 1 359 ? 17.863 52.926 66.989 1.00 81.50 359 TYR A O 1
ATOM 2920 N N . GLU A 1 360 ? 15.715 53.316 66.485 1.00 85.44 360 GLU A N 1
ATOM 2921 C CA . GLU A 1 360 ? 15.475 54.235 67.607 1.00 85.44 360 GLU A CA 1
ATOM 2922 C C . GLU A 1 360 ? 15.654 53.561 68.982 1.00 85.44 360 GLU A C 1
ATOM 2924 O O . GLU A 1 360 ? 16.119 54.194 69.932 1.00 85.44 360 GLU A O 1
ATOM 2929 N N . ALA A 1 361 ? 15.295 52.278 69.114 1.00 83.19 361 ALA A N 1
ATOM 2930 C CA . ALA A 1 361 ? 15.491 51.516 70.347 1.00 83.19 361 ALA A CA 1
ATOM 2931 C C . ALA A 1 361 ? 16.975 51.220 70.617 1.00 83.19 361 ALA A C 1
ATOM 2933 O O . ALA A 1 361 ? 17.427 51.345 71.755 1.00 83.19 361 ALA A O 1
ATOM 2934 N N . VAL A 1 362 ? 17.731 50.863 69.575 1.00 83.88 362 VAL A N 1
ATOM 2935 C CA . VAL A 1 362 ? 19.180 50.641 69.650 1.00 83.88 362 VAL A CA 1
ATOM 2936 C C . VAL A 1 362 ? 19.903 51.940 70.007 1.00 83.88 362 VAL A C 1
ATOM 2938 O O . VAL A 1 362 ? 20.748 51.933 70.898 1.00 83.88 362 VAL A O 1
ATOM 2941 N N . ASP A 1 363 ? 19.528 53.059 69.390 1.00 83.50 363 ASP A N 1
ATOM 2942 C CA . ASP A 1 363 ? 20.120 54.371 69.666 1.00 83.50 363 ASP A CA 1
ATOM 2943 C C . ASP A 1 363 ? 19.888 54.804 71.127 1.00 83.50 363 ASP A C 1
ATOM 2945 O O . ASP A 1 363 ? 20.825 55.150 71.850 1.00 83.50 363 ASP A O 1
ATOM 2949 N N . LYS A 1 364 ? 18.655 54.648 71.637 1.00 85.94 364 LYS A N 1
ATOM 2950 C CA . LYS A 1 364 ? 18.340 54.877 73.061 1.00 85.94 364 LYS A CA 1
ATOM 2951 C C . LYS A 1 364 ? 19.098 53.943 74.002 1.00 85.94 364 LYS A C 1
ATOM 2953 O O . LYS A 1 364 ? 19.513 54.379 75.075 1.00 85.94 364 LYS A O 1
ATOM 2958 N N . PHE A 1 365 ? 19.269 52.674 73.630 1.00 85.88 365 PHE A N 1
ATOM 2959 C CA . PHE A 1 365 ? 20.038 51.717 74.422 1.00 85.88 365 PHE A CA 1
ATOM 2960 C C . PHE A 1 365 ? 21.507 52.135 74.518 1.00 85.88 365 PHE A C 1
ATOM 2962 O O . PHE A 1 365 ? 22.048 52.177 75.621 1.00 85.88 365 PHE A O 1
ATOM 2969 N N . PHE A 1 366 ? 22.136 52.517 73.403 1.00 83.25 366 PHE A N 1
ATOM 2970 C CA . PHE A 1 366 ? 23.513 53.006 73.417 1.00 83.25 366 PHE A CA 1
ATOM 2971 C C . PHE A 1 366 ? 23.656 54.285 74.241 1.00 83.25 366 PHE A C 1
ATOM 2973 O O . PHE A 1 366 ? 24.555 54.348 75.073 1.00 83.25 366 PHE A O 1
ATOM 2980 N N . LEU A 1 367 ? 22.750 55.258 74.103 1.00 83.75 367 LEU A N 1
ATOM 2981 C CA . LEU A 1 367 ? 22.760 56.470 74.933 1.00 83.75 367 LEU A CA 1
ATOM 2982 C C . LEU A 1 367 ? 22.622 56.150 76.430 1.00 83.75 367 LEU A C 1
ATOM 2984 O O . LEU A 1 367 ? 23.307 56.752 77.257 1.00 83.75 367 LEU A O 1
ATOM 2988 N N . HIS A 1 368 ? 21.784 55.174 76.792 1.00 82.19 368 HIS A N 1
ATOM 2989 C CA . HIS A 1 368 ? 21.660 54.717 78.176 1.00 82.19 368 HIS A CA 1
ATOM 2990 C C . HIS A 1 368 ? 22.940 54.033 78.675 1.00 82.19 368 HIS A C 1
ATOM 2992 O O . HIS A 1 368 ? 23.401 54.338 79.771 1.00 82.19 368 HIS A O 1
ATOM 2998 N N . VAL A 1 369 ? 23.548 53.155 77.871 1.00 81.56 369 VAL A N 1
ATOM 2999 C CA . VAL A 1 369 ? 24.819 52.493 78.207 1.00 81.56 369 VAL A CA 1
ATOM 3000 C C . VAL A 1 369 ? 25.947 53.513 78.357 1.00 81.56 369 VAL A C 1
ATOM 3002 O O . VAL A 1 369 ? 26.667 53.458 79.348 1.00 81.56 369 VAL A O 1
ATOM 3005 N N . PHE A 1 370 ? 26.069 54.481 77.445 1.00 79.62 370 PHE A N 1
ATOM 3006 C CA . PHE A 1 370 ? 27.039 55.575 77.562 1.00 79.62 370 PHE A CA 1
ATOM 3007 C C . PHE A 1 370 ? 26.820 56.387 78.844 1.00 79.62 370 PHE A C 1
ATOM 3009 O O . PHE A 1 370 ? 27.773 56.622 79.582 1.00 79.62 370 PHE A O 1
ATOM 3016 N N . SER A 1 371 ? 25.568 56.726 79.169 1.00 76.38 371 SER A N 1
ATOM 3017 C CA . SER A 1 371 ? 25.234 57.424 80.415 1.00 76.38 371 SE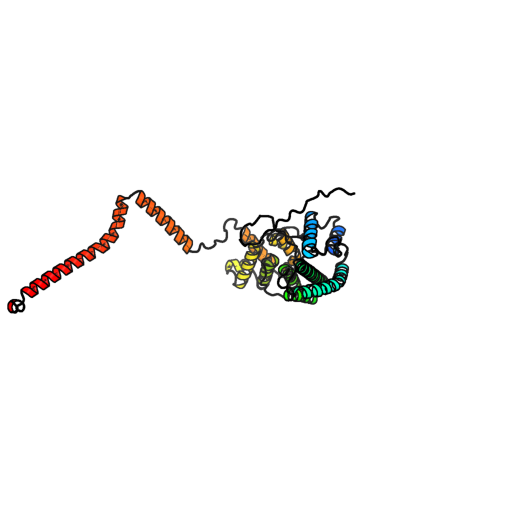R A CA 1
ATOM 3018 C C . SER A 1 371 ? 25.577 56.605 81.669 1.00 76.38 371 SER A C 1
ATOM 3020 O O . SER A 1 371 ? 26.076 57.161 82.646 1.00 76.38 371 SER A O 1
ATOM 3022 N N . GLN A 1 372 ? 25.361 55.284 81.658 1.00 76.19 372 GLN A N 1
ATOM 3023 C CA . GLN A 1 372 ? 25.751 54.405 82.766 1.00 76.19 372 GLN A CA 1
ATOM 3024 C C . GLN A 1 372 ? 27.277 54.278 82.890 1.00 76.19 372 GLN A C 1
ATOM 3026 O O . GLN A 1 372 ? 27.798 54.319 84.003 1.00 76.19 372 GLN A O 1
ATOM 3031 N N . ILE A 1 373 ? 28.006 54.195 81.771 1.00 73.56 373 ILE A N 1
ATOM 3032 C CA . ILE A 1 373 ? 29.476 54.169 81.763 1.00 73.56 373 ILE A CA 1
ATOM 3033 C C . ILE A 1 373 ? 30.038 55.468 82.359 1.00 73.56 373 ILE A C 1
ATOM 3035 O O . ILE A 1 373 ? 30.891 55.390 83.243 1.00 73.56 373 ILE A O 1
ATOM 3039 N N . GLU A 1 374 ? 29.512 56.638 81.975 1.00 69.50 374 GLU A N 1
ATOM 3040 C CA . GLU A 1 374 ? 29.897 57.934 82.564 1.00 69.50 374 GLU A CA 1
ATOM 3041 C C . GLU A 1 374 ? 29.620 58.020 84.078 1.00 69.50 374 GLU A C 1
ATOM 3043 O O . GLU A 1 374 ? 30.354 58.689 84.809 1.00 69.50 374 GLU A O 1
ATOM 3048 N N . GLN A 1 375 ? 28.577 57.345 84.575 1.00 66.94 375 GLN A N 1
ATOM 3049 C CA . GLN A 1 375 ? 28.201 57.369 85.995 1.00 66.94 375 GLN A CA 1
ATOM 3050 C C . GLN A 1 375 ? 28.926 56.318 86.852 1.00 66.94 375 GLN A C 1
ATOM 3052 O O . GLN A 1 375 ? 29.009 56.478 88.074 1.00 66.94 375 GLN A O 1
ATOM 3057 N N . THR A 1 376 ? 29.490 55.267 86.249 1.00 69.25 376 THR A N 1
ATOM 3058 C CA . THR A 1 376 ? 30.263 54.249 86.976 1.00 69.25 376 THR A CA 1
ATOM 3059 C C . THR A 1 376 ? 31.678 54.721 87.330 1.00 69.25 376 THR A C 1
ATOM 3061 O O . THR A 1 376 ? 32.389 55.330 86.535 1.00 69.25 376 THR A O 1
ATOM 3064 N N . TRP A 1 377 ? 32.105 54.395 88.555 1.00 56.56 377 TRP A N 1
ATOM 3065 C CA . TRP A 1 377 ? 33.342 54.841 89.222 1.00 56.56 377 TRP A CA 1
ATOM 3066 C C . TRP A 1 377 ? 34.661 54.619 88.455 1.00 56.56 377 TRP A C 1
ATOM 3068 O O . TRP A 1 377 ? 35.683 55.179 88.840 1.00 56.56 377 TRP A O 1
ATOM 3078 N N . LEU A 1 378 ? 34.655 53.843 87.369 1.00 57.91 378 LEU A N 1
ATOM 3079 C CA . LEU A 1 378 ? 35.832 53.588 86.537 1.00 57.91 378 LEU A CA 1
ATOM 3080 C C . LEU A 1 378 ? 36.150 54.734 85.558 1.00 57.91 378 LEU A C 1
ATOM 3082 O O . LEU A 1 378 ? 37.317 54.914 85.225 1.00 57.91 378 LEU A O 1
ATOM 3086 N N . PHE A 1 379 ? 35.172 55.556 85.150 1.00 56.12 379 PHE A N 1
ATOM 3087 C CA . PHE A 1 379 ? 35.423 56.696 84.247 1.00 56.12 379 PHE A CA 1
ATOM 3088 C C . PHE A 1 379 ? 35.945 57.941 84.991 1.00 56.12 379 PHE A C 1
ATOM 3090 O O . PHE A 1 379 ? 36.750 58.694 84.456 1.00 56.12 379 PHE A O 1
ATOM 3097 N N . LYS A 1 380 ? 35.582 58.106 86.273 1.00 56.38 380 LYS A N 1
ATOM 3098 C CA . LYS A 1 380 ? 36.123 59.150 87.173 1.00 56.38 380 LYS A CA 1
ATOM 3099 C C . LYS A 1 380 ? 37.537 58.867 87.708 1.00 56.38 380 LYS A C 1
ATOM 3101 O O . LYS A 1 380 ? 38.051 59.666 88.479 1.00 56.38 380 LYS A O 1
ATOM 3106 N N . MET A 1 381 ? 38.142 57.730 87.350 1.00 56.25 381 MET A N 1
ATOM 3107 C CA . MET A 1 381 ? 39.535 57.397 87.691 1.00 56.25 381 MET A CA 1
ATOM 3108 C C . MET A 1 381 ? 40.499 57.507 86.495 1.00 56.25 381 MET A C 1
ATOM 3110 O O . MET A 1 381 ? 41.698 57.318 86.684 1.00 56.25 381 MET A O 1
ATOM 3114 N N . PHE A 1 382 ? 39.999 57.794 85.284 1.00 60.34 382 PHE A N 1
ATOM 3115 C CA . PHE A 1 382 ? 40.797 57.899 84.049 1.00 60.34 382 PHE A CA 1
ATOM 3116 C C . PHE A 1 382 ? 40.663 59.251 83.314 1.00 60.34 382 PHE A C 1
ATOM 3118 O O . PHE A 1 382 ? 41.169 59.403 82.201 1.00 60.34 382 PHE A O 1
ATOM 3125 N N . ILE A 1 383 ? 40.060 60.240 83.979 1.00 52.56 383 ILE A N 1
ATOM 3126 C CA . ILE A 1 383 ? 40.261 61.691 83.812 1.00 52.56 383 ILE A CA 1
ATOM 3127 C C . ILE A 1 383 ? 40.470 62.237 85.222 1.00 52.56 383 ILE A C 1
ATOM 3129 O O . ILE A 1 383 ? 41.376 63.080 85.397 1.00 52.56 383 ILE A O 1
#

Sequence (383 aa):
LSSWFPNQTRTDSSNENTGSEAEESNECKVWRNSMCLFRGAEYERYTNMTGREALSYYDMNLSAQDHQNYFLCSTDAGKFEYETEEECKTVFEAEQKFKLALKAAEDNFRKSHSLSYGLGISSERESLHKRDTNVVVYIRRRLALCARRFGRLKEAVKIMKDLIKEFPTMYVANVYENLIETLLEMQSYGEFNLPKSATIYYTTALLKVRLVAERFSPSVALKKGLTPAEMSAVEAIHKALEFNPHVPKYLLEMKPLILPPEHILKRGDSEAIAYSFWHISHWQRVQGALDMLRGTFEGSWHELSVYPRKETPSSLLFASGLAFGIVILMILVHQFPKPATELFNLPAQWFIHPLKQTYEAVDKFFLHVFSQIEQTWLFKMFI

Radius of gyration: 37.3 Å; chains: 1; bounding box: 62×79×128 Å

pLDDT: mean 80.34, std 18.36, range [24.53, 97.56]

Secondary structure (DSSP, 8-state):
-----------------------------EEE-TTPPPTTHHHHHHHHHHSS-SS-HHHHHHHHHHHHHHH--GGGTT-----TTTT-SSHHHHHHHHHHHHHHHHHHHHHHHHHTTSSS--HHHHHHHHHHHHHHHHHHHHHHHHHHHTT-HHHHHHHHHHHHHH-TTSSHHHHHHHHHHHHHHTT----------HHHHHHHHHHHHTTTGGG--HHHHHHH---HHHHHHHHHHHHHHHH-TTHHHHHTTSS---PPPSEEETTSHHHHHHHHHHHHHHHHTSTTHHHHHHHHHHHHHH-TT--------HHHHHHHHHHHHHHHHHHHHHH-HHHHHHHHHHHHHHHHHHHHHHHHHHHHHHHHHHHHHHHSTTGGG--

InterPro domains:
  IPR007311 ST7 [PF04184] (4-83)
  IPR007311 ST7 [PF04184] (84-300)
  IPR007311 ST7 [PTHR12745] (84-300)
  IPR011990 Tetratricopeptide-like helical domain superfamily [G3DSA:1.25.40.10] (51-259)